Protein AF-0000000084541696 (afdb_homodimer)

Foldseek 3Di:
DPLPALDQFDPDDPQLVLLLVQCLFFQDQPVADPLFKAKDAQFWEAQDPVSRSWTAGFRIFMWGRFDSVLNQDQCPRGDYCVVRVTFTLETEHEPPHSDPPSQDGPDPPHDHPQCRCQARRNHQKYWYAYQVVRDIWIWGHDPRDTDIDDDDQQKDADVVRQKMWGWDQQDDPRDTGTHIFIDHNVRHTRDGPVRDPPPVPPPDCPPPPDPPPPPPPVVVSCVSSVVPPPDD/DPLPALDQQDPDDPVLVLQLVQCVFFQDQPVADPLFKAKDAQFWEAFDPVSRSWTAGFRIFMWGRFDSVLNQDQCPRGDYCVVRVTFTLETEHEPPHSDPPSQDGPDPPHDHPQCRCQARRNHQKYWYAYQVVRDIWIWGHDPRDTDIDDDDQQKDADVVRQKMWGWDQQDDPRDTGTHIFIAHNVRHTRDGPVRDPPPVPPPDPPPDDDPPPPPPPVVVSCVSSVVPPPDD

Structure (mmCIF, N/CA/C/O backbone):
data_AF-0000000084541696-model_v1
#
loop_
_entity.id
_entity.type
_entity.pdbx_description
1 polymer 'Putative restriction endonuclease domain-containing protein'
#
loop_
_atom_site.group_PDB
_atom_site.id
_atom_site.type_symbol
_atom_site.label_atom_id
_atom_site.label_alt_id
_atom_site.label_comp_id
_atom_site.label_asym_id
_atom_site.label_entity_id
_atom_site.label_seq_id
_atom_site.pdbx_PDB_ins_code
_atom_site.Cartn_x
_atom_site.Cartn_y
_atom_site.Cartn_z
_atom_site.occupancy
_atom_site.B_iso_or_equiv
_atom_site.auth_seq_id
_atom_site.auth_comp_id
_atom_site.auth_asym_id
_atom_site.auth_atom_id
_atom_site.pdbx_PDB_model_num
ATOM 1 N N . MET A 1 1 ? -32.219 -10.305 1.85 1 26.42 1 MET A N 1
ATOM 2 C CA . MET A 1 1 ? -31.469 -9.461 0.922 1 26.42 1 MET A CA 1
ATOM 3 C C . MET A 1 1 ? -30.375 -10.258 0.227 1 26.42 1 MET A C 1
ATOM 5 O O . MET A 1 1 ? -29.609 -10.984 0.878 1 26.42 1 MET A O 1
ATOM 9 N N . ASP A 1 2 ? -30.516 -10.672 -0.912 1 32.78 2 ASP A N 1
ATOM 10 C CA . ASP A 1 2 ? -29.609 -11.492 -1.706 1 32.78 2 ASP A CA 1
ATOM 11 C C . ASP A 1 2 ? -28.172 -10.969 -1.618 1 32.78 2 ASP A C 1
ATOM 13 O O . ASP A 1 2 ? -27.891 -9.852 -2.049 1 32.78 2 ASP A O 1
ATOM 17 N N . ILE A 1 3 ? -27.5 -11.094 -0.608 1 37.59 3 ILE A N 1
ATOM 18 C CA . ILE A 1 3 ? -26.094 -10.758 -0.445 1 37.59 3 ILE A CA 1
ATOM 19 C C . ILE A 1 3 ? -25.328 -11.117 -1.718 1 37.59 3 ILE A C 1
ATOM 21 O O . ILE A 1 3 ? -25.156 -12.289 -2.045 1 37.59 3 ILE A O 1
ATOM 25 N N . LYS A 1 4 ? -25.703 -10.383 -2.773 1 44.16 4 LYS A N 1
ATOM 26 C CA . LYS A 1 4 ? -25.031 -10.578 -4.059 1 44.16 4 LYS A CA 1
ATOM 27 C C . LYS A 1 4 ? -23.547 -10.836 -3.873 1 44.16 4 LYS A C 1
ATOM 29 O O . LYS A 1 4 ? -22.797 -9.961 -3.424 1 44.16 4 LYS A O 1
ATOM 34 N N . LYS A 1 5 ? -23.281 -12.141 -3.523 1 49.41 5 LYS A N 1
ATOM 35 C CA . LYS A 1 5 ? -21.984 -12.805 -3.479 1 49.41 5 LYS A CA 1
ATOM 36 C C . LYS A 1 5 ? -21.172 -12.516 -4.734 1 49.41 5 LYS A C 1
ATOM 38 O O . LYS A 1 5 ? -21.734 -12.219 -5.793 1 49.41 5 LYS A O 1
ATOM 43 N N . CYS A 1 6 ? -19.953 -12.031 -4.492 1 57.72 6 CYS A N 1
ATOM 44 C CA . CYS A 1 6 ? -19 -11.938 -5.602 1 57.72 6 CYS A CA 1
ATOM 45 C C . CYS A 1 6 ? -19.188 -13.102 -6.566 1 57.72 6 CYS A C 1
ATOM 47 O O . CYS A 1 6 ? -19.359 -14.25 -6.145 1 57.72 6 CYS A O 1
ATOM 49 N N . LYS A 1 7 ? -19.797 -12.898 -7.742 1 54.56 7 LYS A N 1
ATOM 50 C CA . LYS A 1 7 ? -20.062 -13.922 -8.75 1 54.56 7 LYS A CA 1
ATOM 51 C C . LYS A 1 7 ? -18.859 -14.836 -8.938 1 54.56 7 LYS A C 1
ATOM 53 O O . LYS A 1 7 ? -17.719 -14.367 -8.93 1 54.56 7 LYS A O 1
ATOM 58 N N . GLN A 1 8 ? -19.062 -16.109 -8.547 1 54.84 8 GLN A N 1
ATOM 59 C CA . GLN A 1 8 ? -18.016 -17.109 -8.766 1 54.84 8 GLN A CA 1
ATOM 60 C C . GLN A 1 8 ? -17.938 -17.516 -10.242 1 54.84 8 GLN A C 1
ATOM 62 O O . GLN A 1 8 ? -18.969 -17.781 -10.875 1 54.84 8 GLN A O 1
ATOM 67 N N . PRO A 1 9 ? -16.703 -17.172 -10.75 1 53.53 9 PRO A N 1
ATOM 68 C CA . PRO A 1 9 ? -16.594 -17.594 -12.148 1 53.53 9 PRO A CA 1
ATOM 69 C C . PRO A 1 9 ? -16.875 -19.078 -12.344 1 53.53 9 PRO A C 1
ATOM 71 O O . PRO A 1 9 ? -16.719 -19.875 -11.414 1 53.53 9 PRO A O 1
ATOM 74 N N . GLY A 1 10 ? -17.547 -19.344 -13.406 1 47.56 10 GLY A N 1
ATOM 75 C CA . GLY A 1 10 ? -17.734 -20.719 -13.852 1 47.56 10 GLY A CA 1
ATOM 76 C C . GLY A 1 10 ? -16.438 -21.484 -14.016 1 47.56 10 GLY A C 1
ATOM 77 O O . GLY A 1 10 ? -15.352 -20.875 -14.008 1 47.56 10 GLY A O 1
ATOM 78 N N . ASP A 1 11 ? -16.359 -22.734 -13.672 1 46.56 11 ASP A N 1
ATOM 79 C CA . ASP A 1 11 ? -15.297 -23.734 -13.57 1 46.56 11 ASP A CA 1
ATOM 80 C C . ASP A 1 11 ? -14.531 -23.859 -14.883 1 46.56 11 ASP A C 1
ATOM 82 O O . ASP A 1 11 ? -13.555 -24.609 -14.977 1 46.56 11 ASP A O 1
ATOM 86 N N . ASN A 1 12 ? -15.023 -23.438 -15.984 1 45.44 12 ASN A N 1
ATOM 87 C CA . ASN A 1 12 ? -14.742 -24.25 -17.172 1 45.44 12 ASN A CA 1
ATOM 88 C C . ASN A 1 12 ? -13.328 -24.016 -17.688 1 45.44 12 ASN A C 1
ATOM 90 O O . ASN A 1 12 ? -12.914 -24.594 -18.688 1 45.44 12 ASN A O 1
ATOM 94 N N . HIS A 1 13 ? -12.57 -22.797 -17.562 1 59.31 13 HIS A N 1
ATOM 95 C CA . HIS A 1 13 ? -11.516 -22.734 -18.562 1 59.31 13 HIS A CA 1
ATOM 96 C C . HIS A 1 13 ? -10.203 -23.281 -18.016 1 59.31 13 HIS A C 1
ATOM 98 O O . HIS A 1 13 ? -9.742 -22.875 -16.953 1 59.31 13 HIS A O 1
ATOM 104 N N . SER A 1 14 ? -9.625 -24.375 -18.781 1 79.38 14 SER A N 1
ATOM 105 C CA . SER A 1 14 ? -8.5 -25.297 -18.594 1 79.38 14 SER A CA 1
ATOM 106 C C . SER A 1 14 ? -7.199 -24.531 -18.359 1 79.38 14 SER A C 1
ATOM 108 O O . SER A 1 14 ? -6.41 -24.891 -17.484 1 79.38 14 SER A O 1
ATOM 110 N N . TYR A 1 15 ? -7.117 -23.312 -18.969 1 88 15 TYR A N 1
ATOM 111 C CA . TYR A 1 15 ? -5.836 -22.625 -18.812 1 88 15 TYR A CA 1
ATOM 112 C C . TYR A 1 15 ? -5.676 -22.078 -17.406 1 88 15 TYR A C 1
ATOM 114 O O . TYR A 1 15 ? -4.621 -22.25 -16.781 1 88 15 TYR A O 1
ATOM 122 N N . HIS A 1 16 ? -6.711 -21.422 -16.875 1 89.31 16 HIS A N 1
ATOM 123 C CA . HIS A 1 16 ? -6.676 -20.781 -15.57 1 89.31 16 HIS A CA 1
ATOM 124 C C . HIS A 1 16 ? -6.316 -21.797 -14.477 1 89.31 16 HIS A C 1
ATOM 126 O O . HIS A 1 16 ? -5.48 -21.516 -13.617 1 89.31 16 HIS A O 1
ATOM 132 N N . GLN A 1 17 ? -6.941 -22.828 -14.68 1 88.5 17 GLN A N 1
ATOM 133 C CA . GLN A 1 17 ? -6.703 -23.875 -13.688 1 88.5 17 GLN A CA 1
ATOM 134 C C . GLN A 1 17 ? -5.27 -24.391 -13.758 1 88.5 17 GLN A C 1
ATOM 136 O O . GLN A 1 17 ? -4.59 -24.5 -12.734 1 88.5 17 GLN A O 1
ATOM 141 N N . LEU A 1 18 ? -4.844 -24.703 -14.938 1 92.81 18 LEU A N 1
ATOM 142 C CA . LEU A 1 18 ? -3.506 -25.25 -15.125 1 92.81 18 LEU A CA 1
ATOM 143 C C . LEU A 1 18 ? -2.439 -24.25 -14.719 1 92.81 18 LEU A C 1
ATOM 145 O O . LEU A 1 18 ? -1.455 -24.609 -14.062 1 92.81 18 LEU A O 1
ATOM 149 N N . GLN A 1 19 ? -2.596 -22.984 -15.094 1 95.12 19 GLN A N 1
ATOM 150 C CA . GLN A 1 19 ? -1.655 -21.938 -14.727 1 95.12 19 GLN A CA 1
ATOM 151 C C . GLN A 1 19 ? -1.573 -21.781 -13.211 1 95.12 19 GLN A C 1
ATOM 153 O O . GLN A 1 19 ? -0.484 -21.625 -12.648 1 95.12 19 GLN A O 1
ATOM 158 N N . SER A 1 20 ? -2.713 -21.797 -12.547 1 92 20 SER A N 1
ATOM 159 C CA . SER A 1 20 ? -2.752 -21.688 -11.094 1 92 20 SER A CA 1
ATOM 160 C C . SER A 1 20 ? -2.018 -22.859 -10.438 1 92 20 SER A C 1
ATOM 162 O O . SER A 1 20 ? -1.318 -22.672 -9.438 1 92 20 SER A O 1
ATOM 164 N N . GLU A 1 21 ? -2.23 -24.031 -11.023 1 92.12 21 GLU A N 1
ATOM 165 C CA . GLU A 1 21 ? -1.527 -25.219 -10.523 1 92.12 21 GLU A CA 1
ATOM 166 C C . GLU A 1 21 ? -0.016 -25.047 -10.656 1 92.12 21 GLU A C 1
ATOM 168 O O . GLU A 1 21 ? 0.736 -25.391 -9.742 1 92.12 21 GLU A O 1
ATOM 173 N N . LEU A 1 22 ? 0.36 -24.609 -11.781 1 94.88 22 LEU A N 1
ATOM 174 C CA . LEU A 1 22 ? 1.775 -24.359 -12.031 1 94.88 22 LEU A CA 1
ATOM 175 C C . LEU A 1 22 ? 2.348 -23.406 -10.984 1 94.88 22 LEU A C 1
ATOM 177 O O . LEU A 1 22 ? 3.447 -23.641 -10.469 1 94.88 22 LEU A O 1
ATOM 181 N N . PHE A 1 23 ? 1.631 -22.359 -10.625 1 96.75 23 PHE A N 1
ATOM 182 C CA . PHE A 1 23 ? 2.057 -21.422 -9.594 1 96.75 23 PHE A CA 1
ATOM 183 C C . PHE A 1 23 ? 2.174 -22.125 -8.242 1 96.75 23 PHE A C 1
ATOM 185 O O . PHE A 1 23 ? 3.074 -21.812 -7.461 1 96.75 23 PHE A O 1
ATOM 192 N N . GLY A 1 24 ? 1.321 -23.031 -7.996 1 94.38 24 GLY A N 1
ATOM 193 C CA . GLY A 1 24 ? 1.368 -23.781 -6.754 1 94.38 24 GLY A CA 1
ATOM 194 C C . GLY A 1 24 ? 2.693 -24.484 -6.535 1 94.38 24 GLY A C 1
ATOM 195 O O . GLY A 1 24 ? 3.168 -24.594 -5.402 1 94.38 24 GLY A O 1
ATOM 196 N N . PHE A 1 25 ? 3.322 -24.828 -7.582 1 93.94 25 PHE A N 1
ATOM 197 C CA . PHE A 1 25 ? 4.566 -25.578 -7.496 1 93.94 25 PHE A CA 1
ATOM 198 C C . PHE A 1 25 ? 5.77 -24.641 -7.484 1 93.94 25 PHE A C 1
ATOM 200 O O . PHE A 1 25 ? 6.824 -24.984 -6.953 1 93.94 25 PHE A O 1
ATOM 207 N N . THR A 1 26 ? 5.566 -23.5 -8.055 1 96.06 26 THR A N 1
ATOM 208 C CA . THR A 1 26 ? 6.789 -22.766 -8.391 1 96.06 26 THR A CA 1
ATOM 209 C C . THR A 1 26 ? 6.859 -21.453 -7.633 1 96.06 26 THR A C 1
ATOM 211 O O . THR A 1 26 ? 7.922 -20.828 -7.551 1 96.06 26 THR A O 1
ATOM 214 N N . PHE A 1 27 ? 5.723 -20.922 -7.129 1 97.81 27 PHE A N 1
ATOM 215 C CA . PHE A 1 27 ? 5.785 -19.719 -6.316 1 97.81 27 PHE A CA 1
ATOM 216 C C . PHE A 1 27 ? 6.348 -20.031 -4.934 1 97.81 27 PHE A C 1
ATOM 218 O O . PHE A 1 27 ? 5.602 -20.406 -4.023 1 97.81 27 PHE A O 1
ATOM 225 N N . ALA A 1 28 ? 7.617 -19.734 -4.812 1 95.69 28 ALA A N 1
ATOM 226 C CA . ALA A 1 28 ? 8.312 -20.078 -3.578 1 95.69 28 ALA A CA 1
ATOM 227 C C . ALA A 1 28 ? 9.305 -19 -3.174 1 95.69 28 ALA A C 1
ATOM 229 O O . ALA A 1 28 ? 10.516 -19.203 -3.252 1 95.69 28 ALA A O 1
ATOM 230 N N . PRO A 1 29 ? 8.82 -17.859 -2.717 1 96.88 29 PRO A N 1
ATOM 231 C CA . PRO A 1 29 ? 9.758 -16.844 -2.213 1 96.88 29 PRO A CA 1
ATOM 232 C C . PRO A 1 29 ? 10.594 -17.359 -1.044 1 96.88 29 PRO A C 1
ATOM 234 O O . PRO A 1 29 ? 10.047 -17.812 -0.034 1 96.88 29 PRO A O 1
ATOM 237 N N . PRO A 1 30 ? 11.906 -17.234 -1.168 1 95.81 30 PRO A N 1
ATOM 238 C CA . PRO A 1 30 ? 12.773 -17.891 -0.195 1 95.81 30 PRO A CA 1
ATOM 239 C C . PRO A 1 30 ? 12.672 -17.281 1.201 1 95.81 30 PRO A C 1
ATOM 241 O O . PRO A 1 30 ? 13.023 -17.938 2.189 1 95.81 30 PRO A O 1
ATOM 244 N N . GLN A 1 31 ? 12.242 -16.062 1.354 1 93.69 31 GLN A N 1
ATOM 245 C CA . GLN A 1 31 ? 12.203 -15.383 2.641 1 93.69 31 GLN A CA 1
ATOM 246 C C . GLN A 1 31 ? 11.008 -15.844 3.473 1 93.69 31 GLN A C 1
ATOM 248 O O . GLN A 1 31 ? 10.922 -15.539 4.664 1 93.69 31 GLN A O 1
ATOM 253 N N . TYR A 1 32 ? 10.156 -16.578 2.867 1 94.62 32 TYR A N 1
ATOM 254 C CA . TYR A 1 32 ? 8.953 -17.016 3.559 1 94.62 32 TYR A CA 1
ATOM 255 C C . TYR A 1 32 ? 8.836 -18.547 3.516 1 94.62 32 TYR A C 1
ATOM 257 O O . TYR A 1 32 ? 8.961 -19.156 2.451 1 94.62 32 TYR A O 1
ATOM 265 N N . SER A 1 33 ? 8.523 -19.094 4.688 1 94.88 33 SER A N 1
ATOM 266 C CA . SER A 1 33 ? 8.141 -20.5 4.68 1 94.88 33 SER A CA 1
ATOM 267 C C . SER A 1 33 ? 6.766 -20.688 4.043 1 94.88 33 SER A C 1
ATOM 269 O O . SER A 1 33 ? 5.957 -19.766 4.008 1 94.88 33 SER A O 1
ATOM 271 N N . ARG A 1 34 ? 6.527 -21.891 3.555 1 92.75 34 ARG A N 1
ATOM 272 C CA . ARG A 1 34 ? 5.301 -22.172 2.822 1 92.75 34 ARG A CA 1
ATOM 273 C C . ARG A 1 34 ? 4.074 -21.938 3.701 1 92.75 34 ARG A C 1
ATOM 275 O O . ARG A 1 34 ? 3.021 -21.516 3.209 1 92.75 34 ARG A O 1
ATOM 282 N N . ASP A 1 35 ? 4.219 -22.141 5 1 94.31 35 ASP A N 1
ATOM 283 C CA . ASP A 1 35 ? 3.09 -22.031 5.918 1 94.31 35 ASP A CA 1
ATOM 284 C C . ASP A 1 35 ? 2.797 -20.562 6.234 1 94.31 35 ASP A C 1
ATOM 286 O O . ASP A 1 35 ? 1.916 -20.266 7.043 1 94.31 35 ASP A O 1
ATOM 290 N N . ARG A 1 36 ? 3.457 -19.625 5.547 1 95.38 36 ARG A N 1
ATOM 291 C CA . ARG A 1 36 ? 3.215 -18.203 5.719 1 95.38 36 ARG A CA 1
ATOM 292 C C . ARG A 1 36 ? 2.775 -17.562 4.406 1 95.38 36 ARG A C 1
ATOM 294 O O . ARG A 1 36 ? 2.791 -16.328 4.273 1 95.38 36 ARG A O 1
ATOM 301 N N . ILE A 1 37 ? 2.494 -18.438 3.449 1 96.69 37 ILE A N 1
ATOM 302 C CA . ILE A 1 37 ? 2.119 -17.984 2.117 1 96.69 37 ILE A CA 1
ATOM 303 C C . ILE A 1 37 ? 0.718 -18.469 1.772 1 96.69 37 ILE A C 1
ATOM 305 O O . ILE A 1 37 ? 0.419 -19.656 1.925 1 96.69 37 ILE A O 1
ATOM 309 N N . LEU A 1 38 ? -0.139 -17.562 1.376 1 96.56 38 LEU A N 1
ATOM 310 C CA . LEU A 1 38 ? -1.425 -17.906 0.781 1 96.56 38 LEU A CA 1
ATOM 311 C C . LEU A 1 38 ? -1.417 -17.656 -0.721 1 96.56 38 LEU A C 1
ATOM 313 O O . LEU A 1 38 ? -1.126 -16.531 -1.161 1 96.56 38 LEU A O 1
ATOM 317 N N . MET A 1 39 ? -1.597 -18.672 -1.502 1 95.62 39 MET A N 1
ATOM 318 C CA . MET A 1 39 ? -1.887 -18.562 -2.928 1 95.62 39 MET A CA 1
ATOM 319 C C . MET A 1 39 ? -3.367 -18.797 -3.205 1 95.62 39 MET A C 1
ATOM 321 O O . MET A 1 39 ? -3.895 -19.859 -2.889 1 95.62 39 MET A O 1
ATOM 325 N N . ALA A 1 40 ? -4.008 -17.781 -3.742 1 94.56 40 ALA A N 1
ATOM 326 C CA . ALA A 1 40 ? -5.445 -17.875 -3.975 1 94.56 40 ALA A CA 1
ATOM 327 C C . ALA A 1 40 ? -5.762 -17.859 -5.469 1 94.56 40 ALA A C 1
ATOM 329 O O . ALA A 1 40 ? -5.227 -17.031 -6.215 1 94.56 40 ALA A O 1
ATOM 330 N N . ASN A 1 41 ? -6.547 -18.812 -5.863 1 91.56 41 ASN A N 1
ATOM 331 C CA . ASN A 1 41 ? -7.027 -18.922 -7.238 1 91.56 41 ASN A CA 1
ATOM 332 C C . ASN A 1 41 ? -8.531 -18.703 -7.324 1 91.56 41 ASN A C 1
ATOM 334 O O . ASN A 1 41 ? -9.305 -19.406 -6.652 1 91.56 41 ASN A O 1
ATOM 338 N N . ASN A 1 42 ? -8.883 -17.781 -8.156 1 88.69 42 ASN A N 1
ATOM 339 C CA . ASN A 1 42 ? -10.305 -17.531 -8.328 1 88.69 42 ASN A CA 1
ATOM 340 C C . ASN A 1 42 ? -11.023 -17.375 -6.992 1 88.69 42 ASN A C 1
ATOM 342 O O . ASN A 1 42 ? -12.016 -18.047 -6.73 1 88.69 42 ASN A O 1
ATOM 346 N N . MET A 1 43 ? -10.531 -16.516 -6.242 1 91.31 43 MET A N 1
ATOM 347 C CA . MET A 1 43 ? -11.078 -16.281 -4.906 1 91.31 43 MET A CA 1
ATOM 348 C C . MET A 1 43 ? -11.508 -14.82 -4.75 1 91.31 43 MET A C 1
ATOM 350 O O . MET A 1 43 ? -10.812 -13.914 -5.195 1 91.31 43 MET A O 1
ATOM 354 N N . SER A 1 44 ? -12.609 -14.719 -4.051 1 92.88 44 SER A N 1
ATOM 355 C CA . SER A 1 44 ? -13.086 -13.375 -3.758 1 92.88 44 SER A CA 1
ATOM 356 C C . SER A 1 44 ? -12.133 -12.641 -2.816 1 92.88 44 SER A C 1
ATOM 358 O O . SER A 1 44 ? -11.672 -13.211 -1.825 1 92.88 44 SER A O 1
ATOM 360 N N . LEU A 1 45 ? -11.805 -11.438 -3.201 1 95 45 LEU A N 1
ATOM 361 C CA . LEU A 1 45 ? -10.977 -10.539 -2.404 1 95 45 LEU A CA 1
ATOM 362 C C . LEU A 1 45 ? -11.812 -9.383 -1.858 1 95 45 LEU A C 1
ATOM 364 O O . LEU A 1 45 ? -12.156 -8.461 -2.598 1 95 45 LEU A O 1
ATOM 368 N N . TYR A 1 46 ? -12.148 -9.469 -0.6 1 94.75 46 TYR A N 1
ATOM 369 C CA . TYR A 1 46 ? -12.922 -8.43 0.07 1 94.75 46 TYR A CA 1
ATOM 370 C C . TYR A 1 46 ? -12.008 -7.352 0.636 1 94.75 46 TYR A C 1
ATOM 372 O O . TYR A 1 46 ? -10.992 -7.66 1.268 1 94.75 46 TYR A O 1
ATOM 380 N N . TYR A 1 47 ? -12.367 -6.023 0.423 1 94.56 47 TYR A N 1
ATOM 381 C CA . TYR A 1 47 ? -11.336 -5.008 0.617 1 94.56 47 TYR A CA 1
ATOM 382 C C . TYR A 1 47 ? -11.867 -3.85 1.452 1 94.56 47 TYR A C 1
ATOM 384 O O . TYR A 1 47 ? -11.117 -2.943 1.817 1 94.56 47 TYR A O 1
ATOM 392 N N . ASP A 1 48 ? -13.133 -3.877 1.801 1 92.75 48 ASP A N 1
ATOM 393 C CA . ASP A 1 48 ? -13.727 -2.732 2.484 1 92.75 48 ASP A CA 1
ATOM 394 C C . ASP A 1 48 ? -14.609 -3.184 3.646 1 92.75 48 ASP A C 1
ATOM 396 O O . ASP A 1 48 ? -15.711 -3.693 3.434 1 92.75 48 ASP A O 1
ATOM 400 N N . PRO A 1 49 ? -14.156 -2.922 4.836 1 93.5 49 PRO A N 1
ATOM 401 C CA . PRO A 1 49 ? -14.953 -3.355 5.992 1 93.5 49 PRO A CA 1
ATOM 402 C C . PRO A 1 49 ? -16.281 -2.604 6.113 1 93.5 49 PRO A C 1
ATOM 404 O O . PRO A 1 49 ? -17.188 -3.074 6.789 1 93.5 49 PRO A O 1
ATOM 407 N N . ASN A 1 50 ? -16.359 -1.473 5.492 1 90.81 50 ASN A N 1
ATOM 408 C CA . ASN A 1 50 ? -17.578 -0.674 5.57 1 90.81 50 ASN A CA 1
ATOM 409 C C . ASN A 1 50 ? -18.578 -1.072 4.484 1 90.81 50 ASN A C 1
ATOM 411 O O . ASN A 1 50 ? -19.734 -0.655 4.52 1 90.81 50 ASN A O 1
ATOM 415 N N . HIS A 1 51 ? -18.172 -1.797 3.559 1 91.12 51 HIS A N 1
ATOM 416 C CA . HIS A 1 51 ? -18.969 -2.467 2.537 1 91.12 51 HIS A CA 1
ATOM 417 C C . HIS A 1 51 ? -18.547 -3.928 2.387 1 91.12 51 HIS A C 1
ATOM 419 O O . HIS A 1 51 ? -17.953 -4.309 1.374 1 91.12 51 HIS A O 1
ATOM 425 N N . PRO A 1 52 ? -18.938 -4.75 3.338 1 91.12 52 PRO A N 1
ATOM 426 C CA . PRO A 1 52 ? -18.344 -6.082 3.482 1 91.12 52 PRO A CA 1
ATOM 427 C C . PRO A 1 52 ? -18.766 -7.035 2.363 1 91.12 52 PRO A C 1
ATOM 429 O O . PRO A 1 52 ? -18.25 -8.156 2.277 1 91.12 52 PRO A O 1
ATOM 432 N N . THR A 1 53 ? -19.609 -6.676 1.432 1 89.69 53 THR A N 1
ATOM 433 C CA . THR A 1 53 ? -20 -7.523 0.309 1 89.69 53 THR A CA 1
ATOM 434 C C . THR A 1 53 ? -19.25 -7.117 -0.957 1 89.69 53 THR A C 1
ATOM 436 O O . THR A 1 53 ? -19.312 -7.82 -1.969 1 89.69 53 THR A O 1
ATOM 439 N N . TRP A 1 54 ? -18.625 -5.934 -0.914 1 90.69 54 TRP A N 1
ATOM 440 C CA . TRP A 1 54 ? -17.844 -5.504 -2.066 1 90.69 54 TRP A CA 1
ATOM 441 C C . TRP A 1 54 ? -16.578 -6.348 -2.213 1 90.69 54 TRP A C 1
ATOM 443 O O . TRP A 1 54 ? -15.797 -6.473 -1.268 1 90.69 54 TRP A O 1
ATOM 453 N N . CYS A 1 55 ? -16.422 -6.945 -3.377 1 93.12 55 CYS A N 1
ATOM 454 C CA . CYS A 1 55 ? -15.242 -7.781 -3.578 1 93.12 55 CYS A CA 1
ATOM 455 C C . CYS A 1 55 ? -14.781 -7.738 -5.031 1 93.12 55 CYS A C 1
ATOM 457 O O . CYS A 1 55 ? -15.531 -7.312 -5.91 1 93.12 55 CYS A O 1
ATOM 459 N N . GLU A 1 56 ? -13.539 -8 -5.195 1 92.5 56 GLU A N 1
ATOM 460 C CA . GLU A 1 56 ? -12.977 -8.352 -6.496 1 92.5 56 GLU A CA 1
ATOM 461 C C . GLU A 1 56 ? -12.742 -9.852 -6.613 1 92.5 56 GLU A C 1
ATOM 463 O O . GLU A 1 56 ? -12.727 -10.562 -5.605 1 92.5 56 GLU A O 1
ATOM 468 N N . TYR A 1 57 ? -12.57 -10.305 -7.852 1 91.25 57 TYR A N 1
ATOM 469 C CA . TYR A 1 57 ? -12.391 -11.734 -8.086 1 91.25 57 TYR A CA 1
ATOM 470 C C . TYR A 1 57 ? -11.234 -11.984 -9.047 1 91.25 57 TYR A C 1
ATOM 472 O O . TYR A 1 57 ? -11.445 -12.469 -10.164 1 91.25 57 TYR A O 1
ATOM 480 N N . PRO A 1 58 ? -10.008 -11.727 -8.586 1 93.38 58 PRO A N 1
ATOM 481 C CA . PRO A 1 58 ? -8.859 -11.961 -9.453 1 93.38 58 PRO A CA 1
ATOM 482 C C . PRO A 1 58 ? -8.641 -13.438 -9.773 1 93.38 58 PRO A C 1
ATOM 484 O O . PRO A 1 58 ? -9.094 -14.305 -9.016 1 93.38 58 PRO A O 1
ATOM 487 N N . ASP A 1 59 ? -7.961 -13.688 -10.859 1 93.19 59 ASP A N 1
ATOM 488 C CA . ASP A 1 59 ? -7.66 -15.062 -11.242 1 93.19 59 ASP A CA 1
ATOM 489 C C . ASP A 1 59 ? -6.637 -15.68 -10.297 1 93.19 59 ASP A C 1
ATOM 491 O O . ASP A 1 59 ? -6.66 -16.891 -10.055 1 93.19 59 ASP A O 1
ATOM 495 N N . TRP A 1 60 ? -5.754 -14.828 -9.82 1 95.75 60 TRP A N 1
ATOM 496 C CA . TRP A 1 60 ? -4.738 -15.297 -8.891 1 95.75 60 TRP A CA 1
ATOM 497 C C . TRP A 1 60 ? -4.215 -14.156 -8.023 1 95.75 60 TRP A C 1
ATOM 499 O O . TRP A 1 60 ? -4.043 -13.031 -8.508 1 95.75 60 TRP A O 1
ATOM 509 N N . PHE A 1 61 ? -3.961 -14.414 -6.734 1 97.62 61 PHE A N 1
ATOM 510 C CA . PHE A 1 61 ? -3.186 -13.5 -5.906 1 97.62 61 PHE A CA 1
ATOM 511 C C . PHE A 1 61 ? -2.449 -14.25 -4.805 1 97.62 61 PHE A C 1
ATOM 513 O O . PHE A 1 61 ? -2.799 -15.391 -4.488 1 97.62 61 PHE A O 1
ATOM 520 N N . ALA A 1 62 ? -1.407 -13.633 -4.348 1 98.06 62 ALA A N 1
ATOM 521 C CA . ALA A 1 62 ? -0.609 -14.234 -3.281 1 98.06 62 ALA A CA 1
ATOM 522 C C . ALA A 1 62 ? -0.427 -13.258 -2.121 1 98.06 62 ALA A C 1
ATOM 524 O O . ALA A 1 62 ? -0.214 -12.062 -2.332 1 98.06 62 ALA A O 1
ATOM 525 N N . VAL A 1 63 ? -0.612 -13.773 -0.927 1 97.44 63 VAL A N 1
ATOM 526 C CA . VAL A 1 63 ? -0.317 -13.055 0.304 1 97.44 63 VAL A CA 1
ATOM 527 C C . VAL A 1 63 ? 0.851 -13.719 1.028 1 97.44 63 VAL A C 1
ATOM 529 O O . VAL A 1 63 ? 0.862 -14.938 1.213 1 97.44 63 VAL A O 1
ATOM 532 N N . VAL A 1 64 ? 1.848 -12.906 1.349 1 96.56 64 VAL A N 1
ATOM 533 C CA . VAL A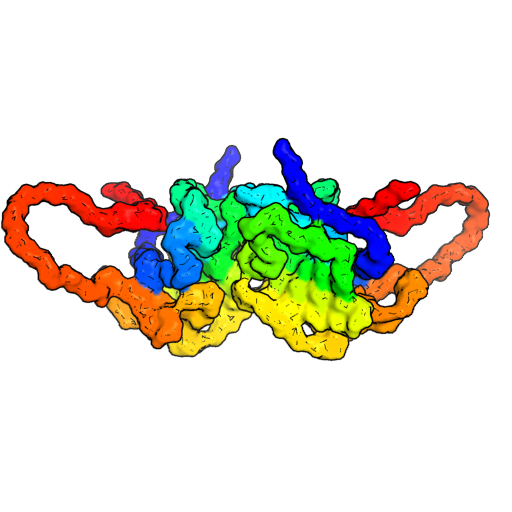 1 64 ? 3.025 -13.453 2.016 1 96.56 64 VAL A CA 1
ATOM 534 C C . VAL A 1 64 ? 3.123 -12.891 3.432 1 96.56 64 VAL A C 1
ATOM 536 O O . VAL A 1 64 ? 2.557 -11.836 3.729 1 96.56 64 VAL A O 1
ATOM 539 N N . GLY A 1 65 ? 3.73 -13.633 4.312 1 92.56 65 GLY A N 1
ATOM 540 C CA . GLY A 1 65 ? 3.984 -13.172 5.668 1 92.56 65 GLY A CA 1
ATOM 541 C C . GLY A 1 65 ? 2.785 -13.328 6.586 1 92.56 65 GLY A C 1
ATOM 542 O O . GLY A 1 65 ? 2.678 -12.641 7.598 1 92.56 65 GLY A O 1
ATOM 543 N N . LEU A 1 66 ? 1.882 -14.164 6.215 1 92.62 66 LEU A N 1
ATOM 544 C CA . LEU A 1 66 ? 0.74 -14.461 7.074 1 92.62 66 LEU A CA 1
ATOM 545 C C . LEU A 1 66 ? 1.15 -15.375 8.227 1 92.62 66 LEU A C 1
ATOM 547 O O . LEU A 1 66 ? 2.125 -16.125 8.109 1 92.62 66 LEU A O 1
ATOM 551 N N . SER A 1 67 ? 0.348 -15.203 9.281 1 88.88 67 SER A N 1
ATOM 552 C CA . SER A 1 67 ? 0.514 -16.219 10.32 1 88.88 67 SER A CA 1
ATOM 553 C C . SER A 1 67 ? 0.055 -17.594 9.828 1 88.88 67 SER A C 1
ATOM 555 O O . SER A 1 67 ? -0.876 -17.688 9.031 1 88.88 67 SER A O 1
ATOM 557 N N . GLU A 1 68 ? 0.67 -18.594 10.383 1 88.88 68 GLU A N 1
ATOM 558 C CA . GLU A 1 68 ? 0.361 -19.969 9.977 1 88.88 68 GLU A CA 1
ATOM 559 C C . GLU A 1 68 ? -1.119 -20.281 10.172 1 88.88 68 GLU A C 1
ATOM 561 O O . GLU A 1 68 ? -1.745 -20.906 9.32 1 88.88 68 GLU A O 1
ATOM 566 N N . SER A 1 69 ? -1.639 -19.812 11.219 1 87.69 69 SER A N 1
ATOM 567 C CA . SER A 1 69 ? -3.033 -20.094 11.547 1 87.69 69 SER A CA 1
ATOM 568 C C . SER A 1 69 ? -3.977 -19.469 10.523 1 87.69 69 SER A C 1
ATOM 570 O O . SER A 1 69 ? -5.059 -20 10.258 1 87.69 69 SER A O 1
ATOM 572 N N . LEU A 1 70 ? -3.535 -18.438 9.953 1 87.19 70 LEU A N 1
ATOM 573 C CA . LEU A 1 70 ? -4.375 -17.75 8.977 1 87.19 70 LEU A CA 1
ATOM 574 C C . LEU A 1 70 ? -4.285 -18.422 7.617 1 87.19 70 LEU A C 1
ATOM 576 O O . LEU A 1 70 ? -5.258 -18.453 6.859 1 87.19 70 LEU A O 1
ATOM 580 N N . VAL A 1 71 ? -3.129 -18.984 7.348 1 84.44 71 VAL A N 1
ATOM 581 C CA . VAL A 1 71 ? -2.934 -19.625 6.059 1 84.44 71 VAL A CA 1
ATOM 582 C C . VAL A 1 71 ? -3.848 -20.844 5.945 1 84.44 71 VAL A C 1
ATOM 584 O O . VAL A 1 71 ? -4.445 -21.094 4.895 1 84.44 71 VAL A O 1
ATOM 587 N N . ASP A 1 72 ? -4.086 -21.5 7.004 1 84.25 72 ASP A N 1
ATOM 588 C CA . ASP A 1 72 ? -4.836 -22.75 7.016 1 84.25 72 ASP A CA 1
ATOM 589 C C . ASP A 1 72 ? -6.324 -22.5 7.234 1 84.25 72 ASP A C 1
ATOM 591 O O . ASP A 1 72 ? -7.125 -23.438 7.242 1 84.25 72 ASP A O 1
ATOM 595 N N . LEU A 1 73 ? -6.676 -21.281 7.391 1 84.12 73 LEU A N 1
ATOM 596 C CA . LEU A 1 73 ? -8.078 -20.938 7.621 1 84.12 73 LEU A CA 1
ATOM 597 C C . LEU A 1 73 ? -8.93 -21.281 6.402 1 84.12 73 LEU A C 1
ATOM 599 O O . LEU A 1 73 ? -8.555 -20.969 5.27 1 84.12 73 LEU A O 1
ATOM 603 N N . PRO A 1 74 ? -9.93 -22.062 6.605 1 81.38 74 PRO A N 1
ATOM 604 C CA . PRO A 1 74 ? -10.852 -22.281 5.488 1 81.38 74 PRO A CA 1
ATOM 605 C C . PRO A 1 74 ? -11.484 -21 4.977 1 81.38 74 PRO A C 1
ATOM 607 O O . PRO A 1 74 ? -11.906 -20.156 5.773 1 81.38 74 PRO A O 1
ATOM 610 N N . ARG A 1 75 ? -11.406 -20.719 3.701 1 80.69 75 ARG A N 1
ATOM 611 C CA . ARG A 1 75 ? -11.891 -19.484 3.09 1 80.69 75 ARG A CA 1
ATOM 612 C C . ARG A 1 75 ? -13.023 -19.766 2.111 1 80.69 75 ARG A C 1
ATOM 614 O O . ARG A 1 75 ? -12.898 -19.5 0.913 1 80.69 75 ARG A O 1
ATOM 621 N N . LYS A 1 76 ? -14.086 -20.234 2.627 1 75.75 76 LYS A N 1
ATOM 622 C CA . LYS A 1 76 ? -15.211 -20.562 1.761 1 75.75 76 LYS A CA 1
ATOM 623 C C . LYS A 1 76 ? -15.75 -19.328 1.049 1 75.75 76 LYS A C 1
ATOM 625 O O . LYS A 1 76 ? -16.219 -19.422 -0.088 1 75.75 76 LYS A O 1
ATOM 630 N N . GLN A 1 77 ? -15.586 -18.203 1.632 1 80 77 GLN A N 1
ATOM 631 C CA . GLN A 1 77 ? -16.203 -17.031 1.053 1 80 77 GLN A CA 1
ATOM 632 C C . GLN A 1 77 ? -15.164 -16.094 0.442 1 80 77 GLN A C 1
ATOM 634 O O . GLN A 1 77 ? -15.5 -15.195 -0.328 1 80 77 GLN A O 1
ATOM 639 N N . GLY A 1 78 ? -13.938 -16.312 0.827 1 93.12 78 GLY A N 1
ATOM 640 C CA . GLY A 1 78 ? -12.922 -15.469 0.232 1 93.12 78 GLY A CA 1
ATOM 641 C C . GLY A 1 78 ? -11.953 -14.891 1.251 1 93.12 78 GLY A C 1
ATOM 642 O O . GLY A 1 78 ? -11.93 -15.312 2.406 1 93.12 78 GLY A O 1
ATOM 643 N N . TYR A 1 79 ? -11.109 -14.094 0.791 1 95.44 79 TYR A N 1
ATOM 644 C CA . TYR A 1 79 ? -10.102 -13.43 1.607 1 95.44 79 TYR A CA 1
ATOM 645 C C . TYR A 1 79 ? -10.578 -12.062 2.062 1 95.44 79 TYR A C 1
ATOM 647 O O . TYR A 1 79 ? -10.812 -11.172 1.24 1 95.44 79 TYR A O 1
ATOM 655 N N . TYR A 1 80 ? -10.75 -11.945 3.373 1 94.56 80 TYR A N 1
ATOM 656 C CA . TYR A 1 80 ? -11.141 -10.664 3.965 1 94.56 80 TYR A CA 1
ATOM 657 C C . TYR A 1 80 ? -9.922 -9.898 4.457 1 94.56 80 TYR A C 1
ATOM 659 O O . TYR A 1 80 ? -9.359 -10.219 5.512 1 94.56 80 TYR A O 1
ATOM 667 N N . THR A 1 81 ? -9.523 -8.828 3.732 1 95.06 81 THR A N 1
ATOM 668 C CA . THR A 1 81 ? -8.258 -8.148 3.994 1 95.06 81 THR A CA 1
ATOM 669 C C . THR A 1 81 ? -8.25 -7.547 5.395 1 95.06 81 THR A C 1
ATOM 671 O O . THR A 1 81 ? -7.211 -7.527 6.062 1 95.06 81 THR A O 1
ATOM 674 N N . TRP A 1 82 ? -9.375 -7.094 5.922 1 93.44 82 TRP A N 1
ATOM 675 C CA . TRP A 1 82 ? -9.414 -6.406 7.207 1 93.44 82 TRP A CA 1
ATOM 676 C C . TRP A 1 82 ? -9.469 -7.406 8.359 1 93.44 82 TRP A C 1
ATOM 678 O O . TRP A 1 82 ? -9.242 -7.043 9.516 1 93.44 82 TRP A O 1
ATOM 688 N N . GLN A 1 83 ? -9.781 -8.578 8.055 1 91.94 83 GLN A N 1
ATOM 689 C CA . GLN A 1 83 ? -9.758 -9.617 9.078 1 91.94 83 GLN A CA 1
ATOM 690 C C . GLN A 1 83 ? -8.398 -10.312 9.133 1 91.94 83 GLN A C 1
ATOM 692 O O . GLN A 1 83 ? -7.891 -10.609 10.211 1 91.94 83 GLN A O 1
ATOM 697 N N . GLU A 1 84 ? -7.848 -10.445 7.953 1 90.44 84 GLU A N 1
ATOM 698 C CA . GLU A 1 84 ? -6.648 -11.266 7.859 1 90.44 84 GLU A CA 1
ATOM 699 C C . GLU A 1 84 ? -5.387 -10.414 7.918 1 90.44 84 GLU A C 1
ATOM 701 O O . GLU A 1 84 ? -4.293 -10.922 8.18 1 90.44 84 GLU A O 1
ATOM 706 N N . GLY A 1 85 ? -5.488 -9.125 7.648 1 90.31 85 GLY A N 1
ATOM 707 C CA . GLY A 1 85 ? -4.531 -8.133 8.125 1 90.31 85 GLY A CA 1
ATOM 708 C C . GLY A 1 85 ? -3.371 -7.926 7.168 1 90.31 85 GLY A C 1
ATOM 709 O O . GLY A 1 85 ? -2.385 -7.27 7.516 1 90.31 85 GLY A O 1
ATOM 710 N N . ARG A 1 86 ? -3.41 -8.609 5.988 1 93.88 86 ARG A N 1
ATOM 711 C CA . ARG A 1 86 ? -2.338 -8.422 5.016 1 93.88 86 ARG A CA 1
ATOM 712 C C . ARG A 1 86 ? -2.9 -8.203 3.613 1 93.88 86 ARG A C 1
ATOM 714 O O . ARG A 1 86 ? -3.857 -8.875 3.215 1 93.88 86 ARG A O 1
ATOM 721 N N . ARG A 1 87 ? -2.289 -7.223 2.982 1 95.88 87 ARG A N 1
ATOM 722 C CA . ARG A 1 87 ? -2.652 -7.055 1.58 1 95.88 87 ARG A CA 1
ATOM 723 C C . ARG A 1 87 ? -1.901 -8.047 0.698 1 95.88 87 ARG A C 1
ATOM 725 O O . ARG A 1 87 ? -0.824 -8.523 1.065 1 95.88 87 ARG A O 1
ATOM 732 N N . PRO A 1 88 ? -2.453 -8.336 -0.487 1 98.19 88 PRO A N 1
ATOM 733 C CA . PRO A 1 88 ? -1.708 -9.188 -1.414 1 98.19 88 PRO A CA 1
ATOM 734 C C . PRO A 1 88 ? -0.396 -8.555 -1.874 1 98.19 88 PRO A C 1
ATOM 736 O O . PRO A 1 88 ? -0.332 -7.344 -2.088 1 98.19 88 PRO A O 1
ATOM 739 N N . ALA A 1 89 ? 0.577 -9.453 -2.021 1 98.19 89 ALA A N 1
ATOM 740 C CA . ALA A 1 89 ? 1.841 -9.008 -2.6 1 98.19 89 ALA A CA 1
ATOM 741 C C . ALA A 1 89 ? 1.709 -8.789 -4.105 1 98.19 89 ALA A C 1
ATOM 743 O O . ALA A 1 89 ? 2.447 -7.996 -4.691 1 98.19 89 ALA A O 1
ATOM 744 N N . MET A 1 90 ? 0.792 -9.523 -4.668 1 98.44 90 MET A N 1
ATOM 745 C CA . MET A 1 90 ? 0.556 -9.422 -6.105 1 98.44 90 MET A CA 1
ATOM 746 C C . MET A 1 90 ? -0.828 -9.945 -6.469 1 98.44 90 MET A C 1
ATOM 748 O O . MET A 1 90 ? -1.372 -10.805 -5.773 1 98.44 90 MET A O 1
ATOM 752 N N . VAL A 1 91 ? -1.359 -9.367 -7.535 1 98.38 91 VAL A N 1
ATOM 753 C CA . VAL A 1 91 ? -2.615 -9.828 -8.117 1 98.38 91 VAL A CA 1
ATOM 754 C C . VAL A 1 91 ? -2.447 -10.023 -9.625 1 98.38 91 VAL A C 1
ATOM 756 O O . VAL A 1 91 ? -1.719 -9.273 -10.273 1 98.38 91 VAL A O 1
ATOM 759 N N . MET A 1 92 ? -3.096 -11.109 -10.188 1 97.81 92 MET A N 1
ATOM 760 C CA . MET A 1 92 ? -2.988 -11.398 -11.617 1 97.81 92 MET A CA 1
ATOM 761 C C . MET A 1 92 ? -4.367 -11.617 -12.234 1 97.81 92 MET A C 1
ATOM 763 O O . MET A 1 92 ? -5.262 -12.164 -11.586 1 97.81 92 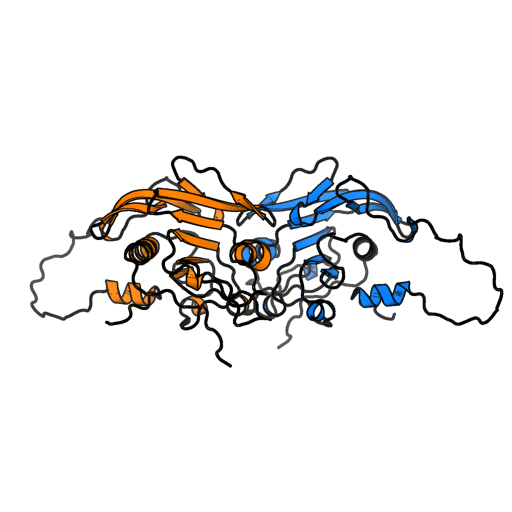MET A O 1
ATOM 767 N N . GLU A 1 93 ? -4.461 -11.242 -13.438 1 95.5 93 GLU A N 1
ATOM 768 C CA . GLU A 1 93 ? -5.625 -11.508 -14.289 1 95.5 93 GLU A CA 1
ATOM 769 C C . GLU A 1 93 ? -5.211 -12.164 -15.602 1 95.5 93 GLU A C 1
ATOM 771 O O . GLU A 1 93 ? -4.254 -11.727 -16.25 1 95.5 93 GLU A O 1
ATOM 776 N N . PHE A 1 94 ? -5.91 -13.203 -15.945 1 94.94 94 PHE A N 1
ATOM 777 C CA . PHE A 1 94 ? -5.691 -13.898 -17.203 1 94.94 94 PHE A CA 1
ATOM 778 C C . PHE A 1 94 ? -6.797 -13.578 -18.203 1 94.94 94 PHE A C 1
ATOM 780 O O . PHE A 1 94 ? -7.98 -13.625 -17.859 1 94.94 94 PHE A O 1
ATOM 787 N N . LEU A 1 95 ? -6.367 -13.242 -19.359 1 91.19 95 LEU A N 1
ATOM 788 C CA . LEU A 1 95 ? -7.316 -12.906 -20.406 1 91.19 95 LEU A CA 1
ATOM 789 C C . LEU A 1 95 ? -7.254 -13.922 -21.547 1 91.19 95 LEU A C 1
ATOM 791 O O . LEU A 1 95 ? -6.18 -14.438 -21.859 1 91.19 95 LEU A O 1
ATOM 795 N N . PRO A 1 96 ? -8.398 -14.055 -22.203 1 87.44 96 PRO A N 1
ATOM 796 C CA . PRO A 1 96 ? -9.734 -13.555 -21.859 1 87.44 96 PRO A CA 1
ATOM 797 C C . PRO A 1 96 ? -10.281 -14.164 -20.578 1 87.44 96 PRO A C 1
ATOM 799 O O . PRO A 1 96 ? -9.945 -15.297 -20.234 1 87.44 96 PRO A O 1
ATOM 802 N N . SER A 1 97 ? -11.062 -13.219 -19.906 1 80.06 97 SER A N 1
ATOM 803 C CA . SER A 1 97 ? -11.617 -13.641 -18.625 1 80.06 97 SER A CA 1
ATOM 804 C C . SER A 1 97 ? -12.562 -14.82 -18.797 1 80.06 97 SER A C 1
ATOM 806 O O . SER A 1 97 ? -13.141 -15.008 -19.875 1 80.06 97 SER A O 1
ATOM 808 N N . ARG A 1 98 ? -12.555 -15.578 -17.812 1 65.44 98 ARG A N 1
ATOM 809 C CA . ARG A 1 98 ? -13.492 -16.703 -17.812 1 65.44 98 ARG A CA 1
ATOM 810 C C . ARG A 1 98 ? -14.93 -16.203 -17.922 1 65.44 98 ARG A C 1
ATOM 812 O O . ARG A 1 98 ? -15.75 -16.812 -18.609 1 65.44 98 ARG A O 1
ATOM 819 N N . ASP A 1 99 ? -15.195 -15.25 -17.125 1 59 99 ASP A N 1
ATOM 820 C CA . ASP A 1 99 ? -16.547 -14.672 -17.109 1 59 99 ASP A CA 1
ATOM 821 C C . ASP A 1 99 ? -16.484 -13.148 -17.016 1 59 99 ASP A C 1
ATOM 823 O O . ASP A 1 99 ? -16.172 -12.602 -15.953 1 59 99 ASP A O 1
ATOM 827 N N . GLU A 1 100 ? -16.609 -12.555 -18.078 1 58.12 100 GLU A N 1
ATOM 828 C CA . GLU A 1 100 ? -16.609 -11.094 -18.125 1 58.12 100 GLU A CA 1
ATOM 829 C C . GLU A 1 100 ? -17.656 -10.508 -17.203 1 58.12 100 GLU A C 1
ATOM 831 O O . GLU A 1 100 ? -17.5 -9.398 -16.688 1 58.12 100 GLU A O 1
ATOM 836 N N . SER A 1 101 ? -18.688 -11.312 -17.047 1 53 101 SER A N 1
ATOM 837 C CA . SER A 1 101 ? -19.797 -10.82 -16.219 1 53 101 SER A CA 1
ATOM 838 C C . SER A 1 101 ? -19.406 -10.758 -14.75 1 53 101 SER A C 1
ATOM 840 O O . SER A 1 101 ? -19.938 -9.938 -14 1 53 101 SER A O 1
ATOM 842 N N . ALA A 1 102 ? -18.5 -11.586 -14.367 1 52.97 102 ALA A N 1
ATOM 843 C CA . ALA A 1 102 ? -18.094 -11.672 -12.969 1 52.97 102 ALA A CA 1
ATOM 844 C C . ALA A 1 102 ? -17.266 -10.453 -12.555 1 52.97 102 ALA A C 1
ATOM 846 O O . ALA A 1 102 ? -17.188 -10.125 -11.367 1 52.97 102 ALA A O 1
ATOM 847 N N . LYS A 1 103 ? -16.797 -9.781 -13.602 1 58.03 103 LYS A N 1
ATOM 848 C CA . LYS A 1 103 ? -15.898 -8.656 -13.312 1 58.03 103 LYS A CA 1
ATOM 849 C C . LYS A 1 103 ? -16.672 -7.34 -13.289 1 58.03 103 LYS A C 1
ATOM 851 O O . LYS A 1 103 ? -16.078 -6.27 -13.156 1 58.03 103 LYS A O 1
ATOM 856 N N . GLN A 1 104 ? -18.016 -7.504 -13.414 1 58.47 104 GLN A N 1
ATOM 857 C CA . GLN A 1 104 ? -18.766 -6.25 -13.359 1 58.47 104 GLN A CA 1
ATOM 858 C C . GLN A 1 104 ? -19.062 -5.852 -11.922 1 58.47 104 GLN A C 1
ATOM 860 O O . GLN A 1 104 ? -19.297 -6.711 -11.07 1 58.47 104 GLN A O 1
ATOM 865 N N . PRO A 1 105 ? -18.859 -4.609 -11.703 1 61.62 105 PRO A N 1
ATOM 866 C CA . PRO A 1 105 ? -19.172 -4.168 -10.336 1 61.62 105 PRO A CA 1
ATOM 867 C C . PRO A 1 105 ? -20.594 -4.492 -9.922 1 61.62 105 PRO A C 1
ATOM 869 O O . PRO A 1 105 ? -21.516 -4.438 -10.75 1 61.62 105 PRO A O 1
ATOM 872 N N . SER A 1 106 ? -20.781 -5.043 -8.758 1 59.09 106 SER A N 1
ATOM 873 C CA . SER A 1 106 ? -22.094 -5.363 -8.203 1 59.09 106 SER A CA 1
ATOM 874 C C . SER A 1 106 ? -22.938 -4.105 -8.031 1 59.09 106 SER A C 1
ATOM 876 O O . SER A 1 106 ? -24.172 -4.18 -7.996 1 59.09 106 SER A O 1
ATOM 878 N N . SER A 1 107 ? -22.312 -3.078 -7.789 1 66.56 107 SER A N 1
ATOM 879 C CA . SER A 1 107 ? -22.969 -1.791 -7.586 1 66.56 107 SER A CA 1
ATOM 880 C C . SER A 1 107 ? -22.25 -0.679 -8.344 1 66.56 107 SER A C 1
ATOM 882 O O . SER A 1 107 ? -21.031 -0.708 -8.484 1 66.56 107 SER A O 1
ATOM 884 N N . PRO A 1 108 ? -23.109 0.159 -8.883 1 71.81 108 PRO A N 1
ATOM 885 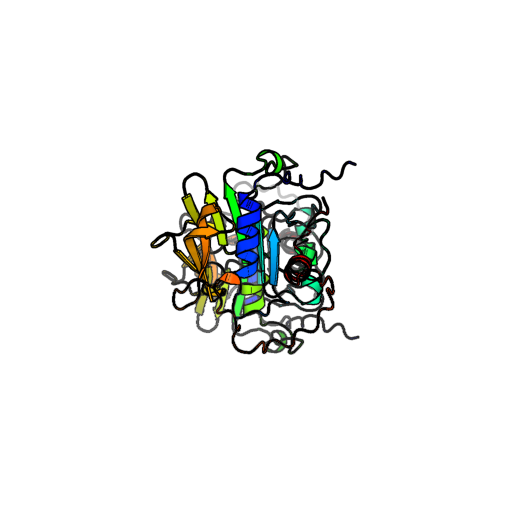C CA . PRO A 1 108 ? -22.484 1.296 -9.562 1 71.81 108 PRO A CA 1
ATOM 886 C C . PRO A 1 108 ? -21.547 2.078 -8.648 1 71.81 108 PRO A C 1
ATOM 888 O O . PRO A 1 108 ? -20.656 2.793 -9.133 1 71.81 108 PRO A O 1
ATOM 891 N N . GLN A 1 109 ? -21.703 1.84 -7.379 1 82.94 109 GLN A N 1
ATOM 892 C CA . GLN A 1 109 ? -20.906 2.6 -6.422 1 82.94 109 GLN A CA 1
ATOM 893 C C . GLN A 1 109 ? -19.625 1.857 -6.074 1 82.94 109 GLN A C 1
ATOM 895 O O . GLN A 1 109 ? -18.719 2.43 -5.461 1 82.94 109 GLN A O 1
ATOM 900 N N . GLN A 1 110 ? -19.562 0.703 -6.602 1 87.75 110 GLN A N 1
ATOM 901 C CA . GLN A 1 110 ? -18.375 -0.094 -6.27 1 87.75 110 GLN A CA 1
ATOM 902 C C . GLN A 1 110 ? -17.172 0.345 -7.094 1 87.75 110 GLN A C 1
ATOM 904 O O . GLN A 1 110 ? -17.281 0.568 -8.305 1 87.75 110 GLN A O 1
ATOM 909 N N . PRO A 1 111 ? -16.047 0.501 -6.422 1 91.56 111 PRO A N 1
ATOM 910 C CA . PRO A 1 111 ? -14.836 0.855 -7.172 1 91.56 111 PRO A CA 1
ATOM 911 C C . PRO A 1 111 ? -14.438 -0.219 -8.18 1 91.56 111 PRO A C 1
ATOM 913 O O . PRO A 1 111 ? -14.828 -1.38 -8.039 1 91.56 111 PRO A O 1
ATOM 916 N N . THR A 1 112 ? -13.703 0.188 -9.227 1 92.44 112 THR A N 1
ATOM 917 C CA . THR A 1 112 ? -13.164 -0.749 -10.203 1 92.44 112 THR A CA 1
ATOM 918 C C . THR A 1 112 ? -12.047 -1.59 -9.594 1 92.44 112 THR A C 1
ATOM 920 O O . THR A 1 112 ? -11.492 -1.232 -8.547 1 92.44 112 THR A O 1
ATOM 923 N N . ALA A 1 113 ? -11.758 -2.668 -10.234 1 93.12 113 ALA A N 1
ATOM 924 C CA . ALA A 1 113 ? -10.656 -3.512 -9.789 1 93.12 113 ALA A CA 1
ATOM 925 C C . ALA A 1 113 ? -9.359 -2.711 -9.688 1 93.12 113 ALA A C 1
ATOM 927 O O . ALA A 1 113 ? -8.602 -2.859 -8.727 1 93.12 113 ALA A O 1
ATOM 928 N N . TRP A 1 114 ? -9.18 -1.875 -10.727 1 95.31 114 TRP A N 1
ATOM 929 C CA . TRP A 1 114 ? -7.98 -1.04 -10.75 1 95.31 114 TRP A CA 1
ATOM 930 C C . TRP A 1 114 ? -7.922 -0.145 -9.516 1 95.31 114 TRP A C 1
ATOM 932 O O . TRP A 1 114 ? -6.891 -0.071 -8.844 1 95.31 114 TRP A O 1
ATOM 942 N N . GLU A 1 115 ? -8.984 0.493 -9.18 1 94.25 115 GLU A N 1
ATOM 943 C CA . GLU A 1 115 ? -9.055 1.367 -8.016 1 94.25 115 GLU A CA 1
ATOM 944 C C . GLU A 1 115 ? -8.828 0.585 -6.723 1 94.25 115 GLU A C 1
ATOM 946 O O . GLU A 1 115 ? -8.141 1.062 -5.816 1 94.25 115 GLU A O 1
ATOM 951 N N . VAL A 1 116 ? -9.398 -0.598 -6.652 1 95.69 116 VAL A N 1
ATOM 952 C CA . VAL A 1 116 ? -9.266 -1.435 -5.465 1 95.69 116 VAL A CA 1
ATOM 953 C C . VAL A 1 116 ? -7.801 -1.835 -5.281 1 95.69 116 VAL A C 1
ATOM 955 O O . VAL A 1 116 ? -7.234 -1.662 -4.203 1 95.69 116 VAL A O 1
ATOM 958 N N . TYR A 1 117 ? -7.152 -2.299 -6.336 1 97.94 117 TYR A N 1
ATOM 959 C CA . TYR A 1 117 ? -5.785 -2.797 -6.242 1 97.94 117 TYR A CA 1
ATOM 960 C C . TYR A 1 117 ? -4.805 -1.658 -5.984 1 97.94 117 TYR A C 1
ATOM 962 O O . TYR A 1 117 ? -3.895 -1.789 -5.164 1 97.94 117 TYR A O 1
ATOM 970 N N . GLU A 1 118 ? -5.07 -0.55 -6.609 1 97.62 118 GLU A N 1
ATOM 971 C CA . GLU A 1 118 ? -4.129 0.565 -6.582 1 97.62 118 GLU A CA 1
ATOM 972 C C . GLU A 1 118 ? -4.348 1.445 -5.355 1 97.62 118 GLU A C 1
ATOM 974 O O . GLU A 1 118 ? -3.422 1.676 -4.574 1 97.62 118 GLU A O 1
ATOM 979 N N . GLN A 1 119 ? -5.578 1.862 -5.203 1 94.38 119 GLN A N 1
ATOM 980 C CA . GLN A 1 119 ? -5.836 2.963 -4.281 1 94.38 119 GLN A CA 1
ATOM 981 C C . GLN A 1 119 ? -6.258 2.445 -2.908 1 94.38 119 GLN A C 1
ATOM 983 O O . GLN A 1 119 ? -5.895 3.025 -1.882 1 94.38 119 GLN A O 1
ATOM 988 N N . ILE A 1 120 ? -6.988 1.42 -2.904 1 94.94 120 ILE A N 1
ATOM 989 C CA . ILE A 1 120 ? -7.555 0.977 -1.636 1 94.94 120 ILE A CA 1
ATOM 990 C C . ILE A 1 120 ? -6.586 0.019 -0.944 1 94.94 120 ILE A C 1
ATOM 992 O O . ILE A 1 120 ? -6.16 0.266 0.187 1 94.94 120 ILE A O 1
ATOM 996 N N . LEU A 1 121 ? -6.105 -0.985 -1.69 1 96.88 121 LEU A N 1
ATOM 997 C CA . LEU A 1 121 ? -5.281 -2.01 -1.057 1 96.88 121 LEU A CA 1
ATOM 998 C C . LEU A 1 121 ? -3.799 -1.702 -1.23 1 96.88 121 LEU A C 1
ATOM 1000 O O . LEU A 1 121 ? -2.965 -2.188 -0.462 1 96.88 121 LEU A O 1
ATOM 1004 N N . GLY A 1 122 ? -3.494 -0.949 -2.303 1 97.31 122 GLY A N 1
ATOM 1005 C CA . GLY A 1 122 ? -2.086 -0.686 -2.553 1 97.31 122 GLY A CA 1
ATOM 1006 C C . GLY A 1 122 ? -1.284 -1.943 -2.834 1 97.31 122 GLY A C 1
ATOM 1007 O O . GLY A 1 122 ? -0.217 -2.148 -2.252 1 97.31 122 GLY A O 1
ATOM 1008 N N . ILE A 1 123 ? -1.775 -2.732 -3.688 1 98.56 123 ILE A N 1
ATOM 1009 C CA . ILE A 1 123 ? -1.076 -3.961 -4.043 1 98.56 123 ILE A CA 1
ATOM 1010 C C . ILE A 1 123 ? 0.173 -3.629 -4.855 1 98.56 123 ILE A C 1
ATOM 1012 O O . ILE A 1 123 ? 0.09 -2.953 -5.883 1 98.56 123 ILE A O 1
ATOM 1016 N N . PRO A 1 124 ? 1.3 -4.145 -4.504 1 98.75 124 PRO A N 1
ATOM 1017 C CA . PRO A 1 124 ? 2.568 -3.725 -5.102 1 98.75 124 PRO A CA 1
ATOM 1018 C C . PRO A 1 124 ? 2.641 -4.016 -6.598 1 98.75 124 PRO A C 1
ATOM 1020 O O . PRO A 1 124 ? 3.215 -3.229 -7.359 1 98.75 124 PRO A O 1
ATOM 1023 N N . PHE A 1 125 ? 2.047 -5.18 -7.004 1 98.88 125 PHE A N 1
ATOM 1024 C CA . PHE A 1 125 ? 2.203 -5.59 -8.398 1 98.88 125 PHE A CA 1
ATOM 1025 C C . PHE A 1 125 ? 0.885 -6.113 -8.953 1 98.88 125 PHE A C 1
ATOM 1027 O O . PHE A 1 125 ? 0.203 -6.91 -8.305 1 98.88 125 PHE A O 1
ATOM 1034 N N . TYR A 1 126 ? 0.524 -5.648 -10.086 1 98.81 126 TYR A N 1
ATOM 1035 C CA . TYR A 1 126 ? -0.637 -6.078 -10.859 1 98.81 126 TYR A CA 1
ATOM 1036 C C . TYR A 1 126 ? -0.219 -6.617 -12.219 1 98.81 126 TYR A C 1
ATOM 1038 O O . TYR A 1 126 ? 0.376 -5.891 -13.023 1 98.81 126 TYR A O 1
ATOM 1046 N N . VAL A 1 127 ? -0.513 -7.895 -12.484 1 98.62 127 VAL A N 1
ATOM 1047 C CA . VAL A 1 127 ? -0.067 -8.57 -13.703 1 98.62 127 VAL A CA 1
ATOM 1048 C C . VAL A 1 127 ? -1.276 -8.953 -14.547 1 98.62 127 VAL A C 1
ATOM 1050 O O . VAL A 1 127 ? -2.27 -9.469 -14.023 1 98.62 127 VAL A O 1
ATOM 1053 N N . ILE A 1 128 ? -1.2 -8.656 -15.773 1 97.56 128 ILE A N 1
ATOM 1054 C CA . ILE A 1 128 ? -2.213 -9.07 -16.734 1 97.56 128 ILE A CA 1
ATOM 1055 C C . ILE A 1 128 ? -1.563 -9.906 -17.844 1 97.56 128 ILE A C 1
ATOM 1057 O O . ILE A 1 128 ? -0.588 -9.484 -18.453 1 97.56 128 ILE A O 1
ATOM 1061 N N . PHE A 1 129 ? -2.119 -11.117 -18.062 1 97.81 129 PHE A N 1
ATOM 1062 C CA . PHE A 1 129 ? -1.591 -11.977 -19.109 1 97.81 129 PHE A CA 1
ATOM 1063 C C . PHE A 1 129 ? -2.703 -12.422 -20.047 1 97.81 129 PHE A C 1
ATOM 1065 O O . PHE A 1 129 ? -3.666 -13.062 -19.625 1 97.81 129 PHE A O 1
ATOM 1072 N N . ASP A 1 130 ? -2.555 -12.031 -21.234 1 95.94 130 ASP A N 1
ATOM 1073 C CA . ASP A 1 130 ? -3.408 -12.562 -22.297 1 95.94 130 ASP A CA 1
ATOM 1074 C C . ASP A 1 130 ? -2.795 -13.812 -22.922 1 95.94 130 ASP A C 1
ATOM 1076 O O . ASP A 1 130 ? -1.851 -13.719 -23.703 1 95.94 130 ASP A O 1
ATOM 1080 N N . TYR A 1 131 ? -3.361 -14.938 -22.594 1 94.31 131 TYR A N 1
ATOM 1081 C CA . TYR A 1 131 ? -2.746 -16.188 -23 1 94.31 131 TYR A CA 1
ATOM 1082 C C . TYR A 1 131 ? -3.105 -16.531 -24.438 1 94.31 131 TYR A C 1
ATOM 1084 O O . TYR A 1 131 ? -2.562 -17.484 -25.016 1 94.31 131 TYR A O 1
ATOM 1092 N N . THR A 1 132 ? -3.977 -15.734 -25.094 1 93.5 132 THR A N 1
ATOM 1093 C CA . THR A 1 132 ? -4.289 -15.93 -26.516 1 93.5 132 THR A CA 1
ATOM 1094 C C . THR A 1 132 ? -3.275 -15.203 -27.391 1 93.5 132 THR A C 1
ATOM 1096 O O . THR A 1 132 ? -2.914 -15.695 -28.469 1 93.5 132 THR A O 1
ATOM 1099 N N . THR A 1 133 ? -2.729 -14.094 -26.969 1 95.12 133 THR A N 1
ATOM 1100 C CA . THR A 1 133 ? -1.76 -13.312 -27.734 1 95.12 133 THR A CA 1
ATOM 1101 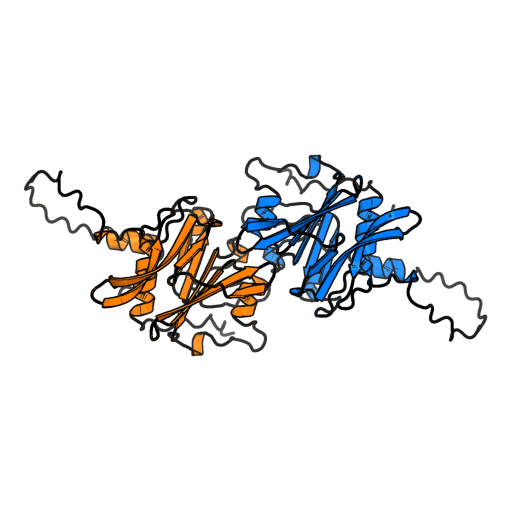C C . THR A 1 133 ? -0.368 -13.43 -27.109 1 95.12 133 THR A C 1
ATOM 1103 O O . THR A 1 133 ? 0.607 -12.922 -27.672 1 95.12 133 THR A O 1
ATOM 1106 N N . ASN A 1 134 ? -0.294 -14.062 -25.984 1 95.62 134 ASN A N 1
ATOM 1107 C CA . ASN A 1 134 ? 0.939 -14.195 -25.219 1 95.62 134 ASN A CA 1
ATOM 1108 C C . ASN A 1 134 ? 1.498 -12.836 -24.812 1 95.62 134 ASN A C 1
ATOM 1110 O O . ASN A 1 134 ? 2.703 -12.602 -24.906 1 95.62 134 ASN A O 1
ATOM 1114 N N . SER A 1 135 ? 0.608 -11.93 -24.5 1 96.81 135 SER A N 1
ATOM 1115 C CA . SER A 1 135 ? 0.996 -10.602 -24.047 1 96.81 135 SER A CA 1
ATOM 1116 C C . SER A 1 135 ? 1.008 -10.516 -22.531 1 96.81 135 SER A C 1
ATOM 1118 O O . SER A 1 135 ? 0 -10.797 -21.875 1 96.81 135 SER A O 1
ATOM 1120 N N . LEU A 1 136 ? 2.152 -10.141 -22 1 98.06 136 LEU A N 1
ATOM 1121 C CA . LEU A 1 136 ? 2.342 -10 -20.562 1 98.06 136 LEU A CA 1
ATOM 1122 C C . LEU A 1 136 ? 2.512 -8.531 -20.172 1 98.06 136 LEU A C 1
ATOM 1124 O O . LEU A 1 136 ? 3.385 -7.84 -20.703 1 98.06 136 LEU A O 1
ATOM 1128 N N . GLN A 1 137 ? 1.652 -8.031 -19.359 1 98.5 137 GLN A N 1
ATOM 1129 C CA . GLN A 1 137 ? 1.75 -6.68 -18.812 1 98.5 137 GLN A CA 1
ATOM 1130 C C . GLN A 1 137 ? 1.944 -6.707 -17.297 1 98.5 137 GLN A C 1
ATOM 1132 O O . GLN A 1 137 ? 1.312 -7.5 -16.594 1 98.5 137 GLN A O 1
ATOM 1137 N N . LEU A 1 138 ? 2.84 -5.887 -16.891 1 98.75 138 LEU A N 1
ATOM 1138 C CA . LEU A 1 138 ? 3.117 -5.762 -15.461 1 98.75 138 LEU A CA 1
ATOM 1139 C C . LEU A 1 138 ? 3.016 -4.305 -15.016 1 98.75 138 LEU A C 1
ATOM 1141 O O . LEU A 1 138 ? 3.588 -3.416 -15.648 1 98.75 138 LEU A O 1
ATOM 1145 N N . PHE A 1 139 ? 2.244 -4.07 -14.016 1 98.81 139 PHE A N 1
ATOM 1146 C CA . PHE A 1 139 ? 2.125 -2.764 -13.383 1 98.81 139 PHE A CA 1
ATOM 1147 C C . PHE A 1 139 ? 2.695 -2.793 -11.969 1 98.81 139 PHE A C 1
ATOM 1149 O O . PHE A 1 139 ? 2.361 -3.678 -11.172 1 98.81 139 PHE A O 1
ATOM 1156 N N . LYS A 1 140 ? 3.547 -1.864 -11.695 1 98.75 140 LYS A N 1
ATOM 1157 C CA . LYS A 1 140 ? 4.16 -1.688 -10.383 1 98.75 140 LYS A CA 1
ATOM 1158 C C . LYS A 1 140 ? 3.625 -0.439 -9.688 1 98.75 140 LYS A C 1
ATOM 1160 O O . LYS A 1 140 ? 3.469 0.609 -10.32 1 98.75 140 LYS A O 1
ATOM 1165 N N . LEU A 1 141 ? 3.295 -0.604 -8.391 1 98.5 141 LEU A N 1
ATOM 1166 C CA . LEU A 1 141 ? 2.848 0.55 -7.617 1 98.5 141 LEU A CA 1
ATOM 1167 C C . LEU A 1 141 ? 4.012 1.487 -7.32 1 98.5 141 LEU A C 1
ATOM 1169 O O . LEU A 1 141 ? 4.984 1.092 -6.672 1 98.5 141 LEU A O 1
ATOM 1173 N N . LEU A 1 142 ? 3.992 2.672 -7.773 1 98.19 142 LEU A N 1
ATOM 1174 C CA . LEU A 1 142 ? 4.945 3.732 -7.469 1 98.19 142 LEU A CA 1
ATOM 1175 C C . LEU A 1 142 ? 4.293 4.828 -6.633 1 98.19 142 LEU A C 1
ATOM 1177 O O . LEU A 1 142 ? 3.615 5.703 -7.172 1 98.19 142 LEU A O 1
ATOM 1181 N N . GLY A 1 143 ? 4.578 4.773 -5.379 1 97.5 143 GLY A N 1
ATOM 1182 C CA . GLY A 1 143 ? 3.801 5.625 -4.496 1 97.5 143 GLY A CA 1
ATOM 1183 C C . GLY A 1 143 ? 2.342 5.223 -4.41 1 97.5 143 GLY A C 1
ATOM 1184 O O . GLY A 1 143 ? 2.004 4.23 -3.758 1 97.5 143 GLY A O 1
ATOM 1185 N N . ASP A 1 144 ? 1.529 6.035 -5.117 1 96.62 144 ASP A N 1
ATOM 1186 C CA . ASP A 1 144 ? 0.098 5.766 -5.012 1 96.62 144 ASP A CA 1
ATOM 1187 C C . ASP A 1 144 ? -0.504 5.445 -6.375 1 96.62 144 ASP A C 1
ATOM 1189 O O . ASP A 1 144 ? -1.727 5.453 -6.539 1 96.62 144 ASP A O 1
ATOM 1193 N N . ARG A 1 145 ? 0.419 5.125 -7.336 1 97.19 145 ARG A N 1
ATOM 1194 C CA . ARG A 1 145 ? -0.088 4.859 -8.68 1 97.19 145 ARG A CA 1
ATOM 1195 C C . ARG A 1 145 ? 0.635 3.676 -9.312 1 97.19 145 ARG A C 1
ATOM 1197 O O . ARG A 1 145 ? 1.846 3.518 -9.141 1 97.19 145 ARG A O 1
ATOM 1204 N N . TYR A 1 146 ? -0.139 3.012 -10.094 1 98.31 146 TYR A N 1
ATOM 1205 C CA . TYR A 1 146 ? 0.482 1.957 -10.891 1 98.31 146 TYR A CA 1
ATOM 1206 C C . TYR A 1 146 ? 1.192 2.537 -12.109 1 98.31 146 TYR A C 1
ATOM 1208 O O . TYR A 1 146 ? 0.685 3.459 -12.75 1 98.31 146 TYR A O 1
ATOM 1216 N N . GLN A 1 147 ? 2.281 1.982 -12.438 1 98.31 147 GLN A N 1
ATOM 1217 C CA . GLN A 1 147 ? 3.008 2.277 -13.664 1 98.31 147 GLN A CA 1
ATOM 1218 C C . GLN A 1 147 ? 3.363 0.997 -14.414 1 98.31 147 GLN A C 1
ATOM 1220 O O . GLN A 1 147 ? 3.902 0.057 -13.828 1 98.31 147 GLN A O 1
ATOM 1225 N N . LYS A 1 148 ? 3.07 0.994 -15.672 1 98.56 148 LYS A N 1
ATOM 1226 C CA . LYS A 1 148 ? 3.459 -0.142 -16.5 1 98.56 148 LYS A CA 1
ATOM 1227 C C . LYS A 1 148 ? 4.977 -0.291 -16.562 1 98.56 148 LYS A C 1
ATOM 1229 O O . LYS A 1 148 ? 5.695 0.698 -16.703 1 98.56 148 LYS A O 1
ATOM 1234 N N . GLN A 1 149 ? 5.406 -1.517 -16.375 1 98.5 149 GLN A N 1
ATOM 1235 C CA . GLN A 1 149 ? 6.836 -1.795 -16.375 1 98.5 149 GLN A CA 1
ATOM 1236 C C . GLN A 1 149 ? 7.285 -2.328 -17.734 1 98.5 149 GLN A C 1
ATOM 1238 O O . GLN A 1 149 ? 6.551 -3.07 -18.391 1 98.5 149 GLN A O 1
ATOM 1243 N N . GLU A 1 150 ? 8.469 -1.867 -18.094 1 97.56 150 GLU A N 1
ATOM 1244 C CA . GLU A 1 150 ? 9.094 -2.492 -19.25 1 97.56 150 GLU A CA 1
ATOM 1245 C C . GLU A 1 150 ? 9.688 -3.854 -18.891 1 97.56 150 GLU A C 1
ATOM 1247 O O . GLU A 1 150 ? 10.43 -3.975 -17.922 1 97.56 150 GLU A O 1
ATOM 1252 N N . LEU A 1 151 ? 9.32 -4.816 -19.672 1 97.5 151 LEU A N 1
ATOM 1253 C CA . LEU A 1 151 ? 9.82 -6.168 -19.438 1 97.5 151 LEU A CA 1
ATOM 1254 C C . LEU A 1 151 ? 10.984 -6.484 -20.359 1 97.5 151 LEU A C 1
ATOM 1256 O O . LEU A 1 151 ? 10.961 -6.113 -21.531 1 97.5 151 LEU A O 1
ATOM 1260 N N . ASN A 1 152 ? 11.992 -7.043 -19.828 1 95.38 152 ASN A N 1
ATOM 1261 C CA . ASN A 1 152 ? 13.078 -7.582 -20.625 1 95.38 152 ASN A CA 1
ATOM 1262 C C . ASN A 1 152 ? 12.898 -9.07 -20.906 1 95.38 152 ASN A C 1
ATOM 1264 O O . ASN A 1 152 ? 12.93 -9.883 -19.969 1 95.38 152 ASN A O 1
ATOM 1268 N N . ASN A 1 153 ? 12.75 -9.445 -22.25 1 94.81 153 ASN A N 1
ATOM 1269 C CA . ASN A 1 153 ? 12.508 -10.836 -22.625 1 94.81 153 ASN A CA 1
ATOM 1270 C C . ASN A 1 153 ? 11.312 -11.422 -21.875 1 94.81 153 ASN A C 1
ATOM 1272 O O . ASN A 1 153 ? 11.383 -12.555 -21.391 1 94.81 153 ASN A O 1
ATOM 1276 N N . ASN A 1 154 ? 10.336 -10.586 -21.578 1 96.69 154 ASN A N 1
ATOM 1277 C CA . ASN A 1 154 ? 9.117 -10.977 -20.875 1 96.69 154 ASN A CA 1
ATOM 1278 C C . ASN A 1 154 ? 9.398 -11.469 -19.469 1 96.69 154 ASN A C 1
ATOM 1280 O O . ASN A 1 154 ? 8.781 -12.43 -19 1 96.69 154 ASN A O 1
ATOM 1284 N N . GLN A 1 155 ? 10.391 -10.898 -18.906 1 97.75 155 GLN A N 1
ATOM 1285 C CA . GLN A 1 155 ? 10.781 -11.242 -17.547 1 97.75 155 GLN A CA 1
ATOM 1286 C C . GLN A 1 155 ? 10.836 -10.008 -16.656 1 97.75 155 GLN A C 1
ATOM 1288 O O . GLN A 1 155 ? 11.102 -8.898 -17.141 1 97.75 155 GLN A O 1
ATOM 1293 N N . PHE A 1 156 ? 10.516 -10.242 -15.406 1 98.31 156 PHE A N 1
ATOM 1294 C CA . PHE A 1 156 ? 10.609 -9.172 -14.414 1 98.31 156 PHE A CA 1
ATOM 1295 C C . PHE A 1 156 ? 11.023 -9.727 -13.055 1 98.31 156 PHE A C 1
ATOM 1297 O O . PHE A 1 156 ? 10.5 -10.758 -12.609 1 98.31 156 PHE A O 1
ATOM 1304 N N . TRP A 1 157 ? 11.961 -9.086 -12.438 1 98.12 157 TRP A N 1
ATOM 1305 C CA . TRP A 1 157 ? 12.477 -9.492 -11.133 1 98.12 157 TRP A CA 1
ATOM 1306 C C . TRP A 1 157 ? 11.805 -8.711 -10.016 1 98.12 157 TRP A C 1
ATOM 1308 O O . TRP A 1 157 ? 11.648 -7.492 -10.109 1 98.12 157 TRP A O 1
ATOM 1318 N N . PHE A 1 158 ? 11.344 -9.43 -8.977 1 97.75 158 PHE A N 1
ATOM 1319 C CA . PHE A 1 158 ? 10.734 -8.836 -7.793 1 97.75 158 PHE A CA 1
ATOM 1320 C C . PHE A 1 158 ? 11.68 -8.922 -6.602 1 97.75 158 PHE A C 1
ATOM 1322 O O . PHE A 1 158 ? 11.664 -9.898 -5.855 1 97.75 158 PHE A O 1
ATOM 1329 N N . PRO A 1 159 ? 12.383 -7.859 -6.328 1 94.38 159 PRO A N 1
ATOM 1330 C CA . PRO A 1 159 ? 13.398 -7.934 -5.273 1 94.38 159 PRO A CA 1
ATOM 1331 C C . PRO A 1 159 ? 12.82 -8.344 -3.922 1 94.38 159 PRO A C 1
ATOM 1333 O O . PRO A 1 159 ? 13.422 -9.148 -3.207 1 94.38 159 PRO A O 1
ATOM 1336 N N . GLY A 1 160 ? 11.625 -7.812 -3.594 1 93.94 160 GLY A N 1
ATOM 1337 C CA . GLY A 1 160 ? 11.016 -8.117 -2.305 1 93.94 160 GLY A CA 1
ATOM 1338 C C . GLY A 1 160 ? 10.633 -9.57 -2.152 1 93.94 160 GLY A C 1
ATOM 1339 O O . GLY A 1 160 ? 10.523 -10.078 -1.032 1 93.94 160 GLY A O 1
ATOM 1340 N N . LEU A 1 161 ? 10.422 -10.25 -3.236 1 96.75 161 LEU A N 1
ATOM 1341 C CA . LEU A 1 161 ? 10.055 -11.656 -3.217 1 96.75 161 LEU A CA 1
ATOM 1342 C C . LEU A 1 161 ? 11.266 -12.547 -3.492 1 96.75 161 LEU A C 1
ATOM 1344 O O . LEU A 1 161 ? 11.219 -13.758 -3.285 1 96.75 161 LEU A O 1
ATOM 1348 N N . ASP A 1 162 ? 12.344 -11.93 -3.941 1 97.38 162 ASP A N 1
ATOM 1349 C CA . ASP A 1 162 ? 13.516 -12.672 -4.398 1 97.38 162 ASP A CA 1
ATOM 1350 C C . ASP A 1 162 ? 13.117 -13.742 -5.41 1 97.38 162 ASP A C 1
ATOM 1352 O O . ASP A 1 162 ? 13.508 -14.906 -5.277 1 97.38 162 ASP A O 1
ATOM 1356 N N . LEU A 1 163 ? 12.25 -13.398 -6.316 1 98.19 163 LEU A N 1
ATOM 1357 C CA . LEU A 1 163 ? 11.742 -14.211 -7.418 1 98.19 163 LEU A CA 1
ATOM 1358 C C . LEU A 1 163 ? 11.562 -13.367 -8.672 1 98.19 163 LEU A C 1
ATOM 1360 O O . LEU A 1 163 ? 11.422 -12.141 -8.594 1 98.19 163 LEU A O 1
ATOM 1364 N N . GLY A 1 164 ? 11.648 -14.055 -9.734 1 98.5 164 GLY A N 1
ATOM 1365 C CA . GLY A 1 164 ? 11.25 -13.453 -10.992 1 98.5 164 GLY A CA 1
ATOM 1366 C C . GLY A 1 164 ? 10.102 -14.188 -11.672 1 98.5 164 GLY A C 1
ATOM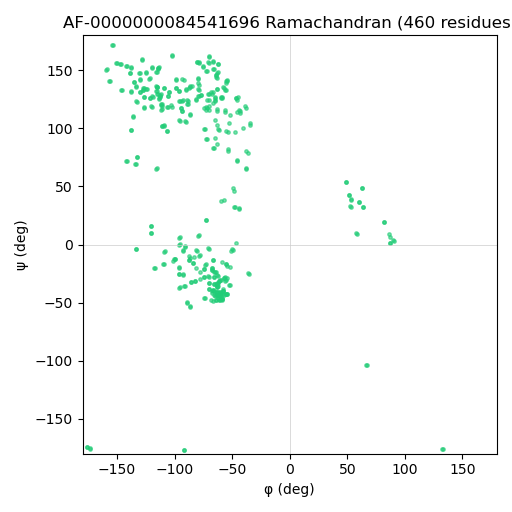 1367 O O . GLY A 1 164 ? 9.891 -15.375 -11.422 1 98.5 164 GLY A O 1
ATOM 1368 N N . LEU A 1 165 ? 9.328 -13.461 -12.453 1 98.69 165 LEU A N 1
ATOM 1369 C CA . LEU A 1 165 ? 8.25 -14.008 -13.273 1 98.69 165 LEU A CA 1
ATOM 1370 C C . LEU A 1 165 ? 8.547 -13.828 -14.758 1 98.69 165 LEU A C 1
ATOM 1372 O O . LEU A 1 165 ? 9.031 -12.781 -15.172 1 98.69 165 LEU A O 1
ATOM 1376 N N . GLY A 1 166 ? 8.305 -14.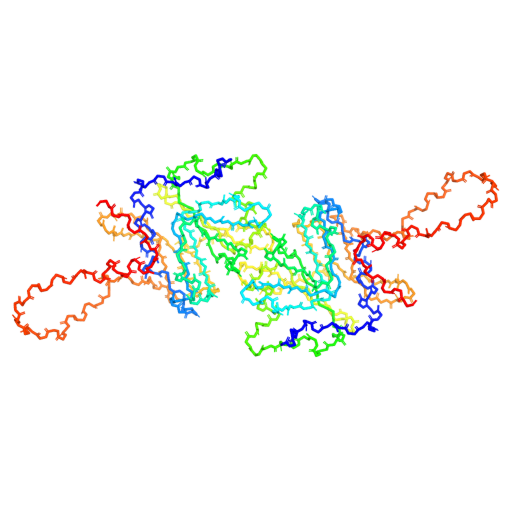852 -15.492 1 98.19 166 GLY A N 1
ATOM 1377 C CA . GLY A 1 166 ? 8.5 -14.75 -16.922 1 98.19 166 GLY A CA 1
ATOM 1378 C C . GLY A 1 166 ? 7.641 -15.719 -17.719 1 98.19 166 GLY A C 1
ATOM 1379 O O . GLY A 1 166 ? 6.93 -16.547 -17.141 1 98.19 166 GLY A O 1
ATOM 1380 N N . LEU A 1 167 ? 7.668 -15.547 -19.016 1 97.88 167 LEU A N 1
ATOM 1381 C CA . LEU A 1 167 ? 6.988 -16.453 -19.938 1 97.88 167 LEU A CA 1
ATOM 1382 C C . LEU A 1 167 ? 7.902 -17.609 -20.328 1 97.88 167 LEU A C 1
ATOM 1384 O O . LEU A 1 167 ? 9.023 -17.391 -20.781 1 97.88 167 LEU A O 1
ATOM 1388 N N . TRP A 1 168 ? 7.422 -18.734 -20.078 1 96.88 168 TRP A N 1
ATOM 1389 C CA . TRP A 1 168 ? 8.117 -19.984 -20.422 1 96.88 168 TRP A CA 1
ATOM 1390 C C . TRP A 1 168 ? 7.383 -20.734 -21.531 1 96.88 168 TRP A C 1
ATOM 1392 O O . TRP A 1 168 ? 6.184 -21 -21.422 1 96.88 168 TRP A O 1
ATOM 1402 N N . SER A 1 169 ? 8.102 -20.938 -22.609 1 95.81 169 SER A N 1
ATOM 1403 C CA . SER A 1 169 ? 7.531 -21.75 -23.688 1 95.81 169 SER A CA 1
ATOM 1404 C C . SER A 1 169 ? 7.801 -23.234 -23.469 1 95.81 169 SER A C 1
ATOM 1406 O O . SER A 1 169 ? 8.961 -23.656 -23.438 1 95.81 169 SER A O 1
ATOM 1408 N N . GLY A 1 170 ? 6.785 -23.938 -23.219 1 94.38 170 GLY A N 1
ATOM 1409 C CA . GLY A 1 170 ? 6.957 -25.359 -22.953 1 94.38 170 GLY A CA 1
ATOM 1410 C C . GLY A 1 170 ? 5.645 -26.094 -22.766 1 94.38 170 GLY A C 1
ATOM 1411 O O . GLY A 1 170 ? 4.578 -25.562 -23.078 1 94.38 170 GLY A O 1
ATOM 1412 N N . GLU A 1 171 ? 5.836 -27.359 -22.406 1 93.88 171 GLU A N 1
ATOM 1413 C CA . GLU A 1 171 ? 4.664 -28.219 -22.25 1 93.88 171 GLU A CA 1
ATOM 1414 C C . GLU A 1 171 ? 4.359 -28.469 -20.766 1 93.88 171 GLU A C 1
ATOM 1416 O O . GLU A 1 171 ? 5.262 -28.781 -19.984 1 93.88 171 GLU A O 1
ATOM 1421 N N . TYR A 1 172 ? 3.146 -28.234 -20.375 1 93.44 172 TYR A N 1
ATOM 1422 C CA . TYR A 1 172 ? 2.643 -28.562 -19.047 1 93.44 172 TYR A CA 1
ATOM 1423 C C . TYR A 1 172 ? 1.289 -29.266 -19.125 1 93.44 172 TYR A C 1
ATOM 1425 O O . TYR A 1 172 ? 0.35 -28.734 -19.734 1 93.44 172 TYR A O 1
ATOM 1433 N N . GLN A 1 173 ? 1.244 -30.484 -18.531 1 91.31 173 GLN A N 1
ATOM 1434 C CA . GLN A 1 173 ? 0.04 -31.312 -18.516 1 91.31 173 GLN A CA 1
ATOM 1435 C C . GLN A 1 173 ? -0.508 -31.5 -19.938 1 91.31 173 GLN A C 1
ATOM 1437 O O . GLN A 1 173 ? -1.705 -31.328 -20.172 1 91.31 173 GLN A O 1
ATOM 1442 N N . GLY A 1 174 ? 0.408 -31.672 -20.906 1 89.5 174 GLY A N 1
ATOM 1443 C CA . GLY A 1 174 ? 0.057 -32.031 -22.281 1 89.5 174 GLY A CA 1
ATOM 1444 C C . GLY A 1 174 ? -0.243 -30.828 -23.141 1 89.5 174 GLY A C 1
ATOM 1445 O O . GLY A 1 174 ? -0.581 -30.969 -24.328 1 89.5 174 GLY A O 1
ATOM 1446 N N . LEU A 1 175 ? -0.149 -29.703 -22.641 1 91.31 175 LEU A N 1
ATOM 1447 C CA . LEU A 1 175 ? -0.444 -28.5 -23.406 1 91.31 175 LEU A CA 1
ATOM 1448 C C . LEU A 1 175 ? 0.824 -27.688 -23.641 1 91.31 175 LEU A C 1
ATOM 1450 O O . LEU A 1 175 ? 1.498 -27.281 -22.703 1 91.31 175 LEU A O 1
ATOM 1454 N N . LYS A 1 176 ? 1.178 -27.578 -24.922 1 94.19 176 LYS A N 1
ATOM 1455 C CA . LYS A 1 176 ? 2.324 -26.766 -25.312 1 94.19 176 LYS A CA 1
ATOM 1456 C C . LYS A 1 176 ? 1.911 -25.312 -25.562 1 94.19 176 LYS A C 1
ATOM 1458 O O . LYS A 1 176 ? 1.087 -25.047 -26.438 1 94.19 176 LYS A O 1
ATOM 1463 N N . ARG A 1 177 ? 2.473 -24.391 -24.844 1 95.5 177 ARG A N 1
ATOM 1464 C CA . ARG A 1 177 ? 2.176 -22.969 -24.969 1 95.5 177 ARG A CA 1
ATOM 1465 C C . ARG A 1 177 ? 3.109 -22.141 -24.094 1 95.5 177 ARG A C 1
ATOM 1467 O O . ARG A 1 177 ? 4.066 -22.656 -23.531 1 95.5 177 ARG A O 1
ATOM 1474 N N . PHE A 1 178 ? 2.863 -20.828 -24.078 1 96.69 178 PHE A N 1
ATOM 1475 C CA . PHE A 1 178 ? 3.533 -19.969 -23.109 1 96.69 178 PHE A CA 1
ATOM 1476 C C . PHE A 1 178 ? 2.834 -20.016 -21.75 1 96.69 178 PHE A C 1
ATOM 1478 O O . PHE A 1 178 ? 1.61 -19.906 -21.672 1 96.69 178 PHE A O 1
ATOM 1485 N N . TRP A 1 179 ? 3.621 -20.344 -20.766 1 97.12 179 TRP A N 1
ATOM 1486 C CA . TRP A 1 179 ? 3.17 -20.344 -19.375 1 97.12 179 TRP A CA 1
ATOM 1487 C C . TRP A 1 179 ? 3.908 -19.297 -18.562 1 97.12 179 TRP A C 1
ATOM 1489 O O . TRP A 1 179 ? 5.059 -18.969 -18.844 1 97.12 179 TRP A O 1
ATOM 1499 N N . LEU A 1 180 ? 3.244 -18.766 -17.594 1 98.19 180 LEU A N 1
ATOM 1500 C CA . LEU A 1 180 ? 3.939 -17.969 -16.594 1 98.19 180 LEU A CA 1
ATOM 1501 C C . LEU A 1 180 ? 4.648 -18.859 -15.578 1 98.19 180 LEU A C 1
ATOM 1503 O O . LEU A 1 180 ? 4.039 -19.766 -15.016 1 98.19 180 LEU A O 1
ATOM 1507 N N . ARG A 1 181 ? 5.883 -18.609 -15.383 1 98.06 181 ARG A N 1
ATOM 1508 C CA . ARG A 1 181 ? 6.66 -19.406 -14.438 1 98.06 181 ARG A CA 1
ATOM 1509 C C . ARG A 1 181 ? 7.578 -18.516 -13.602 1 98.06 181 ARG A C 1
ATOM 1511 O O . ARG A 1 181 ? 8.016 -17.453 -14.07 1 98.06 181 ARG A O 1
ATOM 1518 N N . TRP A 1 182 ? 7.871 -18.969 -12.438 1 98.5 182 TRP A N 1
ATOM 1519 C CA . TRP A 1 182 ? 8.766 -18.25 -11.531 1 98.5 182 TRP A CA 1
ATOM 1520 C C . TRP A 1 182 ? 10.203 -18.734 -11.688 1 98.5 182 TRP A C 1
ATOM 1522 O O . TRP A 1 182 ? 10.445 -19.922 -11.922 1 98.5 182 TRP A O 1
ATOM 1532 N N . TYR A 1 183 ? 11.133 -17.844 -11.602 1 98.12 183 TYR A N 1
ATOM 1533 C CA . TYR A 1 183 ? 12.547 -18.188 -11.633 1 98.12 183 TYR A CA 1
ATOM 1534 C C . TYR A 1 183 ? 13.297 -17.578 -10.461 1 98.12 183 TYR A C 1
ATOM 1536 O O . TYR A 1 183 ? 12.812 -16.625 -9.844 1 98.12 183 TYR A O 1
ATOM 1544 N N . ASP A 1 184 ? 14.461 -18.141 -10.133 1 97.81 184 ASP A N 1
ATOM 1545 C CA . ASP A 1 184 ? 15.219 -17.719 -8.961 1 97.81 184 ASP A CA 1
ATOM 1546 C C . ASP A 1 184 ? 16.219 -16.641 -9.32 1 97.81 184 ASP A C 1
ATOM 1548 O O . ASP A 1 184 ? 16.234 -16.125 -10.445 1 97.81 184 ASP A O 1
ATOM 1552 N N . SER A 1 185 ? 17.016 -16.219 -8.32 1 96.81 185 SER A N 1
ATOM 1553 C CA . SER A 1 185 ? 17.922 -15.078 -8.461 1 96.81 185 SER A CA 1
ATOM 1554 C C . SER A 1 185 ? 19.031 -15.375 -9.461 1 96.81 185 SER A C 1
ATOM 1556 O O . SER A 1 185 ? 19.703 -14.461 -9.945 1 96.81 185 SER A O 1
ATOM 1558 N N . ARG A 1 186 ? 19.203 -16.625 -9.844 1 96.75 186 ARG A N 1
ATOM 1559 C CA . ARG A 1 186 ? 20.219 -17.016 -10.82 1 96.75 186 ARG A CA 1
ATOM 1560 C C . ARG A 1 186 ? 19.609 -17.109 -12.219 1 96.75 186 ARG A C 1
ATOM 1562 O O . ARG A 1 186 ? 20.312 -17.438 -13.18 1 96.75 186 ARG A O 1
ATOM 1569 N N . GLY A 1 187 ? 18.359 -16.844 -12.305 1 95.88 187 GLY A N 1
ATOM 1570 C CA . GLY A 1 187 ? 17.703 -16.875 -13.594 1 95.88 187 GLY A CA 1
ATOM 1571 C C . GLY A 1 187 ? 17.188 -18.25 -13.969 1 95.88 187 GLY A C 1
ATOM 1572 O O . GLY A 1 187 ? 16.766 -18.484 -15.109 1 95.88 187 GLY A O 1
ATOM 1573 N N . HIS A 1 188 ? 17.266 -19.156 -13.078 1 96.81 188 HIS A N 1
ATOM 1574 C CA . HIS A 1 188 ? 16.797 -20.5 -13.344 1 96.81 188 HIS A CA 1
ATOM 1575 C C . HIS A 1 188 ? 15.32 -20.656 -12.969 1 96.81 188 HIS A C 1
ATOM 1577 O O . HIS A 1 188 ? 14.898 -20.203 -11.898 1 96.81 188 HIS A O 1
ATOM 1583 N N . TRP A 1 189 ? 14.586 -21.25 -13.883 1 97.5 189 TRP A N 1
ATOM 1584 C CA . TRP A 1 189 ? 13.188 -21.562 -13.578 1 97.5 189 TRP A CA 1
ATOM 1585 C C . TRP A 1 189 ? 13.086 -22.438 -12.328 1 97.5 189 TRP A C 1
ATOM 1587 O O . TRP A 1 189 ? 13.859 -23.391 -12.164 1 97.5 189 TRP A O 1
ATOM 1597 N N . ILE A 1 190 ? 12.195 -22.125 -11.453 1 97.44 190 ILE A N 1
ATOM 1598 C CA . ILE A 1 190 ? 11.922 -23.016 -10.328 1 97.44 190 ILE A CA 1
ATOM 1599 C C . ILE A 1 190 ? 11.344 -24.328 -10.844 1 97.44 190 ILE A C 1
ATOM 1601 O O . ILE A 1 190 ? 10.328 -24.344 -11.539 1 97.44 190 ILE A O 1
ATOM 1605 N N . PRO A 1 191 ? 11.914 -25.406 -10.477 1 95.38 191 PRO A N 1
ATOM 1606 C CA . PRO A 1 191 ? 11.547 -26.672 -11.125 1 95.38 191 PRO A CA 1
ATOM 1607 C C . PRO A 1 191 ? 10.164 -27.172 -10.711 1 95.38 191 PRO A C 1
ATOM 1609 O O . PRO A 1 191 ? 9.742 -26.938 -9.578 1 95.38 191 PRO A O 1
ATOM 1612 N N . LEU A 1 192 ? 9.531 -27.844 -11.578 1 93.88 192 LEU A N 1
ATOM 1613 C CA . LEU A 1 192 ? 8.344 -28.641 -11.297 1 93.88 192 LEU A CA 1
ATOM 1614 C C . LEU A 1 192 ? 8.719 -29.969 -10.648 1 93.88 192 LEU A C 1
ATOM 1616 O O . LEU A 1 192 ? 9.852 -30.438 -10.789 1 93.88 192 LEU A O 1
ATOM 1620 N N . PRO A 1 193 ? 7.789 -30.547 -9.938 1 90.75 193 PRO A N 1
ATOM 1621 C CA . PRO A 1 193 ? 8.086 -31.844 -9.32 1 90.75 193 PRO A CA 1
ATOM 1622 C C . PRO A 1 193 ? 8.617 -32.875 -10.328 1 90.75 193 PRO A C 1
ATOM 1624 O O . PRO A 1 193 ? 9.539 -33.625 -10.016 1 90.75 193 PRO A O 1
ATOM 1627 N N . GLU A 1 194 ? 8.117 -32.812 -11.508 1 88.62 194 GLU A N 1
ATOM 1628 C CA . GLU A 1 194 ? 8.516 -33.781 -12.539 1 88.62 194 GLU A CA 1
ATOM 1629 C C . GLU A 1 194 ? 9.914 -33.469 -13.062 1 88.62 194 GLU A C 1
ATOM 1631 O O . GLU A 1 194 ? 10.555 -34.312 -13.68 1 88.62 194 GLU A O 1
ATOM 1636 N N . GLU A 1 195 ? 10.344 -32.25 -12.891 1 90.31 195 GLU A N 1
ATOM 1637 C CA . GLU A 1 195 ? 11.648 -31.828 -13.383 1 90.31 195 GLU A CA 1
ATOM 1638 C C . GLU A 1 195 ? 12.742 -32.125 -12.359 1 90.31 195 GLU A C 1
ATOM 1640 O O . GLU A 1 195 ? 13.93 -31.969 -12.648 1 90.31 195 GLU A O 1
ATOM 1645 N N . LEU A 1 196 ? 12.344 -32.469 -11.172 1 86.62 196 LEU A N 1
ATOM 1646 C CA . LEU A 1 196 ? 13.297 -32.812 -10.125 1 86.62 196 LEU A CA 1
ATOM 1647 C C . LEU A 1 196 ? 13.828 -34.219 -10.305 1 86.62 196 LEU A C 1
ATOM 1649 O O . LEU A 1 196 ? 13.102 -35.125 -10.758 1 86.62 196 LEU A O 1
ATOM 1653 N N . PRO A 1 197 ? 15.102 -34.375 -10.117 1 79.06 197 PRO A N 1
ATOM 1654 C CA . PRO A 1 197 ? 15.664 -35.719 -10.281 1 79.06 197 PRO A CA 1
ATOM 1655 C C . PRO A 1 197 ? 14.992 -36.75 -9.391 1 79.06 197 PRO A C 1
ATOM 1657 O O . PRO A 1 197 ? 14.609 -36.438 -8.258 1 79.06 197 PRO A O 1
ATOM 1660 N N . SER A 1 198 ? 14.273 -37.75 -9.922 1 66.56 198 SER A N 1
ATOM 1661 C CA . SER A 1 198 ? 13.695 -38.875 -9.172 1 66.56 198 SER A CA 1
ATOM 1662 C C . SER A 1 198 ? 14.758 -39.594 -8.336 1 66.56 198 SER A C 1
ATOM 1664 O O . SER A 1 198 ? 15.859 -39.844 -8.812 1 66.56 198 SER A O 1
ATOM 1666 N N . ASP A 1 199 ? 14.836 -39.25 -7.09 1 55.81 199 ASP A N 1
ATOM 1667 C CA . ASP A 1 199 ? 15.711 -40.094 -6.289 1 55.81 199 ASP A CA 1
ATOM 1668 C C . ASP A 1 199 ? 15.477 -41.594 -6.605 1 55.81 199 ASP A C 1
ATOM 1670 O O . ASP A 1 199 ? 14.586 -42.219 -6.035 1 55.81 199 ASP A O 1
ATOM 1674 N N . THR A 1 200 ? 15.133 -42 -7.719 1 44.94 200 THR A N 1
ATOM 1675 C CA . THR A 1 200 ? 15.016 -43.469 -7.898 1 44.94 200 THR A CA 1
ATOM 1676 C C . THR A 1 200 ? 16.281 -44.156 -7.398 1 44.94 200 THR A C 1
ATOM 1678 O O . THR A 1 200 ? 16.391 -45.375 -7.512 1 44.94 200 THR A O 1
ATOM 1681 N N . SER A 1 201 ? 17.344 -43.5 -6.961 1 43.81 201 SER A N 1
ATOM 1682 C CA . SER A 1 201 ? 18.359 -44.531 -6.73 1 43.81 201 SER A CA 1
ATOM 1683 C C . SER A 1 201 ? 17.969 -45.438 -5.578 1 43.81 201 SER A C 1
ATOM 1685 O O . SER A 1 201 ? 18.609 -46.469 -5.344 1 43.81 201 SER A O 1
ATOM 1687 N N . ALA A 1 202 ? 17.406 -44.969 -4.41 1 39.59 202 ALA A N 1
ATOM 1688 C CA . ALA A 1 202 ? 17.547 -45.906 -3.301 1 39.59 202 ALA A CA 1
ATOM 1689 C C . ALA A 1 202 ? 16.484 -47 -3.359 1 39.59 202 ALA A C 1
ATOM 1691 O O . ALA A 1 202 ? 16.297 -47.75 -2.4 1 39.59 202 ALA A O 1
ATOM 1692 N N . SER A 1 203 ? 15.32 -46.875 -4.062 1 37.31 203 SER A N 1
ATOM 1693 C CA . SER A 1 203 ? 14.367 -47.906 -3.684 1 37.31 203 SER A CA 1
ATOM 1694 C C . SER A 1 203 ? 14.859 -49.281 -4.113 1 37.31 203 SER A C 1
ATOM 1696 O O . SER A 1 203 ? 14.953 -49.562 -5.309 1 37.31 203 SER A O 1
ATOM 1698 N N . VAL A 1 204 ? 15.68 -49.906 -3.365 1 33.31 204 VAL A N 1
ATOM 1699 C CA . VAL A 1 204 ? 15.82 -51.344 -3.402 1 33.31 204 VAL A CA 1
ATOM 1700 C C . VAL A 1 204 ? 14.438 -52 -3.434 1 33.31 204 VAL A C 1
ATOM 1702 O O . VAL A 1 204 ? 13.5 -51.531 -2.787 1 33.31 204 VAL A O 1
ATOM 1705 N N . SER A 1 205 ? 14.109 -52.906 -4.398 1 34.28 205 SER A N 1
ATOM 1706 C CA . SER A 1 205 ? 13 -53.75 -4.859 1 34.28 205 SER A CA 1
ATOM 1707 C C . SER A 1 205 ? 12.383 -54.531 -3.705 1 34.28 205 SER A C 1
ATOM 1709 O O . SER A 1 205 ? 12.617 -55.719 -3.562 1 34.28 205 SER A O 1
ATOM 1711 N N . VAL A 1 206 ? 12.289 -54.125 -2.42 1 31.83 206 VAL A N 1
ATOM 1712 C CA . VAL A 1 206 ? 11.57 -55.156 -1.673 1 31.83 206 VAL A CA 1
ATOM 1713 C C . VAL A 1 206 ? 10.148 -55.281 -2.219 1 31.83 206 VAL A C 1
ATOM 1715 O O . VAL A 1 206 ? 9.445 -54.281 -2.389 1 31.83 206 VAL A O 1
ATOM 1718 N N . GLU A 1 207 ? 9.766 -56.312 -3.045 1 29.78 207 GLU A N 1
ATOM 1719 C CA . GLU A 1 207 ? 8.594 -56.844 -3.727 1 29.78 207 GLU A CA 1
ATOM 1720 C C . GLU A 1 207 ? 7.387 -56.906 -2.793 1 29.78 207 GLU A C 1
ATOM 1722 O O . GLU A 1 207 ? 6.363 -57.5 -3.127 1 29.78 207 GLU A O 1
ATOM 1727 N N . ASP A 1 208 ? 7.387 -56.5 -1.531 1 30 208 ASP A N 1
ATOM 1728 C CA . ASP A 1 208 ? 6.164 -57 -0.909 1 30 208 ASP A CA 1
ATOM 1729 C C . ASP A 1 208 ? 4.93 -56.344 -1.498 1 30 208 ASP A C 1
ATOM 1731 O O . ASP A 1 208 ? 4.949 -55.125 -1.78 1 30 208 ASP A O 1
ATOM 1735 N N . SER A 1 209 ? 3.9 -57.094 -2.107 1 28.7 209 SER A N 1
ATOM 1736 C CA . SER A 1 209 ? 2.705 -56.969 -2.932 1 28.7 209 SER A CA 1
ATOM 1737 C C . SER A 1 209 ? 1.666 -56.062 -2.258 1 28.7 209 SER A C 1
ATOM 1739 O O . SER A 1 209 ? 0.525 -55.969 -2.717 1 28.7 209 SER A O 1
ATOM 1741 N N . GLN A 1 210 ? 1.703 -55.719 -1.044 1 31.27 210 GLN A N 1
ATOM 1742 C CA . GLN A 1 210 ? 0.351 -55.344 -0.642 1 31.27 210 GLN A CA 1
ATOM 1743 C C . GLN A 1 210 ? -0.082 -54.031 -1.312 1 31.27 210 GLN A C 1
ATOM 1745 O O . GLN A 1 210 ? 0.698 -53.094 -1.396 1 31.27 210 GLN A O 1
ATOM 1750 N N . PRO A 1 211 ? -1.131 -54.031 -2.189 1 29.25 211 PRO A N 1
ATOM 1751 C CA . PRO A 1 211 ? -1.716 -52.938 -2.977 1 29.25 211 PRO A CA 1
ATOM 1752 C C . PRO A 1 211 ? -2.168 -51.781 -2.113 1 29.25 211 PRO A C 1
ATOM 1754 O O . PRO A 1 211 ? -3.197 -51.844 -1.438 1 29.25 211 PRO A O 1
ATOM 1757 N N . SER A 1 212 ? -1.496 -51.375 -1.067 1 29.42 212 SER A N 1
ATOM 1758 C CA . SER A 1 212 ? -2.24 -50.344 -0.332 1 29.42 212 SER A CA 1
ATOM 1759 C C . SER A 1 212 ? -2.459 -49.094 -1.181 1 29.42 212 SER A C 1
ATOM 1761 O O . SER A 1 212 ? -1.559 -48.656 -1.907 1 29.42 212 SER A O 1
ATOM 1763 N N . GLN A 1 213 ? -3.703 -48.75 -1.537 1 30.91 213 GLN A N 1
ATOM 1764 C CA . GLN A 1 213 ? -4.328 -47.625 -2.189 1 30.91 213 GLN A CA 1
ATOM 1765 C C . GLN A 1 213 ? -3.855 -46.312 -1.566 1 30.91 213 GLN A C 1
ATOM 1767 O O . GLN A 1 213 ? -4.332 -45.906 -0.5 1 30.91 213 GLN A O 1
ATOM 1772 N N . THR A 1 214 ? -2.615 -46.156 -1.362 1 29.12 214 THR A N 1
ATOM 1773 C CA . THR A 1 214 ? -2.311 -44.844 -0.781 1 29.12 214 THR A CA 1
ATOM 1774 C C . THR A 1 214 ? -2.73 -43.719 -1.724 1 29.12 214 THR A C 1
ATOM 1776 O O . THR A 1 214 ? -2.357 -43.719 -2.898 1 29.12 214 THR A O 1
ATOM 1779 N N . PRO A 1 215 ? -3.863 -43.156 -1.468 1 34.66 215 PRO A N 1
ATOM 1780 C CA . PRO A 1 215 ? -4.207 -41.969 -2.234 1 34.66 215 PRO A CA 1
ATOM 1781 C C . PRO A 1 215 ? -3 -41.062 -2.486 1 34.66 215 PRO A C 1
ATOM 1783 O O . PRO A 1 215 ? -2.082 -41 -1.662 1 34.66 215 PRO A O 1
ATOM 1786 N N . SER A 1 216 ? -2.621 -40.844 -3.705 1 35.25 216 SER A N 1
ATOM 1787 C CA . SER A 1 216 ? -1.457 -40.094 -4.168 1 35.25 216 SER A CA 1
ATOM 1788 C C . SER A 1 216 ? -1.301 -38.781 -3.396 1 35.25 216 SER A C 1
ATOM 1790 O O . SER A 1 216 ? -2.291 -38.125 -3.074 1 35.25 216 SER A O 1
ATOM 1792 N N . LYS A 1 217 ? -0.214 -38.656 -2.65 1 37.47 217 LYS A N 1
ATOM 1793 C CA . LYS A 1 217 ? 0.327 -37.531 -1.927 1 37.47 217 LYS A CA 1
ATOM 1794 C C . LYS A 1 217 ? 0.074 -36.219 -2.688 1 37.47 217 LYS A C 1
ATOM 1796 O O . LYS A 1 217 ? 0.146 -35.125 -2.111 1 37.47 217 LYS A O 1
ATOM 1801 N N . LEU A 1 218 ? -0.084 -36.312 -3.977 1 38.28 218 LEU A N 1
ATOM 1802 C CA . LEU A 1 218 ? -0.287 -35.094 -4.75 1 38.28 218 LEU A CA 1
ATOM 1803 C C . LEU A 1 218 ? -1.609 -34.438 -4.383 1 38.28 218 LEU A C 1
ATOM 1805 O O . LEU A 1 218 ? -1.676 -33.188 -4.238 1 38.28 218 LEU A O 1
ATOM 1809 N N . GLY A 1 219 ? -2.725 -35.25 -4.246 1 40.28 219 GLY A N 1
ATOM 1810 C CA . GLY A 1 219 ? -4.027 -34.688 -3.883 1 40.28 219 GLY A CA 1
ATOM 1811 C C . GLY A 1 219 ? -4.035 -34 -2.529 1 40.28 219 GLY A C 1
ATOM 1812 O O . GLY A 1 219 ? -4.68 -32.969 -2.352 1 40.28 219 GLY A O 1
ATOM 1813 N N . GLN A 1 220 ? -3.455 -34.719 -1.534 1 42.19 220 GLN A N 1
ATOM 1814 C CA . GLN A 1 220 ? -3.41 -34.125 -0.202 1 42.19 220 GLN A CA 1
ATOM 1815 C C . GLN A 1 220 ? -2.635 -32.781 -0.213 1 42.19 220 GLN A C 1
ATOM 1817 O O . GLN A 1 220 ? -3.014 -31.844 0.469 1 42.19 220 GLN A O 1
ATOM 1822 N N . HIS A 1 221 ? -1.531 -32.812 -0.932 1 42.66 221 HIS A N 1
ATOM 1823 C CA . HIS A 1 221 ? -0.739 -31.594 -0.985 1 42.66 221 HIS A CA 1
ATOM 1824 C C . HIS A 1 221 ? -1.507 -30.469 -1.671 1 42.66 221 HIS A C 1
ATOM 1826 O O . HIS A 1 221 ? -1.503 -29.328 -1.198 1 42.66 221 HIS A O 1
ATOM 1832 N N . LEU A 1 222 ? -2.193 -30.781 -2.703 1 44.66 222 LEU A N 1
ATOM 1833 C CA . LEU A 1 222 ? -3.023 -29.781 -3.377 1 44.66 222 LEU A CA 1
ATOM 1834 C C . LEU A 1 222 ? -4.172 -29.344 -2.477 1 44.66 222 LEU A C 1
ATOM 1836 O O . LEU A 1 222 ? -4.555 -28.172 -2.492 1 44.66 222 LEU A O 1
ATOM 1840 N N . GLN A 1 223 ? -4.758 -30.312 -1.738 1 44.72 223 GLN A N 1
ATOM 1841 C CA . GLN A 1 223 ? -5.793 -29.938 -0.774 1 44.72 223 GLN A CA 1
ATOM 1842 C C . GLN A 1 223 ? -5.23 -29.016 0.306 1 44.72 223 GLN A C 1
ATOM 1844 O O . GLN A 1 223 ? -5.914 -28.094 0.754 1 44.72 223 GLN A O 1
ATOM 1849 N N . GLN A 1 224 ? -4.102 -29.406 0.716 1 43.88 224 GLN A N 1
ATOM 1850 C CA . GLN A 1 224 ? -3.443 -28.547 1.696 1 43.88 224 GLN A CA 1
ATOM 1851 C C . GLN A 1 224 ? -3.123 -27.188 1.103 1 43.88 224 GLN A C 1
ATOM 1853 O O . GLN A 1 224 ? -2.986 -26.203 1.834 1 43.88 224 GLN A O 1
ATOM 1858 N N . LEU A 1 225 ? -2.801 -27.203 -0.184 1 44.09 225 LEU A N 1
ATOM 1859 C CA . LEU A 1 225 ? -2.559 -25.938 -0.844 1 44.09 225 LEU A CA 1
ATOM 1860 C C . LEU A 1 225 ? -3.867 -25.172 -1.069 1 44.09 225 LEU A C 1
ATOM 1862 O O . LEU A 1 225 ? -3.869 -24.078 -1.64 1 44.09 225 LEU A O 1
ATOM 1866 N N . GLY A 1 226 ? -4.973 -25.469 -0.308 1 42.22 226 GLY A N 1
ATOM 1867 C CA . GLY A 1 226 ? -6.262 -24.812 -0.34 1 42.22 226 GLY A CA 1
ATOM 1868 C C . GLY A 1 226 ? -6.906 -24.828 -1.714 1 42.22 226 GLY A C 1
ATOM 1869 O O . GLY A 1 226 ? -7.727 -23.953 -2.031 1 42.22 226 GLY A O 1
ATOM 1870 N N . ILE A 1 227 ? -6.281 -25.594 -2.553 1 38.66 227 ILE A N 1
ATOM 1871 C CA . ILE A 1 227 ? -6.953 -25.781 -3.834 1 38.66 227 ILE A CA 1
ATOM 1872 C C . ILE A 1 227 ? -8.172 -26.672 -3.654 1 38.66 227 ILE A C 1
ATOM 1874 O O . ILE A 1 227 ? -8.047 -27.828 -3.252 1 38.66 227 ILE A O 1
ATOM 1878 N N . VAL A 1 228 ? -9.406 -26.219 -3.387 1 35.25 228 VAL A N 1
ATOM 1879 C CA . VAL A 1 228 ? -10.672 -26.922 -3.271 1 35.25 228 VAL A CA 1
ATOM 1880 C C . VAL A 1 228 ? -10.922 -27.75 -4.531 1 35.25 228 VAL A C 1
ATOM 1882 O O . VAL A 1 228 ? -11.062 -27.203 -5.625 1 35.25 228 VAL A O 1
ATOM 1885 N N . THR A 1 229 ? -10.344 -28.891 -4.57 1 33.47 229 THR A N 1
ATOM 1886 C CA . THR A 1 229 ? -10.758 -29.812 -5.637 1 33.47 229 THR A CA 1
ATOM 1887 C C . THR A 1 229 ? -12.211 -30.219 -5.465 1 33.47 229 THR A C 1
ATOM 1889 O O . THR A 1 229 ? -12.602 -30.734 -4.41 1 33.47 229 THR A O 1
ATOM 1892 N N . HIS A 1 230 ? -13.188 -29.547 -6.035 1 29.36 230 HIS A N 1
ATOM 1893 C CA . HIS A 1 230 ? -14.562 -30.047 -6.035 1 29.36 230 HIS A CA 1
ATOM 1894 C C . HIS A 1 230 ? -14.633 -31.484 -6.543 1 29.36 230 HIS A C 1
ATOM 1896 O O . HIS A 1 230 ? -14.016 -31.812 -7.555 1 29.36 230 HIS A O 1
ATOM 1902 N N . LYS A 1 231 ? -14.969 -32.406 -5.609 1 28.7 231 LYS A N 1
ATOM 1903 C CA . LYS A 1 231 ? -15.445 -33.719 -6.035 1 28.7 231 LYS A CA 1
ATOM 1904 C C . LYS A 1 231 ? -16.516 -33.594 -7.125 1 28.7 231 LYS A C 1
ATOM 1906 O O . LYS A 1 231 ? -17.531 -32.906 -6.934 1 28.7 231 LYS A O 1
ATOM 1911 N N . ILE A 1 232 ? -15.898 -33.75 -8.43 1 21.47 232 ILE A N 1
ATOM 1912 C CA . ILE A 1 232 ? -16.969 -34.188 -9.312 1 21.47 232 ILE A CA 1
ATOM 1913 C C . ILE A 1 232 ? -17.375 -35.625 -8.938 1 21.47 232 ILE A C 1
ATOM 1915 O O . ILE A 1 232 ? -16.531 -36.5 -8.742 1 21.47 232 ILE A O 1
ATOM 1919 N N . MET B 1 1 ? -4.891 -7.074 32.469 1 26.19 1 MET B N 1
ATOM 1920 C CA . MET B 1 1 ? -3.711 -7.074 31.625 1 26.19 1 MET B CA 1
ATOM 1921 C C . MET B 1 1 ? -3.451 -5.68 31.062 1 26.19 1 MET B C 1
ATOM 1923 O O . MET B 1 1 ? -4.371 -5.016 30.578 1 26.19 1 MET B O 1
ATOM 1927 N N . ASP B 1 2 ? -2.594 -4.977 31.531 1 32.66 2 ASP B N 1
ATOM 1928 C CA . ASP B 1 2 ? -2.252 -3.605 31.172 1 32.66 2 ASP B CA 1
ATOM 1929 C C . ASP B 1 2 ? -2.168 -3.441 29.656 1 32.66 2 ASP B C 1
ATOM 1931 O O . ASP B 1 2 ? -1.321 -4.059 29.016 1 32.66 2 ASP B O 1
ATOM 1935 N N . ILE B 1 3 ? -3.166 -3.434 28.969 1 37.19 3 ILE B N 1
ATOM 1936 C CA . ILE B 1 3 ? -3.221 -3.146 27.547 1 37.19 3 ILE B CA 1
ATOM 1937 C C . ILE B 1 3 ? -2.238 -2.027 27.203 1 37.19 3 ILE B C 1
ATOM 1939 O O . ILE B 1 3 ? -2.436 -0.877 27.609 1 37.19 3 ILE B O 1
ATOM 1943 N N . LYS B 1 4 ? -0.954 -2.383 27.391 1 43.81 4 LYS B N 1
ATOM 1944 C CA . LYS B 1 4 ? 0.113 -1.446 27.047 1 43.81 4 LYS B CA 1
ATOM 1945 C C . LYS B 1 4 ? -0.235 -0.648 25.797 1 43.81 4 LYS B C 1
ATOM 1947 O O . LYS B 1 4 ? -0.318 -1.208 24.703 1 43.81 4 LYS B O 1
ATOM 1952 N N . LYS B 1 5 ? -1.116 0.371 26.078 1 49.56 5 LYS B N 1
ATOM 1953 C CA . LYS B 1 5 ? -1.511 1.457 25.188 1 49.56 5 LYS B CA 1
ATOM 1954 C C . LYS B 1 5 ? -0.294 2.078 24.5 1 49.56 5 LYS B C 1
ATOM 1956 O O . LYS B 1 5 ? 0.817 2.021 25.031 1 49.56 5 LYS B O 1
ATOM 1961 N N . CYS B 1 6 ? -0.368 2.084 23.172 1 57.5 6 CYS B N 1
ATOM 1962 C CA . CYS B 1 6 ? 0.616 2.873 22.438 1 57.5 6 CYS B CA 1
ATOM 1963 C C . CYS B 1 6 ? 0.988 4.133 23.203 1 57.5 6 CYS B C 1
ATOM 1965 O O . CYS B 1 6 ? 0.117 4.809 23.766 1 57.5 6 CYS B O 1
ATOM 1967 N N . LYS B 1 7 ? 2.145 4.172 23.859 1 54.19 7 LYS B N 1
ATOM 1968 C CA . LYS B 1 7 ? 2.621 5.285 24.688 1 54.19 7 LYS B CA 1
ATOM 1969 C C . LYS B 1 7 ? 2.352 6.621 24 1 54.19 7 LYS B C 1
ATOM 1971 O O . LYS B 1 7 ? 2.49 6.742 22.781 1 54.19 7 LYS B O 1
ATOM 1976 N N . GLN B 1 8 ? 1.464 7.414 24.641 1 54.53 8 GLN B N 1
ATOM 1977 C CA . GLN B 1 8 ? 1.183 8.766 24.172 1 54.53 8 GLN B CA 1
ATOM 1978 C C . GLN B 1 8 ? 2.346 9.703 24.469 1 54.53 8 GLN B C 1
ATOM 1980 O O . GLN B 1 8 ? 2.869 9.719 25.594 1 54.53 8 GLN B O 1
ATOM 1985 N N . PRO B 1 9 ? 2.902 10.164 23.297 1 53.22 9 PRO B N 1
ATOM 1986 C CA . PRO B 1 9 ? 3.98 11.117 23.578 1 53.22 9 PRO B CA 1
ATOM 1987 C C . PRO B 1 9 ? 3.531 12.266 24.484 1 53.22 9 PRO B C 1
ATOM 1989 O O . PRO B 1 9 ? 2.344 12.594 24.516 1 53.22 9 PRO B O 1
ATOM 1992 N N . GLY B 1 10 ? 4.402 12.617 25.344 1 47.62 10 GLY B N 1
ATOM 1993 C CA . GLY B 1 10 ? 4.219 13.828 26.141 1 47.62 10 GLY B CA 1
ATOM 1994 C C . GLY B 1 10 ? 3.994 15.062 25.297 1 47.62 10 GLY B C 1
ATOM 1995 O O . GLY B 1 10 ? 4.227 15.047 24.078 1 47.62 10 GLY B O 1
ATOM 1996 N N . ASP B 1 11 ? 3.105 15.977 25.641 1 46.88 11 ASP B N 1
ATOM 1997 C CA . ASP B 1 11 ? 2.551 17.203 25.062 1 46.88 11 ASP B CA 1
ATOM 1998 C C . ASP B 1 11 ? 3.66 18.156 24.641 1 46.88 11 ASP B C 1
ATOM 2000 O O . ASP B 1 11 ? 3.387 19.25 24.125 1 46.88 11 ASP B O 1
ATOM 2004 N N . ASN B 1 12 ? 4.852 18.047 25.109 1 45.25 12 ASN B N 1
ATOM 2005 C CA . ASN B 1 12 ? 5.555 19.297 25.359 1 45.25 12 ASN B CA 1
ATOM 2006 C C . ASN B 1 12 ? 6.105 19.906 24.078 1 45.25 12 ASN B C 1
ATOM 2008 O O . ASN B 1 12 ? 6.789 20.922 24.125 1 45.25 12 ASN B O 1
ATOM 2012 N N . HIS B 1 13 ? 6.41 19.219 22.859 1 59.88 13 HIS B N 1
ATOM 2013 C CA . HIS B 1 13 ? 7.297 20.016 22.016 1 59.88 13 HIS B CA 1
ATOM 2014 C C . HIS B 1 13 ? 6.504 20.859 21.031 1 59.88 13 HIS B C 1
ATOM 2016 O O . HIS B 1 13 ? 5.676 20.328 20.281 1 59.88 13 HIS B O 1
ATOM 2022 N N . SER B 1 14 ? 6.754 22.281 21.062 1 79.31 14 SER B N 1
ATOM 2023 C CA . SER B 1 14 ? 6.176 23.438 20.406 1 79.31 14 SER B CA 1
ATOM 2024 C C . SER B 1 14 ? 6.227 23.297 18.891 1 79.31 14 SER B C 1
ATOM 2026 O O . SER B 1 14 ? 5.246 23.594 18.203 1 79.31 14 SER B O 1
ATOM 2028 N N . TYR B 1 15 ? 7.289 22.578 18.422 1 87.75 15 TYR B N 1
ATOM 2029 C CA . TYR B 1 15 ? 7.387 22.531 16.969 1 87.75 15 TYR B CA 1
ATOM 2030 C C . TYR B 1 15 ? 6.344 21.594 16.375 1 87.75 15 TYR B C 1
ATOM 2032 O O . TYR B 1 15 ? 5.672 21.938 15.398 1 87.75 15 TYR B O 1
ATOM 2040 N N . HIS B 1 16 ? 6.191 20.406 16.953 1 89.25 16 HIS B N 1
ATOM 2041 C CA . HIS B 1 16 ? 5.285 19.375 16.453 1 89.25 16 HIS B CA 1
ATOM 2042 C C . HIS B 1 16 ? 3.855 19.891 16.375 1 89.25 16 HIS B C 1
ATOM 2044 O O . HIS B 1 16 ? 3.172 19.688 15.367 1 89.25 16 HIS B O 1
ATOM 2050 N N . GLN B 1 17 ? 3.613 20.547 17.391 1 88.5 17 GLN B N 1
ATOM 2051 C CA . GLN B 1 17 ? 2.256 21.078 17.438 1 88.5 17 GLN B CA 1
ATOM 2052 C C . GLN B 1 17 ? 2.045 22.156 16.375 1 88.5 17 GLN B C 1
ATOM 2054 O O . GLN B 1 17 ? 1.05 22.125 15.641 1 88.5 17 GLN B O 1
ATOM 2059 N N . LEU B 1 18 ? 2.953 23.078 16.297 1 92.81 18 LEU B N 1
ATOM 2060 C CA . LEU B 1 18 ? 2.832 24.172 15.352 1 92.81 18 LEU B CA 1
ATOM 2061 C C . LEU B 1 18 ? 2.861 23.656 13.914 1 92.81 18 LEU B C 1
ATOM 2063 O O . LEU B 1 18 ? 2.08 24.109 13.078 1 92.81 18 LEU B O 1
ATOM 2067 N N . GLN B 1 19 ? 3.752 22.719 13.594 1 95.12 19 GLN B N 1
ATOM 2068 C CA . GLN B 1 19 ? 3.832 22.141 12.266 1 95.12 19 GLN B CA 1
ATOM 2069 C C . GLN B 1 19 ? 2.529 21.438 11.891 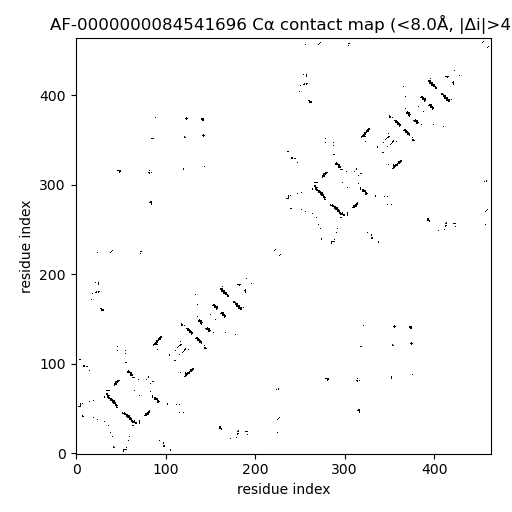1 95.12 19 GLN B C 1
ATOM 2071 O O . GLN B 1 19 ? 2.051 21.562 10.766 1 95.12 19 GLN B O 1
ATOM 2076 N N . SER B 1 20 ? 1.98 20.672 12.82 1 91.94 20 SER B N 1
ATOM 2077 C CA . SER B 1 20 ? 0.718 19.984 12.586 1 91.94 20 SER B CA 1
ATOM 2078 C C . SER B 1 20 ? -0.408 20.969 12.297 1 91.94 20 SER B C 1
ATOM 2080 O O . SER B 1 20 ? -1.257 20.719 11.438 1 91.94 20 SER B O 1
ATOM 2082 N N . GLU B 1 21 ? -0.389 22.078 13.062 1 92.12 21 GLU B N 1
ATOM 2083 C CA . GLU B 1 21 ? -1.381 23.109 12.828 1 92.12 21 GLU B CA 1
ATOM 2084 C C . GLU B 1 21 ? -1.246 23.703 11.422 1 92.12 21 GLU B C 1
ATOM 2086 O O . GLU B 1 21 ? -2.248 23.938 10.742 1 92.12 21 GLU B O 1
ATOM 2091 N N . LEU B 1 22 ? -0.057 23.984 11.078 1 94.88 22 LEU B N 1
ATOM 2092 C CA . LEU B 1 22 ? 0.217 24.484 9.742 1 94.88 22 LEU B CA 1
ATOM 2093 C C . LEU B 1 22 ? -0.332 23.547 8.68 1 94.88 22 LEU B C 1
ATOM 2095 O O . LEU B 1 22 ? -0.929 24 7.695 1 94.88 22 LEU B O 1
ATOM 2099 N N . PHE B 1 23 ? -0.167 22.25 8.844 1 96.69 23 PHE B N 1
ATOM 2100 C CA . PHE B 1 23 ? -0.707 21.25 7.918 1 96.69 23 PHE B CA 1
ATOM 2101 C C . PHE B 1 23 ? -2.23 21.312 7.887 1 96.69 23 PHE B C 1
ATOM 2103 O O . PHE B 1 23 ? -2.842 21.141 6.832 1 96.69 23 PHE B O 1
ATOM 2110 N N . GLY B 1 24 ? -2.814 21.578 8.984 1 94.31 24 GLY B N 1
ATOM 2111 C CA . GLY B 1 24 ? -4.262 21.703 9.062 1 94.31 24 GLY B CA 1
ATOM 2112 C C . GLY B 1 24 ? -4.816 22.75 8.117 1 94.31 24 GLY B C 1
ATOM 2113 O O . GLY B 1 24 ? -5.898 22.578 7.555 1 94.31 24 GLY B O 1
ATOM 2114 N N . PHE B 1 25 ? -4.047 23.719 7.844 1 93.94 25 PHE B N 1
ATOM 2115 C CA . PHE B 1 25 ? -4.496 24.828 7.016 1 93.94 25 PHE B CA 1
ATOM 2116 C C . PHE B 1 25 ? -4.148 24.594 5.551 1 93.94 25 PHE B C 1
ATOM 2118 O O . PHE B 1 25 ? -4.816 25.125 4.656 1 93.94 25 PHE B O 1
ATOM 2125 N N . THR B 1 26 ? -3.129 23.812 5.355 1 95.94 26 THR B N 1
ATOM 2126 C CA . THR B 1 26 ? -2.561 23.906 4.016 1 95.94 26 THR B CA 1
ATOM 2127 C C . THR B 1 26 ? -2.678 22.562 3.299 1 95.94 26 THR B C 1
ATOM 2129 O O . THR B 1 26 ? -2.529 22.484 2.076 1 95.94 26 THR B O 1
ATOM 2132 N N . PHE B 1 27 ? -2.865 21.438 4.047 1 97.81 27 PHE B N 1
ATOM 2133 C CA . PHE B 1 27 ? -3.078 20.172 3.371 1 97.81 27 PHE B CA 1
ATOM 2134 C C . PHE B 1 27 ? -4.48 20.094 2.773 1 97.81 27 PHE B C 1
ATOM 2136 O O . PHE B 1 27 ? -5.43 19.719 3.455 1 97.81 27 PHE B O 1
ATOM 2143 N N . ALA B 1 28 ? -4.5 20.359 1.475 1 95.62 28 ALA B N 1
ATOM 2144 C CA . ALA B 1 28 ? -5.793 20.438 0.8 1 95.62 28 ALA B CA 1
ATOM 2145 C C . ALA B 1 28 ? -5.727 19.828 -0.597 1 95.62 28 ALA B C 1
ATOM 2147 O O . ALA B 1 28 ? -5.789 20.547 -1.598 1 95.62 28 ALA B O 1
ATOM 2148 N N . PRO B 1 29 ? -5.629 18.516 -0.692 1 96.88 29 PRO B N 1
ATOM 2149 C CA . PRO B 1 29 ? -5.684 17.891 -2.021 1 96.88 29 PRO B CA 1
ATOM 2150 C C . PRO B 1 29 ? -6.992 18.188 -2.754 1 96.88 29 PRO B C 1
ATOM 2152 O O . PRO B 1 29 ? -8.07 17.906 -2.232 1 96.88 29 PRO B O 1
ATOM 2155 N N . PRO B 1 30 ? -6.875 18.719 -3.967 1 95.75 30 PRO B N 1
ATOM 2156 C CA . PRO B 1 30 ? -8.07 19.234 -4.633 1 95.75 30 PRO B CA 1
ATOM 2157 C C . PRO B 1 30 ? -9.062 18.125 -5.008 1 95.75 30 PRO B C 1
ATOM 2159 O O . PRO B 1 30 ? -10.242 18.406 -5.219 1 95.75 30 PRO B O 1
ATOM 2162 N N . GLN B 1 31 ? -8.656 16.906 -5.129 1 93.69 31 GLN B N 1
ATOM 2163 C CA . GLN B 1 31 ? -9.516 15.812 -5.574 1 93.69 31 GLN B CA 1
ATOM 2164 C C . GLN B 1 31 ? -10.422 15.328 -4.445 1 93.69 31 GLN B C 1
ATOM 2166 O O . GLN B 1 31 ? -11.359 14.562 -4.68 1 93.69 31 GLN B O 1
ATOM 2171 N N . TYR B 1 32 ? -10.156 15.797 -3.277 1 94.69 32 TYR B N 1
ATOM 2172 C CA . TYR B 1 32 ? -10.93 15.359 -2.121 1 94.69 32 TYR B CA 1
ATOM 2173 C C . TYR B 1 32 ? -11.547 16.547 -1.394 1 94.69 32 TYR B C 1
ATOM 2175 O O . TYR B 1 32 ? -10.859 17.531 -1.099 1 94.69 32 TYR B O 1
ATOM 2183 N N . SER B 1 33 ? -12.836 16.391 -1.079 1 94.94 33 SER B N 1
ATOM 2184 C CA . SER B 1 33 ? -13.422 17.359 -0.159 1 94.94 33 SER B CA 1
ATOM 2185 C C . SER B 1 33 ? -12.875 17.172 1.254 1 94.94 33 SER B C 1
ATOM 2187 O O . SER B 1 33 ? -12.422 16.094 1.614 1 94.94 33 SER B O 1
ATOM 2189 N N . ARG B 1 34 ? -12.938 18.234 2.023 1 92.62 34 ARG B N 1
ATOM 2190 C CA . ARG B 1 34 ? -12.352 18.234 3.359 1 92.62 34 ARG B CA 1
ATOM 2191 C C . ARG B 1 34 ? -12.992 17.156 4.238 1 92.62 34 ARG B C 1
ATOM 2193 O O . ARG B 1 34 ? -12.328 16.562 5.086 1 92.62 34 ARG B O 1
ATOM 2200 N N . ASP B 1 35 ? -14.266 16.859 3.992 1 94.44 35 ASP B N 1
ATOM 2201 C CA . ASP B 1 35 ? -14.992 15.906 4.82 1 94.44 35 ASP B CA 1
ATOM 2202 C C . ASP B 1 35 ? -14.633 14.469 4.445 1 94.44 35 ASP B C 1
ATOM 2204 O O . ASP B 1 35 ? -15.195 13.523 4.996 1 94.44 35 ASP B O 1
ATOM 2208 N N . ARG B 1 36 ? -13.641 14.281 3.584 1 95.44 36 ARG B N 1
ATOM 2209 C CA . ARG B 1 36 ? -13.172 12.961 3.199 1 95.44 36 ARG B CA 1
ATOM 2210 C C . ARG B 1 36 ? -11.695 12.781 3.537 1 95.44 36 ARG B C 1
ATOM 2212 O O . ARG B 1 36 ? -11.047 11.852 3.047 1 95.44 36 ARG B O 1
ATOM 2219 N N . ILE B 1 37 ? -11.195 13.758 4.293 1 96.69 37 ILE B N 1
ATOM 2220 C CA . ILE B 1 37 ? -9.781 13.758 4.648 1 96.69 37 ILE B CA 1
ATOM 2221 C C . ILE B 1 37 ? -9.633 13.695 6.168 1 96.69 37 ILE B C 1
ATOM 2223 O O . ILE B 1 37 ? -10.273 14.453 6.895 1 96.69 37 ILE B O 1
ATOM 2227 N N . LEU B 1 38 ? -8.844 12.758 6.633 1 96.5 38 LEU B N 1
ATOM 2228 C CA . LEU B 1 38 ? -8.414 12.727 8.023 1 96.5 38 LEU B CA 1
ATOM 2229 C C . LEU B 1 38 ? -6.945 13.125 8.148 1 96.5 38 LEU B C 1
ATOM 2231 O O . LEU B 1 38 ? -6.078 12.531 7.5 1 96.5 38 LEU B O 1
ATOM 2235 N N . MET B 1 39 ? -6.668 14.172 8.844 1 95.56 39 MET B N 1
ATOM 2236 C CA . MET B 1 39 ? -5.32 14.523 9.281 1 95.56 39 MET B CA 1
ATOM 2237 C C . MET B 1 39 ? -5.121 14.188 10.75 1 95.56 39 MET B C 1
ATOM 2239 O O . MET B 1 39 ? -5.848 14.695 11.609 1 95.56 39 MET B O 1
ATOM 2243 N N . ALA B 1 40 ? -4.18 13.344 11 1 94.56 40 ALA B N 1
ATOM 2244 C CA . ALA B 1 40 ? -3.951 12.883 12.367 1 94.56 40 ALA B CA 1
ATOM 2245 C C . ALA B 1 40 ? -2.586 13.336 12.875 1 94.56 40 ALA B C 1
ATOM 2247 O O . ALA B 1 40 ? -1.578 13.203 12.18 1 94.56 40 ALA B O 1
ATOM 2248 N N . ASN B 1 41 ? -2.621 13.93 14.047 1 91.5 41 ASN B N 1
ATOM 2249 C CA . ASN B 1 41 ? -1.411 14.359 14.734 1 91.5 41 ASN B CA 1
ATOM 2250 C C . ASN B 1 41 ? -1.182 13.57 16.016 1 91.5 41 ASN B C 1
ATOM 2252 O O . ASN B 1 41 ? -2.055 13.523 16.891 1 91.5 41 ASN B O 1
ATOM 2256 N N . ASN B 1 42 ? -0.018 13.016 16.094 1 88.69 42 ASN B N 1
ATOM 2257 C CA . ASN B 1 42 ? 0.307 12.266 17.297 1 88.69 42 ASN B CA 1
ATOM 2258 C C . ASN B 1 42 ? -0.8 11.281 17.672 1 88.69 42 ASN B C 1
ATOM 2260 O O . ASN B 1 42 ? -1.29 11.289 18.797 1 88.69 42 ASN B O 1
ATOM 2264 N N . MET B 1 43 ? -1.128 10.5 16.75 1 91.31 43 MET B N 1
ATOM 2265 C CA . MET B 1 43 ? -2.201 9.531 16.938 1 91.31 43 MET B CA 1
ATOM 2266 C C . MET B 1 43 ? -1.696 8.109 16.719 1 91.31 43 MET B C 1
ATOM 2268 O O . MET B 1 43 ? -0.929 7.859 15.789 1 91.31 43 MET B O 1
ATOM 2272 N N . SER B 1 44 ? -2.252 7.262 17.547 1 92.88 44 SER B N 1
ATOM 2273 C CA . SER B 1 44 ? -1.911 5.855 17.391 1 92.88 44 SER B CA 1
ATOM 2274 C C . SER B 1 44 ? -2.479 5.297 16.094 1 92.88 44 SER B C 1
ATOM 2276 O O . SER B 1 44 ? -3.639 5.547 15.75 1 92.88 44 SER B O 1
ATOM 2278 N N . LEU B 1 45 ? -1.632 4.625 15.367 1 94.94 45 LEU B N 1
ATOM 2279 C CA . LEU B 1 45 ? -1.989 3.932 14.133 1 94.94 45 LEU B CA 1
ATOM 2280 C C . LEU B 1 45 ? -1.948 2.42 14.328 1 94.94 45 LEU B C 1
ATOM 2282 O O . LEU B 1 45 ? -0.87 1.826 14.391 1 94.94 45 LEU B O 1
ATOM 2286 N N . TYR B 1 46 ? -3.104 1.838 14.477 1 94.75 46 TYR B N 1
ATOM 2287 C CA . TYR B 1 46 ? -3.227 0.394 14.641 1 94.75 46 TYR B CA 1
ATOM 2288 C C . TYR B 1 46 ? -3.301 -0.308 13.289 1 94.75 46 TYR B C 1
ATOM 2290 O O . TYR B 1 46 ? -4.039 0.124 12.398 1 94.75 46 TYR B O 1
ATOM 2298 N N . TYR B 1 47 ? -2.531 -1.457 13.109 1 94.56 47 TYR B N 1
ATOM 2299 C CA . TYR B 1 47 ? -2.301 -1.91 11.742 1 94.56 47 TYR B CA 1
ATOM 2300 C C . TYR B 1 47 ? -2.531 -3.412 11.625 1 94.56 47 TYR B C 1
ATOM 2302 O O . TYR B 1 47 ? -2.492 -3.965 10.523 1 94.56 47 TYR B O 1
ATOM 2310 N N . ASP B 1 48 ? -2.805 -4.062 12.711 1 92.75 48 ASP B N 1
ATOM 2311 C CA . ASP B 1 48 ? -2.902 -5.52 12.68 1 92.75 48 ASP B CA 1
ATOM 2312 C C . ASP B 1 48 ? -4.109 -6.008 13.477 1 92.75 48 ASP B C 1
ATOM 2314 O O . ASP B 1 48 ? -4.094 -5.984 14.711 1 92.75 48 ASP B O 1
ATOM 2318 N N . PRO B 1 49 ? -5.086 -6.512 12.781 1 93.5 49 PRO B N 1
ATOM 2319 C CA . PRO B 1 49 ? -6.281 -6.973 13.484 1 93.5 49 PRO B CA 1
ATOM 2320 C C . PRO B 1 49 ? -6.016 -8.195 14.352 1 93.5 49 PRO B C 1
ATOM 2322 O O . PRO B 1 49 ? -6.789 -8.492 15.273 1 93.5 49 PRO B O 1
ATOM 2325 N N . ASN B 1 50 ? -4.961 -8.898 14.07 1 90.75 50 ASN B N 1
ATOM 2326 C CA . ASN B 1 50 ? -4.637 -10.102 14.836 1 90.75 50 ASN B CA 1
ATOM 2327 C C . ASN B 1 50 ? -3.799 -9.766 16.062 1 90.75 50 ASN B C 1
ATOM 2329 O O . ASN B 1 50 ? -3.609 -10.617 16.938 1 90.75 50 ASN B O 1
ATOM 2333 N N . HIS B 1 51 ? -3.301 -8.633 16.125 1 91.12 51 HIS B N 1
ATOM 2334 C CA . HIS B 1 51 ? -2.643 -8.023 17.281 1 91.12 51 HIS B CA 1
ATOM 2335 C C . HIS B 1 51 ? -3.156 -6.609 17.516 1 91.12 51 HIS B C 1
ATOM 2337 O O . HIS B 1 51 ? -2.428 -5.637 17.312 1 91.12 51 HIS B O 1
ATOM 2343 N N . PRO B 1 52 ? -4.348 -6.496 18.047 1 91 52 PRO B N 1
ATOM 2344 C CA . PRO B 1 52 ? -5.078 -5.227 18.047 1 91 52 PRO B CA 1
ATOM 2345 C C . PRO B 1 52 ? -4.465 -4.188 18.984 1 91 52 PRO B C 1
ATOM 2347 O O . PRO B 1 52 ? -4.891 -3.029 18.984 1 91 52 PRO B O 1
ATOM 2350 N N . THR B 1 53 ? -3.434 -4.465 19.766 1 89.75 53 THR B N 1
ATOM 2351 C CA . THR B 1 53 ? -2.777 -3.5 20.625 1 89.75 53 THR B CA 1
ATOM 2352 C C . THR B 1 53 ? -1.489 -2.986 20 1 89.75 53 THR B C 1
ATOM 2354 O O . THR B 1 53 ? -0.88 -2.035 20.5 1 89.75 53 THR B O 1
ATOM 2357 N N . TRP B 1 54 ? -1.042 -3.682 18.922 1 90.69 54 TRP B N 1
ATOM 2358 C CA . TRP B 1 54 ? 0.154 -3.219 18.234 1 90.69 54 TRP B CA 1
ATOM 2359 C C . TRP B 1 54 ? -0.129 -1.937 17.453 1 90.69 54 TRP B C 1
ATOM 2361 O O . TRP B 1 54 ? -1.062 -1.882 16.656 1 90.69 54 TRP B O 1
ATOM 2371 N N . CYS B 1 55 ? 0.651 -0.915 17.75 1 93.12 55 CYS B N 1
ATOM 2372 C CA . CYS B 1 55 ? 0.423 0.351 17.062 1 93.12 55 CYS B CA 1
ATOM 2373 C C . CYS B 1 55 ? 1.732 1.102 16.844 1 93.12 55 CYS B C 1
ATOM 2375 O O . CYS B 1 55 ? 2.738 0.794 17.484 1 93.12 55 CYS B O 1
ATOM 2377 N N . GLU B 1 56 ? 1.726 1.921 15.859 1 92.44 56 GLU B N 1
ATOM 2378 C CA . GLU B 1 56 ? 2.727 2.971 15.688 1 92.44 56 GLU B CA 1
ATOM 2379 C C . GLU B 1 56 ? 2.174 4.332 16.109 1 92.44 56 GLU B C 1
ATOM 2381 O O . GLU B 1 56 ? 0.958 4.504 16.219 1 92.44 56 GLU B O 1
ATOM 2386 N N . TYR B 1 57 ? 3.078 5.277 16.344 1 91.19 57 TYR B N 1
ATOM 2387 C CA . TYR B 1 57 ? 2.666 6.602 16.797 1 91.19 57 TYR B CA 1
ATOM 2388 C C . TYR B 1 57 ? 3.383 7.691 16 1 91.19 57 TYR B C 1
ATOM 2390 O O . TYR B 1 57 ? 4.195 8.438 16.562 1 91.19 57 TYR B O 1
ATOM 2398 N N . PRO B 1 58 ? 3.031 7.82 14.711 1 93.38 58 PRO B N 1
ATOM 2399 C CA . PRO B 1 58 ? 3.672 8.859 13.898 1 93.38 58 PRO B CA 1
ATOM 2400 C C . PRO B 1 58 ? 3.309 10.266 14.352 1 93.38 58 PRO B C 1
ATOM 2402 O O . PRO B 1 58 ? 2.275 10.469 14.992 1 93.38 58 PRO B O 1
ATOM 2405 N N . ASP B 1 59 ? 4.156 11.211 14.008 1 93 59 ASP B N 1
ATOM 2406 C CA . ASP B 1 59 ? 3.895 12.609 14.352 1 93 59 ASP B CA 1
ATOM 2407 C C . ASP B 1 59 ? 2.73 13.164 13.531 1 93 59 ASP B C 1
ATOM 2409 O O . ASP B 1 59 ? 1.99 14.031 14.008 1 93 59 ASP B O 1
ATOM 2413 N N . TRP B 1 60 ? 2.635 12.656 12.32 1 95.69 60 TRP B N 1
ATOM 2414 C CA . TRP B 1 60 ? 1.55 13.102 11.453 1 95.69 60 TRP B CA 1
ATOM 2415 C C . TRP B 1 60 ? 1.249 12.055 10.383 1 95.69 60 TRP B C 1
ATOM 2417 O O . TRP B 1 60 ? 2.164 11.422 9.852 1 95.69 60 TRP B O 1
ATOM 2427 N N . PHE B 1 61 ? -0.027 11.836 10.062 1 97.69 61 PHE B N 1
ATOM 2428 C CA . PHE B 1 61 ? -0.41 11.102 8.859 1 97.69 61 PHE B CA 1
ATOM 2429 C C . PHE B 1 61 ? -1.759 11.578 8.336 1 97.69 61 PHE B C 1
ATOM 2431 O O . PHE B 1 61 ? -2.521 12.219 9.07 1 97.69 61 PHE B O 1
ATOM 2438 N N . ALA B 1 62 ? -1.94 11.359 7.074 1 98.06 62 ALA B N 1
ATOM 2439 C CA . ALA B 1 62 ? -3.191 11.758 6.434 1 98.06 62 ALA B CA 1
ATOM 2440 C C . ALA B 1 62 ? -3.824 10.578 5.691 1 98.06 62 ALA B C 1
ATOM 2442 O O . ALA B 1 62 ? -3.123 9.797 5.047 1 98.06 62 ALA B O 1
ATOM 2443 N N . VAL B 1 63 ? -5.109 10.43 5.883 1 97.5 63 VAL B N 1
ATOM 2444 C CA . VAL B 1 63 ? -5.918 9.477 5.129 1 97.5 63 VAL B CA 1
ATOM 2445 C C . VAL B 1 63 ? -6.902 10.227 4.234 1 97.5 63 VAL B C 1
ATOM 2447 O O . VAL B 1 63 ? -7.594 11.141 4.691 1 97.5 63 VAL B O 1
ATOM 2450 N N . VAL B 1 64 ? -6.891 9.883 2.961 1 96.62 64 VAL B N 1
ATOM 2451 C CA . VAL B 1 64 ? -7.77 10.562 2.016 1 96.62 64 VAL B CA 1
ATOM 2452 C C . VAL B 1 64 ? -8.805 9.578 1.476 1 96.62 64 VAL B C 1
ATOM 2454 O O . VAL B 1 64 ? -8.594 8.359 1.509 1 96.62 64 VAL B O 1
ATOM 2457 N N . GLY B 1 65 ? -9.945 10.078 1.096 1 92.56 65 GLY B N 1
ATOM 2458 C CA . GLY B 1 65 ? -10.977 9.266 0.469 1 92.56 65 GLY B CA 1
ATOM 2459 C C . GLY B 1 65 ? -11.82 8.5 1.468 1 92.56 65 GLY B C 1
ATOM 2460 O O . GLY B 1 65 ? -12.43 7.488 1.125 1 92.56 65 GLY B O 1
ATOM 2461 N N . LEU B 1 66 ? -11.805 8.93 2.676 1 92.69 66 LEU B N 1
ATOM 2462 C CA . LEU B 1 66 ? -12.664 8.328 3.691 1 92.69 66 LEU B CA 1
ATOM 2463 C C . LEU B 1 66 ? -14.109 8.773 3.514 1 92.69 66 LEU B C 1
ATOM 2465 O O . LEU B 1 66 ? -14.375 9.844 2.957 1 92.69 66 LEU B O 1
ATOM 2469 N N . SER B 1 67 ? -14.961 7.855 3.998 1 89 67 SER B N 1
ATOM 2470 C CA . SER B 1 67 ? -16.344 8.32 4.102 1 89 67 SER B CA 1
ATOM 2471 C C . SER B 1 67 ? -16.469 9.43 5.145 1 89 67 SER B C 1
ATOM 2473 O O . SER B 1 67 ? -15.758 9.43 6.148 1 89 67 SER B O 1
ATOM 2475 N N . GLU B 1 68 ? -17.422 10.289 4.922 1 88.88 68 GLU B N 1
ATOM 2476 C CA . GLU B 1 68 ? -17.641 11.422 5.82 1 88.88 68 GLU B CA 1
ATOM 2477 C C . GLU B 1 68 ? -17.906 10.953 7.25 1 88.88 68 GLU B C 1
ATOM 2479 O O . GLU B 1 68 ? -17.375 11.531 8.203 1 88.88 68 GLU B O 1
ATOM 2484 N N . SER B 1 69 ? -18.609 9.922 7.363 1 87.81 69 SER B N 1
ATOM 2485 C CA . SER B 1 69 ? -18.984 9.406 8.68 1 87.81 69 SER B CA 1
ATOM 2486 C C . SER B 1 69 ? -17.75 8.914 9.445 1 87.81 69 SER B C 1
ATOM 2488 O O . SER B 1 69 ? -17.719 8.984 10.672 1 87.81 69 SER B O 1
ATOM 2490 N N . LEU B 1 70 ? -16.812 8.516 8.703 1 87.31 70 LEU B N 1
ATOM 2491 C CA . LEU B 1 70 ? -15.602 7.996 9.336 1 87.31 70 LEU B CA 1
ATOM 2492 C C . LEU B 1 70 ? -14.672 9.133 9.742 1 87.31 70 LEU B C 1
ATOM 2494 O O . LEU B 1 70 ? -13.969 9.031 10.75 1 87.31 70 LEU B O 1
ATOM 2498 N N . VAL B 1 71 ? -14.711 10.18 8.984 1 84.5 71 VAL B N 1
ATOM 2499 C CA . VAL B 1 71 ? -13.836 11.312 9.273 1 84.5 71 VAL B CA 1
ATOM 2500 C C . VAL B 1 71 ? -14.234 11.938 10.609 1 84.5 71 VAL B C 1
ATOM 2502 O O . VAL B 1 71 ? -13.367 12.297 11.414 1 84.5 71 VAL B O 1
ATOM 2505 N N . ASP B 1 72 ? -15.461 11.93 10.914 1 84.19 72 ASP B N 1
ATOM 2506 C CA . ASP B 1 72 ? -15.992 12.609 12.094 1 84.19 72 ASP B CA 1
ATOM 2507 C C . ASP B 1 72 ? -16.016 11.672 13.297 1 84.19 72 ASP B C 1
ATOM 2509 O O . ASP B 1 72 ? -16.406 12.07 14.391 1 84.19 72 ASP B O 1
ATOM 2513 N N . LEU B 1 73 ? -15.617 10.469 13.086 1 84.25 73 LEU B N 1
ATOM 2514 C CA . LEU B 1 73 ? -15.625 9.492 14.172 1 84.25 73 LEU B CA 1
ATOM 2515 C C . LEU B 1 73 ? -14.648 9.891 15.273 1 84.25 73 LEU B C 1
ATOM 2517 O O . LEU B 1 73 ? -13.5 10.266 14.984 1 84.25 73 LEU B O 1
ATOM 2521 N N . PRO B 1 74 ? -15.141 10.016 16.453 1 81.44 74 PRO B N 1
ATOM 2522 C CA . PRO B 1 74 ? -14.195 10.25 17.547 1 81.44 74 PRO B CA 1
ATOM 2523 C C . PRO B 1 74 ? -13.148 9.141 17.688 1 81.44 74 PRO B C 1
ATOM 2525 O O . PRO B 1 74 ? -13.484 7.961 17.594 1 81.44 74 PRO B O 1
ATOM 2528 N N . ARG B 1 75 ? -11.883 9.469 17.688 1 80.81 75 ARG B N 1
ATOM 2529 C CA . ARG B 1 75 ? -10.781 8.516 17.734 1 80.81 75 ARG B CA 1
ATOM 2530 C C . ARG B 1 75 ? -9.977 8.648 19.016 1 80.81 75 ARG B C 1
ATOM 2532 O O . ARG B 1 75 ? -8.828 9.094 19 1 80.81 75 ARG B O 1
ATOM 2539 N N . LYS B 1 76 ? -10.602 8.344 20.078 1 75.69 76 LYS B N 1
ATOM 2540 C CA . LYS B 1 76 ? -9.93 8.477 21.375 1 75.69 76 LYS B CA 1
ATOM 2541 C C . LYS B 1 76 ? -8.727 7.547 21.469 1 75.69 76 LYS B C 1
ATOM 2543 O O . LYS B 1 76 ? -7.727 7.883 22.109 1 75.69 76 LYS B O 1
ATOM 2548 N N . GLN B 1 77 ? -8.766 6.492 20.75 1 79.56 77 GLN B N 1
ATOM 2549 C CA . GLN B 1 77 ? -7.703 5.504 20.922 1 79.56 77 GLN B CA 1
ATOM 2550 C C . GLN B 1 77 ? -6.793 5.457 19.703 1 79.56 77 GLN B C 1
ATOM 2552 O O . GLN B 1 77 ? -5.703 4.887 19.75 1 79.56 77 GLN B O 1
ATOM 2557 N N . GLY B 1 78 ? -7.285 6.012 18.641 1 93.12 78 GLY B N 1
ATOM 2558 C CA . GLY B 1 78 ? -6.422 6.008 17.469 1 93.12 78 GLY B CA 1
ATOM 2559 C C . GLY B 1 78 ? -7.129 5.547 16.219 1 93.12 78 GLY B C 1
ATOM 2560 O O . GLY B 1 78 ? -8.352 5.438 16.188 1 93.12 78 GLY B O 1
ATOM 2561 N N . TYR B 1 79 ? -6.395 5.457 15.203 1 95.44 79 TYR B N 1
ATOM 2562 C CA . TYR B 1 79 ? -6.883 5.027 13.891 1 95.44 79 TYR B CA 1
ATOM 2563 C C . TYR B 1 79 ? -6.68 3.529 13.703 1 95.44 79 TYR B C 1
ATOM 2565 O O . TYR B 1 79 ? -5.543 3.047 13.68 1 95.44 79 TYR B O 1
ATOM 2573 N N . TYR B 1 80 ? -7.805 2.824 13.594 1 94.62 80 TYR B N 1
ATOM 2574 C CA . TYR B 1 80 ? -7.77 1.389 13.336 1 94.62 80 TYR B CA 1
ATOM 2575 C C . TYR B 1 80 ? -7.93 1.097 11.852 1 94.62 80 TYR B C 1
ATOM 2577 O O . TYR B 1 80 ? -9.039 1.162 11.312 1 94.62 80 TYR B O 1
ATOM 2585 N N . THR B 1 81 ? -6.824 0.689 11.18 1 95 81 THR B N 1
ATOM 2586 C CA . THR B 1 81 ? -6.816 0.582 9.719 1 95 81 THR B CA 1
ATOM 2587 C C . THR B 1 81 ? -7.82 -0.469 9.25 1 95 81 THR B C 1
ATOM 2589 O O . THR B 1 81 ? -8.453 -0.307 8.211 1 95 81 THR B O 1
ATOM 2592 N N . TRP B 1 82 ? -8.047 -1.523 10 1 93.44 82 TRP B N 1
ATOM 2593 C CA . TRP B 1 82 ? -8.914 -2.617 9.555 1 93.44 82 TRP B CA 1
ATOM 2594 C C . TRP B 1 82 ? -10.375 -2.301 9.836 1 93.44 82 TRP B C 1
ATOM 2596 O O . TRP B 1 82 ? -11.273 -2.965 9.305 1 93.44 82 TRP B O 1
ATOM 2606 N N . GLN B 1 83 ? -10.602 -1.371 10.633 1 91.94 83 GLN B N 1
ATOM 2607 C CA . GLN B 1 83 ? -11.969 -0.942 10.883 1 91.94 83 GLN B CA 1
ATOM 2608 C C . GLN B 1 83 ? -12.375 0.185 9.938 1 91.94 83 GLN B C 1
ATOM 2610 O O . GLN B 1 83 ? -13.492 0.201 9.422 1 91.94 83 GLN B O 1
ATOM 2615 N N . GLU B 1 84 ? -11.398 1.005 9.68 1 90.44 84 GLU B N 1
ATOM 2616 C CA . GLU B 1 84 ? -11.719 2.227 8.945 1 90.44 84 GLU B CA 1
ATOM 2617 C C . GLU B 1 84 ? -11.453 2.062 7.453 1 90.44 84 GLU B C 1
ATOM 2619 O O . GLU B 1 84 ? -11.961 2.84 6.641 1 90.44 84 GLU B O 1
ATOM 2624 N N . GLY B 1 85 ? -10.641 1.099 7.059 1 90.25 85 GLY B N 1
ATOM 2625 C CA . GLY B 1 85 ? -10.68 0.528 5.723 1 90.25 85 GLY B CA 1
ATOM 2626 C C . GLY B 1 85 ? -9.773 1.241 4.738 1 90.25 85 GLY B C 1
ATOM 2627 O O . GLY B 1 85 ? -9.844 0.998 3.533 1 90.25 85 GLY B O 1
ATOM 2628 N N . ARG B 1 86 ? -9.008 2.244 5.234 1 93.88 86 ARG B N 1
ATOM 2629 C CA . ARG B 1 86 ? -8.094 2.945 4.34 1 93.88 86 ARG B CA 1
ATOM 2630 C C . ARG B 1 86 ? -6.715 3.1 4.977 1 93.88 86 ARG B C 1
ATOM 2632 O O . ARG B 1 86 ? -6.605 3.389 6.168 1 93.88 86 ARG B O 1
ATOM 2639 N N . ARG B 1 87 ? -5.742 2.832 4.129 1 95.88 87 ARG B N 1
ATOM 2640 C CA . ARG B 1 87 ? -4.391 3.109 4.602 1 95.88 87 ARG B CA 1
ATOM 2641 C C . ARG B 1 87 ? -4.055 4.59 4.465 1 95.88 87 ARG B C 1
ATOM 2643 O O . ARG B 1 87 ? -4.637 5.289 3.631 1 95.88 87 ARG B O 1
ATOM 2650 N N . PRO B 1 88 ? -3.088 5.066 5.254 1 98.19 88 PRO B N 1
ATOM 2651 C CA . PRO B 1 88 ? -2.654 6.453 5.078 1 98.19 88 PRO B CA 1
ATOM 2652 C C . PRO B 1 88 ? -2.018 6.703 3.711 1 98.19 88 PRO B C 1
ATOM 2654 O O . PRO B 1 88 ? -1.298 5.844 3.195 1 98.19 88 PRO B O 1
ATOM 2657 N N . ALA B 1 89 ? -2.314 7.906 3.227 1 98.25 89 ALA B N 1
ATOM 2658 C CA . ALA B 1 89 ? -1.647 8.328 1.997 1 98.25 89 ALA B CA 1
ATOM 2659 C C . ALA B 1 89 ? -0.193 8.703 2.264 1 98.25 89 ALA B C 1
ATOM 2661 O O . ALA B 1 89 ? 0.651 8.617 1.368 1 98.25 89 ALA B O 1
ATOM 2662 N N . MET B 1 90 ? 0.033 9.133 3.469 1 98.44 90 MET B N 1
ATOM 2663 C CA . MET B 1 90 ? 1.384 9.523 3.863 1 98.44 90 MET B CA 1
ATOM 2664 C C . MET B 1 90 ? 1.537 9.492 5.379 1 98.44 90 MET B C 1
ATOM 2666 O O . MET B 1 90 ? 0.559 9.664 6.109 1 98.44 90 MET B O 1
ATOM 2670 N N . VAL B 1 91 ? 2.773 9.234 5.797 1 98.38 91 VAL B N 1
ATOM 2671 C CA . VAL B 1 91 ? 3.146 9.297 7.207 1 98.38 91 VAL B CA 1
ATOM 2672 C C . VAL B 1 91 ? 4.41 10.141 7.371 1 98.38 91 VAL B C 1
ATOM 2674 O O . VAL B 1 91 ? 5.293 10.117 6.508 1 98.38 91 VAL B O 1
ATOM 2677 N N . MET B 1 92 ? 4.484 10.961 8.484 1 97.75 92 MET B N 1
ATOM 2678 C CA . MET B 1 92 ? 5.645 11.82 8.727 1 97.75 92 MET B CA 1
ATOM 2679 C C . MET B 1 92 ? 6.152 11.648 10.156 1 97.75 92 MET B C 1
ATOM 2681 O O . MET B 1 92 ? 5.363 11.438 11.078 1 97.75 92 MET B O 1
ATOM 2685 N N . GLU B 1 93 ? 7.402 11.789 10.281 1 95.44 93 GLU B N 1
ATOM 2686 C CA . GLU B 1 93 ? 8.094 11.844 11.562 1 95.44 93 GLU B CA 1
ATOM 2687 C C . GLU B 1 93 ? 8.977 13.086 11.664 1 95.44 93 GLU B C 1
ATOM 2689 O O . GLU B 1 93 ? 9.703 13.414 10.719 1 95.44 93 GLU B O 1
ATOM 2694 N N . PHE B 1 94 ? 8.859 13.758 12.773 1 94.88 94 PHE B N 1
ATOM 2695 C CA . PHE B 1 94 ? 9.688 14.93 13.055 1 94.88 94 PHE B CA 1
ATOM 2696 C C . PHE B 1 94 ? 10.773 14.594 14.07 1 94.88 94 PHE B C 1
ATOM 2698 O O . PHE B 1 94 ? 10.484 13.992 15.109 1 94.88 94 PHE B O 1
ATOM 2705 N N . LEU B 1 95 ? 11.938 14.984 13.719 1 91.06 95 LEU B N 1
ATOM 2706 C CA . LEU B 1 95 ? 13.078 14.727 14.602 1 91.06 95 LEU B CA 1
ATOM 2707 C C . LEU B 1 95 ? 13.656 16.031 15.133 1 91.06 95 LEU B C 1
ATOM 2709 O O . LEU B 1 95 ? 13.68 17.047 14.422 1 91.06 95 LEU B O 1
ATOM 2713 N N . PRO B 1 96 ? 14.234 15.914 16.328 1 87.44 96 PRO B N 1
ATOM 2714 C CA . PRO B 1 96 ? 14.203 14.789 17.281 1 87.44 96 PRO B CA 1
ATOM 2715 C C . PRO B 1 96 ? 12.805 14.516 17.828 1 87.44 96 PRO B C 1
ATOM 2717 O O . PRO B 1 96 ? 11.992 15.438 17.953 1 87.44 96 PRO B O 1
ATOM 2720 N N . SER B 1 97 ? 12.641 13.148 18.031 1 79.69 97 SER B N 1
ATOM 2721 C CA . SER B 1 97 ? 11.328 12.727 18.5 1 79.69 97 SER B CA 1
ATOM 2722 C C . SER B 1 97 ? 11.016 13.32 19.875 1 79.69 97 SER B C 1
ATOM 2724 O O . SER B 1 97 ? 11.93 13.648 20.641 1 79.69 97 SER B O 1
ATOM 2726 N N . ARG B 1 98 ? 9.797 13.539 20.016 1 64.94 98 ARG B N 1
ATOM 2727 C CA . ARG B 1 98 ? 9.359 14.023 21.328 1 64.94 98 ARG B CA 1
ATOM 2728 C C . ARG B 1 98 ? 9.719 13.039 22.438 1 64.94 98 ARG B C 1
ATOM 2730 O O . ARG B 1 98 ? 10.117 13.445 23.531 1 64.94 98 ARG B O 1
ATOM 2737 N N . ASP B 1 99 ? 9.43 11.836 22.141 1 58.88 99 ASP B N 1
ATOM 2738 C CA . ASP B 1 99 ? 9.711 10.781 23.109 1 58.88 99 ASP B CA 1
ATOM 2739 C C . ASP B 1 99 ? 10.297 9.547 22.422 1 58.88 99 ASP B C 1
ATOM 2741 O O . ASP B 1 99 ? 9.578 8.805 21.75 1 58.88 99 ASP B O 1
ATOM 2745 N N . GLU B 1 100 ? 11.516 9.461 22.484 1 57.88 100 GLU B N 1
ATOM 2746 C CA . GLU B 1 100 ? 12.195 8.312 21.891 1 57.88 100 GLU B CA 1
ATOM 2747 C C . GLU B 1 100 ? 11.664 7 22.453 1 57.88 100 GLU B C 1
ATOM 2749 O O . GLU B 1 100 ? 11.68 5.969 21.781 1 57.88 100 GLU B O 1
ATOM 2754 N N . SER B 1 101 ? 11.203 7.137 23.672 1 52.56 101 SER B N 1
ATOM 2755 C CA . SER B 1 101 ? 10.719 5.93 24.344 1 52.56 101 SER B CA 1
ATOM 2756 C C . SER B 1 101 ? 9.414 5.449 23.734 1 52.56 101 SER B C 1
ATOM 2758 O O . SER B 1 101 ? 9.109 4.254 23.75 1 52.56 101 SER B O 1
ATOM 2760 N N . ALA B 1 102 ? 8.672 6.352 23.172 1 53.12 102 ALA B N 1
ATOM 2761 C CA . ALA B 1 102 ? 7.355 6.027 22.625 1 53.12 102 ALA B CA 1
ATOM 2762 C C . ALA B 1 102 ? 7.477 5.238 21.328 1 53.12 102 ALA B C 1
ATOM 2764 O O . ALA B 1 102 ? 6.547 4.535 20.938 1 53.12 102 ALA B O 1
ATOM 2765 N N . LYS B 1 103 ? 8.68 5.336 20.797 1 57.91 103 LYS B N 1
ATOM 2766 C CA . LYS B 1 103 ? 8.875 4.699 19.5 1 57.91 103 LYS B CA 1
ATOM 2767 C C . LYS B 1 103 ? 9.461 3.299 19.656 1 57.91 103 LYS B C 1
ATOM 2769 O O . LYS B 1 103 ? 9.766 2.635 18.656 1 57.91 103 LYS B O 1
ATOM 2774 N N . GLN B 1 104 ? 9.539 2.912 20.953 1 58.88 104 GLN B N 1
ATOM 2775 C CA . GLN B 1 104 ? 10.062 1.56 21.109 1 58.88 104 GLN B CA 1
ATOM 2776 C C . GLN B 1 104 ? 8.945 0.522 21 1 58.88 104 GLN B C 1
ATOM 2778 O O . GLN B 1 104 ? 7.816 0.77 21.438 1 58.88 104 GLN B O 1
ATOM 2783 N N . PRO B 1 105 ? 9.266 -0.483 20.281 1 61.69 105 PRO B N 1
ATOM 2784 C CA . PRO B 1 105 ? 8.242 -1.525 20.172 1 61.69 105 PRO B CA 1
ATOM 2785 C C . PRO B 1 105 ? 7.793 -2.049 21.531 1 61.69 105 PRO B C 1
ATOM 2787 O O . PRO B 1 105 ? 8.602 -2.152 22.453 1 61.69 105 PRO B O 1
ATOM 2790 N N . SER B 1 106 ? 6.516 -2.16 21.734 1 59.16 106 SER B N 1
ATOM 2791 C CA . SER B 1 106 ? 5.934 -2.691 22.953 1 59.16 106 SER B CA 1
ATOM 2792 C C . SER B 1 106 ? 6.352 -4.141 23.188 1 59.16 106 SER B C 1
ATOM 2794 O O . SER B 1 106 ? 6.336 -4.625 24.328 1 59.16 106 SER B O 1
ATOM 2796 N N . SER B 1 107 ? 6.547 -4.781 22.188 1 66.62 107 SER B N 1
ATOM 2797 C CA . SER B 1 107 ? 6.945 -6.184 22.219 1 66.62 107 SER B CA 1
ATOM 2798 C C . SER B 1 107 ? 8.078 -6.465 21.234 1 66.62 107 SER B C 1
ATOM 2800 O O . SER B 1 107 ? 8.141 -5.855 20.172 1 66.62 107 SER B O 1
ATOM 2802 N N . PRO B 1 108 ? 8.961 -7.301 21.75 1 71.75 108 PRO B N 1
ATOM 2803 C CA . PRO B 1 108 ? 10.039 -7.672 20.828 1 71.75 108 PRO B CA 1
ATOM 2804 C C . PRO B 1 108 ? 9.516 -8.266 19.516 1 71.75 108 PRO B C 1
ATOM 2806 O O . PRO B 1 108 ? 10.219 -8.258 18.5 1 71.75 108 PRO B O 1
ATOM 2809 N N . GLN B 1 109 ? 8.273 -8.648 19.578 1 83.12 109 GLN B N 1
ATOM 2810 C CA . GLN B 1 109 ? 7.707 -9.305 18.391 1 83.12 109 GLN B CA 1
ATOM 2811 C C . GLN B 1 109 ? 7.02 -8.289 17.484 1 83.12 109 GLN B C 1
ATOM 2813 O O . GLN B 1 109 ? 6.68 -8.609 16.344 1 83.12 109 GLN B O 1
ATOM 2818 N N . GLN B 1 110 ? 6.988 -7.129 17.984 1 87.75 110 GLN B N 1
ATOM 2819 C CA . GLN B 1 110 ? 6.301 -6.109 17.203 1 87.75 110 GLN B CA 1
ATOM 2820 C C . GLN B 1 110 ? 7.184 -5.605 16.062 1 87.75 110 GLN B C 1
ATOM 2822 O O . GLN B 1 110 ? 8.375 -5.34 16.266 1 87.75 110 GLN B O 1
ATOM 2827 N N . PRO B 1 111 ? 6.609 -5.523 14.867 1 91.56 111 PRO B N 1
ATOM 2828 C CA . PRO B 1 111 ? 7.391 -4.98 13.758 1 91.56 111 PRO B CA 1
ATOM 2829 C C . PRO B 1 111 ? 7.816 -3.533 13.984 1 91.56 111 PRO B C 1
ATOM 2831 O O . PRO B 1 111 ? 7.207 -2.826 14.789 1 91.56 111 PRO B O 1
ATOM 2834 N N . THR B 1 112 ? 8.906 -3.117 13.32 1 92.25 112 THR B N 1
ATOM 2835 C CA . THR B 1 112 ? 9.367 -1.732 13.367 1 92.25 112 THR B CA 1
ATOM 2836 C C . THR B 1 112 ? 8.406 -0.82 12.609 1 92.25 112 THR B C 1
ATOM 2838 O O . THR B 1 112 ? 7.602 -1.29 11.805 1 92.25 112 THR B O 1
ATOM 2841 N N . ALA B 1 113 ? 8.508 0.429 12.891 1 93.12 113 ALA B N 1
ATOM 2842 C CA . ALA B 1 113 ? 7.695 1.404 12.164 1 93.12 113 ALA B CA 1
ATOM 2843 C C . ALA B 1 113 ? 7.898 1.277 10.656 1 93.12 113 ALA B C 1
ATOM 2845 O O . ALA B 1 113 ? 6.938 1.333 9.891 1 93.12 113 ALA B O 1
ATOM 2846 N N . TRP B 1 114 ? 9.188 1.107 10.305 1 95.25 114 TRP B N 1
ATOM 2847 C CA . TRP B 1 114 ? 9.523 0.959 8.898 1 95.25 114 TRP B CA 1
ATOM 2848 C C . TRP B 1 114 ? 8.797 -0.235 8.289 1 95.25 114 TRP B C 1
ATOM 2850 O O . TRP B 1 114 ? 8.18 -0.121 7.223 1 95.25 114 TRP B O 1
ATOM 2860 N N . GLU B 1 115 ? 8.805 -1.35 8.938 1 94.25 115 GLU B N 1
ATOM 2861 C CA . GLU B 1 115 ? 8.133 -2.557 8.469 1 94.25 115 GLU B CA 1
ATOM 2862 C C . GLU B 1 115 ? 6.629 -2.35 8.383 1 94.25 115 GLU B C 1
ATOM 2864 O O . GLU B 1 115 ? 5.988 -2.807 7.43 1 94.25 115 GLU B O 1
ATOM 2869 N N . VAL B 1 116 ? 6.074 -1.674 9.367 1 95.69 116 VAL B N 1
ATOM 2870 C CA . VAL B 1 116 ? 4.637 -1.42 9.391 1 95.69 116 VAL B CA 1
ATOM 2871 C C . VAL B 1 116 ? 4.242 -0.539 8.211 1 95.69 116 VAL B C 1
ATOM 2873 O O . VAL B 1 116 ? 3.32 -0.87 7.461 1 95.69 116 VAL B O 1
ATOM 2876 N N . TYR B 1 117 ? 4.965 0.543 7.973 1 97.94 117 TYR B N 1
ATOM 2877 C CA . TYR B 1 117 ? 4.613 1.496 6.926 1 97.94 117 TYR B CA 1
ATOM 2878 C C . TYR B 1 117 ? 4.832 0.894 5.543 1 97.94 117 TYR B C 1
ATOM 2880 O O . TYR B 1 117 ? 4.004 1.062 4.648 1 97.94 117 TYR B O 1
ATOM 2888 N N . GLU B 1 118 ? 5.887 0.134 5.434 1 97.62 118 GLU B N 1
ATOM 2889 C CA . GLU B 1 118 ? 6.309 -0.37 4.129 1 97.62 118 GLU B CA 1
ATOM 2890 C C . GLU B 1 118 ? 5.59 -1.671 3.783 1 97.62 118 GLU B C 1
ATOM 2892 O O . GLU B 1 118 ? 4.941 -1.771 2.74 1 97.62 118 GLU B O 1
ATOM 2897 N N . GLN B 1 119 ? 5.691 -2.602 4.699 1 94.44 119 GLN B N 1
ATOM 2898 C CA . GLN B 1 119 ? 5.344 -3.973 4.34 1 94.44 119 GLN B CA 1
ATOM 2899 C C . GLN B 1 119 ? 3.898 -4.289 4.715 1 94.44 119 GLN B C 1
ATOM 2901 O O . GLN B 1 119 ? 3.213 -5.02 3.994 1 94.44 119 GLN B O 1
ATOM 2906 N N . ILE B 1 120 ? 3.477 -3.771 5.777 1 94.94 120 ILE B N 1
ATOM 2907 C CA . ILE B 1 120 ? 2.162 -4.168 6.27 1 94.94 120 ILE B CA 1
ATOM 2908 C C . ILE B 1 120 ? 1.091 -3.258 5.676 1 94.94 120 ILE B C 1
ATOM 2910 O O . ILE B 1 120 ? 0.161 -3.73 5.016 1 94.94 120 ILE B O 1
ATOM 2914 N N . LEU B 1 121 ? 1.312 -1.943 5.77 1 96.88 121 LEU B N 1
ATOM 2915 C CA . LEU B 1 121 ? 0.266 -1.019 5.348 1 96.88 121 LEU B CA 1
ATOM 2916 C C . LEU B 1 121 ? 0.499 -0.551 3.914 1 96.88 121 LEU B C 1
ATOM 2918 O O . LEU B 1 121 ? -0.436 -0.111 3.242 1 96.88 121 LEU B O 1
ATOM 2922 N N . GLY B 1 122 ? 1.776 -0.592 3.486 1 97.25 122 GLY B N 1
ATOM 2923 C CA . GLY B 1 122 ? 2.061 -0.094 2.15 1 97.25 122 GLY B CA 1
ATOM 2924 C C . GLY B 1 122 ? 1.742 1.379 1.981 1 97.25 122 GLY B C 1
ATOM 2925 O O . GLY B 1 122 ? 1.09 1.771 1.012 1 97.25 122 GLY B O 1
ATOM 2926 N N . ILE B 1 123 ? 2.188 2.146 2.885 1 98.56 123 ILE B N 1
ATOM 2927 C CA . ILE B 1 123 ? 1.951 3.584 2.809 1 98.56 123 ILE B CA 1
ATOM 2928 C C . ILE B 1 123 ? 2.777 4.184 1.672 1 98.56 123 ILE B C 1
ATOM 2930 O O . ILE B 1 123 ? 3.998 4.016 1.63 1 98.56 123 ILE B O 1
ATOM 2934 N N . PRO B 1 124 ? 2.201 4.945 0.813 1 98.75 124 PRO B N 1
ATOM 2935 C CA . PRO B 1 124 ? 2.875 5.395 -0.407 1 98.75 124 PRO B CA 1
ATOM 2936 C C . PRO B 1 124 ? 4.094 6.266 -0.121 1 98.75 124 PRO B C 1
ATOM 2938 O O . PRO B 1 124 ? 5.094 6.191 -0.839 1 98.75 124 PRO B O 1
ATOM 2941 N N . PHE B 1 125 ? 3.979 7.109 0.953 1 98.88 125 PHE B N 1
ATOM 2942 C CA . PHE B 1 125 ? 5.047 8.07 1.196 1 98.88 125 PHE B CA 1
ATOM 2943 C C . PHE B 1 125 ? 5.375 8.148 2.682 1 98.88 125 PHE B C 1
ATOM 2945 O O . PHE B 1 125 ? 4.473 8.242 3.52 1 98.88 125 PHE B O 1
ATOM 2952 N N . TYR B 1 126 ? 6.605 8.078 2.984 1 98.81 126 TYR B N 1
ATOM 2953 C CA . TYR B 1 126 ? 7.156 8.234 4.328 1 98.81 126 TYR B CA 1
ATOM 2954 C C . TYR B 1 126 ? 8.141 9.398 4.379 1 98.81 126 TYR B C 1
ATOM 2956 O O . TYR B 1 126 ? 9.156 9.398 3.678 1 98.81 126 TYR B O 1
ATOM 2964 N N . VAL B 1 127 ? 7.832 10.414 5.215 1 98.62 127 VAL B N 1
ATOM 2965 C CA . VAL B 1 127 ? 8.625 11.641 5.277 1 98.62 127 VAL B CA 1
ATOM 2966 C C . VAL B 1 127 ? 9.266 11.773 6.656 1 98.62 127 VAL B C 1
ATOM 2968 O O . VAL B 1 127 ? 8.609 11.539 7.676 1 98.62 127 VAL B O 1
ATOM 2971 N N . ILE B 1 128 ? 10.508 12.062 6.656 1 97.5 128 ILE B N 1
ATOM 2972 C CA . ILE B 1 128 ? 11.234 12.352 7.887 1 97.5 128 ILE B CA 1
ATOM 2973 C C . ILE B 1 128 ? 11.836 13.75 7.812 1 97.5 128 ILE B C 1
ATOM 2975 O O . ILE B 1 128 ? 12.539 14.078 6.855 1 97.5 128 ILE B O 1
ATOM 2979 N N . PHE B 1 129 ? 11.531 14.57 8.828 1 97.69 129 PHE B N 1
ATOM 2980 C CA . PHE B 1 129 ? 12.086 15.914 8.859 1 97.69 129 PHE B CA 1
ATOM 2981 C C . PHE B 1 129 ? 12.781 16.172 10.188 1 97.69 129 PHE B C 1
ATOM 2983 O O . PHE B 1 129 ? 12.156 16.094 11.25 1 97.69 129 PHE B O 1
ATOM 2990 N N . ASP B 1 130 ? 14.016 16.422 10.086 1 95.81 130 ASP B N 1
ATOM 2991 C CA . ASP B 1 130 ? 14.766 16.906 11.234 1 95.81 130 ASP B CA 1
ATOM 2992 C C . ASP B 1 130 ? 14.766 18.438 11.289 1 95.81 130 ASP B C 1
ATOM 2994 O O . ASP B 1 130 ? 15.477 19.094 10.523 1 95.81 130 ASP B O 1
ATOM 2998 N N . TYR B 1 131 ? 14.008 18.953 12.195 1 94.31 131 TYR B N 1
ATOM 2999 C CA . TYR B 1 131 ? 13.812 20.406 12.219 1 94.31 131 TYR B CA 1
ATOM 3000 C C . TYR B 1 131 ? 14.984 21.109 12.898 1 94.31 131 TYR B C 1
ATOM 3002 O O . TYR B 1 131 ? 15.07 22.328 12.891 1 94.31 131 TYR B O 1
ATOM 3010 N N . THR B 1 132 ? 15.961 20.344 13.469 1 93.5 132 THR B N 1
ATOM 3011 C CA . THR B 1 132 ? 17.156 20.938 14.047 1 93.5 132 THR B CA 1
ATOM 3012 C C . THR B 1 132 ? 18.219 21.156 12.977 1 93.5 132 THR B C 1
ATOM 3014 O O . THR B 1 132 ? 18.969 22.141 13.016 1 93.5 132 THR B O 1
ATOM 3017 N N . THR B 1 133 ? 18.297 20.312 11.969 1 95.06 133 THR B N 1
ATOM 3018 C CA . THR B 1 133 ? 19.281 20.422 10.898 1 95.06 133 THR B CA 1
ATOM 3019 C C . THR B 1 133 ? 18.625 20.859 9.594 1 95.06 133 THR B C 1
ATOM 3021 O O . THR B 1 133 ? 19.312 21.109 8.594 1 95.06 133 THR B O 1
ATOM 3024 N N . ASN B 1 134 ? 17.328 20.953 9.602 1 95.56 134 ASN B N 1
ATOM 3025 C CA . ASN B 1 134 ? 16.531 21.281 8.422 1 95.56 134 ASN B CA 1
ATOM 3026 C C . ASN B 1 134 ? 16.734 20.25 7.309 1 95.56 134 ASN B C 1
ATOM 3028 O O . ASN B 1 134 ? 16.875 20.625 6.141 1 95.56 134 ASN B O 1
ATOM 3032 N N . SER B 1 135 ? 16.875 19.016 7.703 1 96.75 135 SER B N 1
ATOM 3033 C CA . SER B 1 135 ? 17.031 17.922 6.746 1 96.75 135 SER B CA 1
ATOM 3034 C C . SER B 1 135 ? 15.695 17.25 6.461 1 96.75 135 SER B C 1
ATOM 3036 O O . SER B 1 135 ? 15.023 16.781 7.383 1 96.75 135 SER B O 1
ATOM 3038 N N . LEU B 1 136 ? 15.352 17.234 5.203 1 98.06 136 LEU B N 1
ATOM 3039 C CA . LEU B 1 136 ? 14.109 16.609 4.75 1 98.06 136 LEU B CA 1
ATOM 3040 C C . LEU B 1 136 ? 14.391 15.352 3.945 1 98.06 136 LEU B C 1
ATOM 3042 O O . LEU B 1 136 ? 15.133 15.391 2.961 1 98.06 136 LEU B O 1
ATOM 3046 N N . GLN B 1 137 ? 13.891 14.242 4.395 1 98.44 137 GLN B N 1
ATOM 3047 C CA . GLN B 1 137 ? 13.977 12.977 3.674 1 98.44 137 GLN B CA 1
ATOM 3048 C C . GLN B 1 137 ? 12.594 12.469 3.273 1 98.44 137 GLN B C 1
ATOM 3050 O O . GLN B 1 137 ? 11.648 12.555 4.055 1 98.44 137 GLN B O 1
ATOM 3055 N N . LEU B 1 138 ? 12.539 12.023 2.064 1 98.75 138 LEU B N 1
ATOM 3056 C CA . LEU B 1 138 ? 11.297 11.461 1.542 1 98.75 138 LEU B CA 1
ATOM 3057 C C . LEU B 1 138 ? 11.531 10.07 0.972 1 98.75 138 LEU B C 1
ATOM 3059 O O . LEU B 1 138 ? 12.461 9.859 0.192 1 98.75 138 LEU B O 1
ATOM 3063 N N . PHE B 1 139 ? 10.766 9.141 1.422 1 98.81 139 PHE B N 1
ATOM 3064 C CA . PHE B 1 139 ? 10.766 7.777 0.9 1 98.81 139 PHE B CA 1
ATOM 3065 C C . PHE B 1 139 ? 9.461 7.477 0.177 1 98.81 139 PHE B C 1
ATOM 3067 O O . PHE B 1 139 ? 8.375 7.727 0.711 1 98.81 139 PHE B O 1
ATOM 3074 N N . LYS B 1 140 ? 9.578 6.977 -1.011 1 98.75 140 LYS B N 1
ATOM 3075 C CA . LYS B 1 140 ? 8.445 6.566 -1.839 1 98.75 140 LYS B CA 1
ATOM 3076 C C . LYS B 1 140 ? 8.383 5.051 -1.972 1 98.75 140 LYS B C 1
ATOM 3078 O O . LYS B 1 140 ? 9.414 4.395 -2.158 1 98.75 140 LYS B O 1
ATOM 3083 N N . LEU B 1 141 ? 7.156 4.516 -1.813 1 98.5 141 LEU B N 1
ATOM 3084 C CA . LEU B 1 141 ? 6.98 3.078 -1.999 1 98.5 141 LEU B CA 1
ATOM 3085 C C . LEU B 1 141 ? 7.07 2.705 -3.475 1 98.5 141 LEU B C 1
ATOM 3087 O O . LEU B 1 141 ? 6.277 3.186 -4.289 1 98.5 141 LEU B O 1
ATOM 3091 N N . LEU B 1 142 ? 7.992 1.925 -3.855 1 98.25 142 LEU B N 1
ATOM 3092 C CA . LEU B 1 142 ? 8.141 1.362 -5.195 1 98.25 142 LEU B CA 1
ATOM 3093 C C . LEU B 1 142 ? 7.887 -0.141 -5.184 1 98.25 142 LEU B C 1
ATOM 3095 O O . LEU B 1 142 ? 8.781 -0.922 -4.844 1 98.25 142 LEU B O 1
ATOM 3099 N N . GLY B 1 143 ? 6.727 -0.483 -5.625 1 97.56 143 GLY B N 1
ATOM 3100 C CA . GLY B 1 143 ? 6.324 -1.864 -5.406 1 97.56 143 GLY B CA 1
ATOM 3101 C C . GLY B 1 143 ? 6.125 -2.205 -3.943 1 97.56 143 GLY B C 1
ATOM 3102 O O . GLY B 1 143 ? 5.117 -1.818 -3.344 1 97.56 143 GLY B O 1
ATOM 3103 N N . ASP B 1 144 ? 7.145 -2.916 -3.426 1 96.69 144 ASP B N 1
ATOM 3104 C CA . ASP B 1 144 ? 6.984 -3.361 -2.045 1 96.69 144 ASP B CA 1
ATOM 3105 C C . ASP B 1 144 ? 8.094 -2.811 -1.156 1 96.69 144 ASP B C 1
ATOM 3107 O O . ASP B 1 144 ? 8.297 -3.283 -0.035 1 96.69 144 ASP B O 1
ATOM 3111 N N . ARG B 1 145 ? 8.789 -1.764 -1.712 1 97.25 145 ARG B N 1
ATOM 3112 C CA . ARG B 1 145 ? 9.898 -1.227 -0.938 1 97.25 145 ARG B CA 1
ATOM 3113 C C . ARG B 1 145 ? 9.93 0.297 -1.01 1 97.25 145 ARG B C 1
ATOM 3115 O O . ARG B 1 145 ? 9.664 0.879 -2.062 1 97.25 145 ARG B O 1
ATOM 3122 N N . TYR B 1 146 ? 10.375 0.811 0.081 1 98.31 146 TYR B N 1
ATOM 3123 C CA . TYR B 1 146 ? 10.609 2.25 0.074 1 98.31 146 TYR B CA 1
ATOM 3124 C C . TYR B 1 146 ? 11.93 2.582 -0.607 1 98.31 146 TYR B C 1
ATOM 3126 O O . TYR B 1 146 ? 12.93 1.877 -0.422 1 98.31 146 TYR B O 1
ATOM 3134 N N . GLN B 1 147 ? 11.953 3.641 -1.308 1 98.38 147 GLN B N 1
ATOM 3135 C CA . GLN B 1 147 ? 13.164 4.215 -1.889 1 98.38 147 GLN B CA 1
ATOM 3136 C C . GLN B 1 147 ? 13.273 5.703 -1.576 1 98.38 147 GLN B C 1
ATOM 3138 O O . GLN B 1 147 ? 12.312 6.453 -1.77 1 98.38 147 GLN B O 1
ATOM 3143 N N . LYS B 1 148 ? 14.406 6.09 -1.122 1 98.62 148 LYS B N 1
ATOM 3144 C CA . LYS B 1 148 ? 14.648 7.508 -0.882 1 98.62 148 LYS B CA 1
ATOM 3145 C C . LYS B 1 148 ? 14.578 8.305 -2.182 1 98.62 148 LYS B C 1
ATOM 3147 O O . LYS B 1 148 ? 15.109 7.883 -3.207 1 98.62 148 LYS B O 1
ATOM 3152 N N . GLN B 1 149 ? 13.867 9.406 -2.104 1 98.5 149 GLN B N 1
ATOM 3153 C CA . GLN B 1 149 ? 13.695 10.25 -3.277 1 98.5 149 GLN B CA 1
ATOM 3154 C C . GLN B 1 149 ? 14.672 11.422 -3.254 1 98.5 149 GLN B C 1
ATOM 3156 O O . GLN B 1 149 ? 14.969 11.969 -2.189 1 98.5 149 GLN B O 1
ATOM 3161 N N . GLU B 1 150 ? 15.141 11.711 -4.449 1 97.56 150 GLU B N 1
ATOM 3162 C CA . GLU B 1 150 ? 15.891 12.953 -4.578 1 97.56 150 GLU B CA 1
ATOM 3163 C C . GLU B 1 150 ? 14.953 14.156 -4.617 1 97.56 150 GLU B C 1
ATOM 3165 O O . GLU B 1 150 ? 13.992 14.18 -5.391 1 97.56 150 GLU B O 1
ATOM 3170 N N . LEU B 1 151 ? 15.242 15.086 -3.785 1 97.5 151 LEU B N 1
ATOM 3171 C CA . LEU B 1 151 ? 14.422 16.297 -3.725 1 97.5 151 LEU B CA 1
ATOM 3172 C C . LEU B 1 151 ? 15.078 17.438 -4.504 1 97.5 151 LEU B C 1
ATOM 3174 O O . LEU B 1 151 ? 16.297 17.609 -4.449 1 97.5 151 LEU B O 1
ATOM 3178 N N . ASN B 1 152 ? 14.32 18.094 -5.262 1 95.5 152 ASN B N 1
ATOM 3179 C CA . ASN B 1 152 ? 14.766 19.328 -5.906 1 95.5 152 ASN B CA 1
ATOM 3180 C C . ASN B 1 152 ? 14.375 20.562 -5.094 1 95.5 152 ASN B C 1
ATOM 3182 O O . ASN B 1 152 ? 13.188 20.859 -4.941 1 95.5 152 ASN B O 1
ATOM 3186 N N . ASN B 1 153 ? 15.438 21.359 -4.598 1 94.75 153 ASN B N 1
ATOM 3187 C CA . ASN B 1 153 ? 15.188 22.516 -3.758 1 94.75 153 ASN B CA 1
ATOM 3188 C C . ASN B 1 153 ? 14.297 22.172 -2.566 1 94.75 153 ASN B C 1
ATOM 3190 O O . ASN B 1 153 ? 13.367 22.906 -2.246 1 94.75 153 ASN B O 1
ATOM 3194 N N . ASN B 1 154 ? 14.438 20.953 -2.061 1 96.62 154 ASN B N 1
ATOM 3195 C CA . ASN B 1 154 ? 13.695 20.453 -0.906 1 96.62 154 ASN B CA 1
ATOM 3196 C C . ASN B 1 154 ? 12.195 20.391 -1.186 1 96.62 154 ASN B C 1
ATOM 3198 O O . ASN B 1 154 ? 11.391 20.703 -0.31 1 96.62 154 ASN B O 1
ATOM 3202 N N . GLN B 1 155 ? 11.898 20.141 -2.393 1 97.75 155 GLN B N 1
ATOM 3203 C CA . GLN B 1 155 ? 10.508 20.031 -2.811 1 97.75 155 GLN B CA 1
ATOM 3204 C C . GLN B 1 155 ? 10.242 18.703 -3.506 1 97.75 155 GLN B C 1
ATOM 3206 O O . GLN B 1 155 ? 11.141 18.125 -4.117 1 97.75 155 GLN B O 1
ATOM 3211 N N . PHE B 1 156 ? 9.031 18.25 -3.328 1 98.31 156 PHE B N 1
ATOM 3212 C CA . PHE B 1 156 ? 8.594 17.031 -3.998 1 98.31 156 PHE B CA 1
ATOM 3213 C C . PHE B 1 156 ? 7.113 17.109 -4.359 1 98.31 156 PHE B C 1
ATOM 3215 O O . PHE B 1 156 ? 6.289 17.531 -3.545 1 98.31 156 PHE B O 1
ATOM 3222 N N . TRP B 1 157 ? 6.797 16.75 -5.559 1 98.12 157 TRP B N 1
ATOM 3223 C CA . TRP B 1 157 ? 5.426 16.766 -6.062 1 98.12 157 TRP B CA 1
ATOM 3224 C C . TRP B 1 157 ? 4.781 15.391 -5.945 1 98.12 157 TRP B C 1
ATOM 3226 O O . TRP B 1 157 ? 5.398 14.375 -6.281 1 98.12 157 TRP B O 1
ATOM 3236 N N . PHE B 1 158 ? 3.551 15.359 -5.402 1 97.75 158 PHE B N 1
ATOM 3237 C CA . PHE B 1 158 ? 2.762 14.141 -5.277 1 97.75 158 PHE B CA 1
ATOM 3238 C C . PHE B 1 158 ? 1.616 14.133 -6.285 1 97.75 158 PHE B C 1
ATOM 3240 O O . PHE B 1 158 ? 0.52 14.609 -5.988 1 97.75 158 PHE B O 1
ATOM 3247 N N . PRO B 1 159 ? 1.802 13.469 -7.387 1 94.38 159 PRO B N 1
ATOM 3248 C CA . PRO B 1 159 ? 0.78 13.539 -8.43 1 94.38 159 PRO B CA 1
ATOM 3249 C C . PRO B 1 159 ? -0.59 13.07 -7.953 1 94.38 159 PRO B C 1
ATOM 3251 O O . PRO B 1 159 ? -1.609 13.68 -8.281 1 94.38 159 PRO B O 1
ATOM 3254 N N . GLY B 1 160 ? -0.607 11.992 -7.148 1 93.88 160 GLY B N 1
ATOM 3255 C CA . GLY B 1 160 ? -1.872 11.453 -6.684 1 93.88 160 GLY B CA 1
ATOM 3256 C C . GLY B 1 160 ? -2.629 12.398 -5.773 1 93.88 160 GLY B C 1
ATOM 3257 O O . GLY B 1 160 ? -3.854 12.305 -5.648 1 93.88 160 GLY B O 1
ATOM 3258 N N . LEU B 1 161 ? -1.942 13.289 -5.141 1 96.75 161 LEU B N 1
ATOM 3259 C CA . LEU B 1 161 ? -2.559 14.258 -4.242 1 96.75 161 LEU B CA 1
ATOM 3260 C C . LEU B 1 161 ? -2.742 15.609 -4.934 1 96.75 161 LEU B C 1
ATOM 3262 O O . LEU B 1 161 ? -3.455 16.484 -4.43 1 96.75 161 LEU B O 1
ATOM 3266 N N . ASP B 1 162 ? -2.109 15.75 -6.07 1 97.31 162 ASP B N 1
ATOM 3267 C CA . ASP B 1 162 ? -2.064 17.031 -6.754 1 97.31 162 ASP B CA 1
ATOM 3268 C C . ASP B 1 162 ? -1.602 18.141 -5.812 1 97.31 162 ASP B C 1
ATOM 3270 O O . ASP B 1 162 ? -2.238 19.188 -5.719 1 97.31 162 ASP B O 1
ATOM 3274 N N . LEU B 1 163 ? -0.597 17.859 -5.02 1 98.19 163 LEU B N 1
ATOM 3275 C CA . LEU B 1 163 ? 0.063 18.734 -4.066 1 98.19 163 LEU B CA 1
ATOM 3276 C C . LEU B 1 163 ? 1.567 18.5 -4.047 1 98.19 163 LEU B C 1
ATOM 3278 O O . LEU B 1 163 ? 2.029 17.422 -4.434 1 98.19 163 LEU B O 1
ATOM 3282 N N . GLY B 1 164 ? 2.225 19.516 -3.68 1 98.5 164 GLY B N 1
ATOM 3283 C CA . GLY B 1 164 ? 3.639 19.359 -3.367 1 98.5 164 GLY B CA 1
ATOM 3284 C C . GLY B 1 164 ? 3.973 19.734 -1.935 1 98.5 164 GLY B C 1
ATOM 3285 O O . GLY B 1 164 ? 3.242 20.5 -1.297 1 98.5 164 GLY B O 1
ATOM 3286 N N . LEU B 1 165 ? 5.027 19.141 -1.404 1 98.62 165 LEU B N 1
ATOM 3287 C CA . LEU B 1 165 ? 5.566 19.438 -0.083 1 98.62 165 LEU B CA 1
ATOM 3288 C C . LEU B 1 165 ? 6.969 20.031 -0.19 1 98.62 165 LEU B C 1
ATOM 3290 O O . LEU B 1 165 ? 7.781 19.562 -0.989 1 98.62 165 LEU B O 1
ATOM 3294 N N . GLY B 1 166 ? 7.195 21.047 0.553 1 98.12 166 GLY B N 1
ATOM 3295 C CA . GLY B 1 166 ? 8.523 21.641 0.558 1 98.12 166 GLY B CA 1
ATOM 3296 C C . GLY B 1 166 ? 8.852 22.359 1.851 1 98.12 166 GLY B C 1
ATOM 3297 O O . GLY B 1 166 ? 8 22.484 2.734 1 98.12 166 GLY B O 1
ATOM 3298 N N . LEU B 1 167 ? 10.102 22.766 1.954 1 97.81 167 LEU B N 1
ATOM 3299 C CA . LEU B 1 167 ? 10.555 23.578 3.078 1 97.81 167 LEU B CA 1
ATOM 3300 C C . LEU B 1 167 ? 10.375 25.062 2.785 1 97.81 167 LEU B C 1
ATOM 3302 O O . LEU B 1 167 ? 10.836 25.562 1.754 1 97.81 167 LEU B O 1
ATOM 3306 N N . TRP B 1 168 ? 9.695 25.672 3.643 1 96.88 168 TRP B N 1
ATOM 3307 C CA . TRP B 1 168 ? 9.438 27.109 3.574 1 96.88 168 TRP B CA 1
ATOM 3308 C C . TRP B 1 168 ? 10.148 27.844 4.707 1 96.88 168 TRP B C 1
ATOM 3310 O O . TRP B 1 168 ? 9.977 27.5 5.879 1 96.88 168 TRP B O 1
ATOM 3320 N N . SER B 1 169 ? 11.008 28.75 4.309 1 95.69 169 SER B N 1
ATOM 3321 C CA . SER B 1 169 ? 11.656 29.594 5.312 1 95.69 169 SER B CA 1
ATOM 3322 C C . SER B 1 169 ? 10.805 30.812 5.637 1 95.69 169 SER B C 1
ATOM 3324 O O . SER B 1 169 ? 10.547 31.641 4.762 1 95.69 169 SER B O 1
ATOM 3326 N N . GLY B 1 170 ? 10.297 30.844 6.797 1 94.31 170 GLY B N 1
ATOM 3327 C CA . GLY B 1 170 ? 9.438 31.953 7.176 1 94.31 170 GLY B CA 1
ATOM 3328 C C . GLY B 1 170 ? 8.992 31.891 8.625 1 94.31 170 GLY B C 1
ATOM 3329 O O . GLY B 1 170 ? 9.555 31.141 9.422 1 94.31 170 GLY B O 1
ATOM 3330 N N . GLU B 1 171 ? 8.109 32.844 8.914 1 93.88 171 GLU B N 1
ATOM 3331 C CA . GLU B 1 171 ? 7.641 32.969 10.289 1 93.88 171 GLU B CA 1
ATOM 3332 C C . GLU B 1 171 ? 6.219 32.438 10.438 1 93.88 171 GLU B C 1
ATOM 3334 O O . GLU B 1 171 ? 5.344 32.75 9.633 1 93.88 171 GLU B O 1
ATOM 3339 N N . TYR B 1 172 ? 6.012 31.562 11.375 1 93.38 172 TYR B N 1
ATOM 3340 C CA . TYR B 1 172 ? 4.691 31.078 11.758 1 93.38 172 TYR B CA 1
ATOM 3341 C C . TYR B 1 172 ? 4.523 31.078 13.273 1 93.38 172 TYR B C 1
ATOM 3343 O O . TYR B 1 172 ? 5.332 30.5 14 1 93.38 172 TYR B O 1
ATOM 3351 N N . GLN B 1 173 ? 3.451 31.797 13.711 1 91.25 173 GLN B N 1
ATOM 3352 C CA . GLN B 1 173 ? 3.131 31.938 15.125 1 91.25 173 GLN B CA 1
ATOM 3353 C C . GLN B 1 173 ? 4.336 32.438 15.914 1 91.25 173 GLN B C 1
ATOM 3355 O O . GLN B 1 173 ? 4.68 31.875 16.953 1 91.25 173 GLN B O 1
ATOM 3360 N N . GLY B 1 174 ? 5.109 33.375 15.312 1 89.5 174 GLY B N 1
ATOM 3361 C CA . GLY B 1 174 ? 6.199 34.094 15.977 1 89.5 174 GLY B CA 1
ATOM 3362 C C . GLY B 1 174 ? 7.52 33.344 15.906 1 89.5 174 GLY B C 1
ATOM 3363 O O . GLY B 1 174 ? 8.523 33.781 16.453 1 89.5 174 GLY B O 1
ATOM 3364 N N . LEU B 1 175 ? 7.539 32.25 15.281 1 91.38 175 LEU B N 1
ATOM 3365 C CA . LEU B 1 175 ? 8.758 31.469 15.172 1 91.38 175 LEU B CA 1
ATOM 3366 C C . LEU B 1 175 ? 9.289 31.469 13.742 1 91.38 175 LEU B C 1
ATOM 3368 O O . LEU B 1 175 ? 8.586 31.031 12.82 1 91.38 175 LEU B O 1
ATOM 3372 N N . LYS B 1 176 ? 10.461 32.031 13.586 1 94.38 176 LYS B N 1
ATOM 3373 C CA . LYS B 1 176 ? 11.125 32.031 12.281 1 94.38 176 LYS B CA 1
ATOM 3374 C C . LYS B 1 176 ? 12 30.797 12.109 1 94.38 176 LYS B C 1
ATOM 3376 O O . LYS B 1 176 ? 12.938 30.578 12.883 1 94.38 176 LYS B O 1
ATOM 3381 N N . ARG B 1 177 ? 11.727 30.016 11.125 1 95.44 177 ARG B N 1
ATOM 3382 C CA . ARG B 1 177 ? 12.469 28.797 10.828 1 95.44 177 ARG B CA 1
ATOM 3383 C C . ARG B 1 177 ? 12 28.172 9.516 1 95.44 177 ARG B C 1
ATOM 3385 O O . ARG B 1 177 ? 11.227 28.781 8.773 1 95.44 177 ARG B O 1
ATOM 3392 N N . PHE B 1 178 ? 12.562 26.984 9.211 1 96.62 178 PHE B N 1
ATOM 3393 C CA . PHE B 1 178 ? 12.039 26.188 8.109 1 96.62 178 PHE B CA 1
ATOM 3394 C C . PHE B 1 178 ? 10.82 25.391 8.547 1 96.62 178 PHE B C 1
ATOM 3396 O O . PHE B 1 178 ? 10.852 24.719 9.594 1 96.62 178 PHE B O 1
ATOM 3403 N N . TRP B 1 179 ? 9.766 25.578 7.809 1 97.12 179 TRP B N 1
ATOM 3404 C CA . TRP B 1 179 ? 8.531 24.828 8 1 97.12 179 TRP B CA 1
ATOM 3405 C C . TRP B 1 179 ? 8.219 23.969 6.781 1 97.12 179 TRP B C 1
ATOM 3407 O O . TRP B 1 179 ? 8.586 24.328 5.66 1 97.12 179 TRP B O 1
ATOM 3417 N N . LEU B 1 180 ? 7.59 22.859 7.02 1 98.19 180 LEU B N 1
ATOM 3418 C CA . LEU B 1 180 ? 7.004 22.109 5.91 1 98.19 180 LEU B CA 1
ATOM 3419 C C . LEU B 1 180 ? 5.68 22.719 5.477 1 98.19 180 LEU B C 1
ATOM 3421 O O . LEU B 1 180 ? 4.801 22.969 6.309 1 98.19 180 LEU B O 1
ATOM 3425 N N . ARG B 1 181 ? 5.57 22.984 4.227 1 98 181 ARG B N 1
ATOM 3426 C CA . ARG B 1 181 ? 4.344 23.578 3.699 1 98 181 ARG B CA 1
ATOM 3427 C C . ARG B 1 181 ? 3.945 22.922 2.381 1 98 181 ARG B C 1
ATOM 3429 O O . ARG B 1 181 ? 4.801 22.453 1.63 1 98 181 ARG B O 1
ATOM 3436 N N . TRP B 1 182 ? 2.682 22.938 2.129 1 98.5 182 TRP B N 1
ATOM 3437 C CA . TRP B 1 182 ? 2.143 22.391 0.895 1 98.5 182 TRP B CA 1
ATOM 3438 C C . TRP B 1 182 ? 2.025 23.453 -0.185 1 98.5 182 TRP B C 1
ATOM 3440 O O . TRP B 1 182 ? 1.714 24.609 0.109 1 98.5 182 TRP B O 1
ATOM 3450 N N . TYR B 1 183 ? 2.299 23.109 -1.395 1 98.12 183 TYR B N 1
ATOM 3451 C CA . TYR B 1 183 ? 2.123 24.016 -2.52 1 98.12 183 TYR B CA 1
ATOM 3452 C C . TYR B 1 183 ? 1.305 23.359 -3.627 1 98.12 183 TYR B C 1
ATOM 3454 O O . TYR B 1 183 ? 1.18 22.141 -3.676 1 98.12 183 TYR B O 1
ATOM 3462 N N . ASP B 1 184 ? 0.712 24.203 -4.496 1 97.81 184 ASP B N 1
ATOM 3463 C CA . ASP B 1 184 ? -0.193 23.703 -5.531 1 97.81 184 ASP B CA 1
ATOM 3464 C C . ASP B 1 184 ? 0.561 23.406 -6.824 1 97.81 184 ASP B C 1
ATOM 3466 O O . ASP B 1 184 ? 1.793 23.453 -6.855 1 97.81 184 ASP B O 1
ATOM 3470 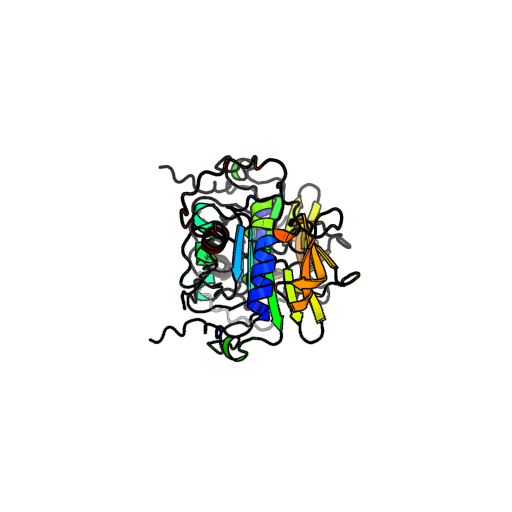N N . SER B 1 185 ? -0.188 23 -7.855 1 96.81 185 SER B N 1
ATOM 3471 C CA . SER B 1 185 ? 0.395 22.516 -9.109 1 96.81 185 SER B CA 1
ATOM 3472 C C . SER B 1 185 ? 1.123 23.641 -9.836 1 96.81 185 SER B C 1
ATOM 3474 O O . SER B 1 185 ? 1.925 23.391 -10.734 1 96.81 185 SER B O 1
ATOM 3476 N N . ARG B 1 186 ? 0.913 24.891 -9.43 1 96.75 186 ARG B N 1
ATOM 3477 C CA . ARG B 1 186 ? 1.592 26.031 -10.031 1 96.75 186 ARG B CA 1
ATOM 3478 C C . ARG B 1 186 ? 2.836 26.422 -9.234 1 96.75 186 ARG B C 1
ATOM 3480 O O . ARG B 1 186 ? 3.535 27.375 -9.578 1 96.75 186 ARG B O 1
ATOM 3487 N N . GLY B 1 187 ? 3.09 25.703 -8.195 1 95.88 187 GLY B N 1
ATOM 3488 C CA . GLY B 1 187 ? 4.266 25.953 -7.379 1 95.88 187 GLY B CA 1
ATOM 3489 C C . GLY B 1 187 ? 4.027 27.016 -6.309 1 95.88 187 GLY B C 1
ATOM 3490 O O . GLY B 1 187 ? 4.973 27.469 -5.668 1 95.88 187 GLY B O 1
ATOM 3491 N N . HIS B 1 188 ? 2.828 27.406 -6.148 1 96.81 188 HIS B N 1
ATOM 3492 C CA . HIS B 1 188 ? 2.502 28.391 -5.129 1 96.81 188 HIS B CA 1
ATOM 3493 C C . HIS B 1 188 ? 2.158 27.734 -3.801 1 96.81 188 HIS B C 1
ATOM 3495 O O . HIS B 1 188 ? 1.41 26.75 -3.768 1 96.81 188 HIS B O 1
ATOM 3501 N N . TRP B 1 189 ? 2.736 28.266 -2.748 1 97.5 189 TRP B N 1
ATOM 3502 C CA . TRP B 1 189 ? 2.377 27.781 -1.417 1 97.5 189 TRP B CA 1
ATOM 3503 C C . TRP B 1 189 ? 0.879 27.938 -1.171 1 97.5 189 TRP B C 1
ATOM 3505 O O . TRP B 1 189 ? 0.289 28.969 -1.505 1 97.5 189 TRP B O 1
ATOM 3515 N N . ILE B 1 190 ? 0.264 26.953 -0.628 1 97.38 190 ILE B N 1
ATOM 3516 C CA . ILE B 1 190 ? -1.123 27.094 -0.198 1 97.38 190 ILE B CA 1
ATOM 3517 C C . ILE B 1 190 ? -1.208 28.109 0.938 1 97.38 190 ILE B C 1
ATOM 3519 O O . ILE B 1 190 ? -0.542 27.953 1.966 1 97.38 190 ILE B O 1
ATOM 3523 N N . PRO B 1 191 ? -2.014 29.078 0.805 1 95.31 191 PRO B N 1
ATOM 3524 C CA . PRO B 1 191 ? -1.966 30.203 1.747 1 95.31 191 PRO B CA 1
ATOM 3525 C C . PRO B 1 191 ? -2.498 29.828 3.129 1 95.31 191 PRO B C 1
ATOM 3527 O O . PRO B 1 191 ? -3.406 29 3.244 1 95.31 191 PRO B O 1
ATOM 3530 N N . LEU B 1 192 ? -1.97 30.453 4.094 1 93.75 192 LEU B N 1
ATOM 3531 C CA . LEU B 1 192 ? -2.525 30.453 5.445 1 93.75 192 LEU B CA 1
ATOM 3532 C C . LEU B 1 192 ? -3.699 31.422 5.543 1 93.75 192 LEU B C 1
ATOM 3534 O O . LEU B 1 192 ? -3.82 32.344 4.738 1 93.75 192 LEU B O 1
ATOM 3538 N N . PRO B 1 193 ? -4.57 31.188 6.504 1 90.62 193 PRO B N 1
ATOM 3539 C CA . PRO B 1 193 ? -5.699 32.094 6.66 1 90.62 193 PRO B CA 1
ATOM 3540 C C . PRO B 1 193 ? -5.262 33.562 6.754 1 90.62 193 PRO B C 1
ATOM 3542 O O . PRO B 1 193 ? -5.914 34.438 6.188 1 90.62 193 PRO B O 1
ATOM 3545 N N . GLU B 1 194 ? -4.156 33.781 7.363 1 88.25 194 GLU B N 1
ATOM 3546 C CA . GLU B 1 194 ? -3.664 35.156 7.555 1 88.25 194 GLU B CA 1
ATOM 3547 C C . GLU B 1 194 ? -3.113 35.719 6.254 1 88.25 194 GLU B C 1
ATOM 3549 O O . GLU B 1 194 ? -2.953 36.938 6.129 1 88.25 194 GLU B O 1
ATOM 3554 N N . GLU B 1 195 ? -2.766 34.875 5.355 1 90.19 195 GLU B N 1
ATOM 3555 C CA . GLU B 1 195 ? -2.189 35.312 4.082 1 90.19 195 GLU B CA 1
ATOM 3556 C C . GLU B 1 195 ? -3.279 35.594 3.053 1 90.19 195 GLU B C 1
ATOM 3558 O O . GLU B 1 195 ? -2.996 36.125 1.974 1 90.19 195 GLU B O 1
ATOM 3563 N N . LEU B 1 196 ? -4.477 35.219 3.389 1 86.5 196 LEU B N 1
ATOM 3564 C CA . LEU B 1 196 ? -5.602 35.469 2.494 1 86.5 196 LEU B CA 1
ATOM 3565 C C . LEU B 1 196 ? -6.078 36.938 2.623 1 86.5 196 LEU B C 1
ATOM 3567 O O . LEU B 1 196 ? -6.023 37.5 3.709 1 86.5 196 LEU B O 1
ATOM 3571 N N . PRO B 1 197 ? -6.383 37.531 1.501 1 79 197 PRO B N 1
ATOM 3572 C CA . PRO B 1 197 ? -6.844 38.906 1.558 1 79 197 PRO B CA 1
ATOM 3573 C C . PRO B 1 197 ? -8.062 39.094 2.457 1 79 197 PRO B C 1
ATOM 3575 O O . PRO B 1 197 ? -8.93 38.219 2.512 1 79 197 PRO B O 1
ATOM 3578 N N . SER B 1 198 ? -8 39.844 3.578 1 66.81 198 SER B N 1
ATOM 3579 C CA . SER B 1 198 ? -9.133 40.188 4.438 1 66.81 198 SER B CA 1
ATOM 3580 C C . SER B 1 198 ? -10.242 40.875 3.639 1 66.81 198 SER B C 1
ATOM 3582 O O . SER B 1 198 ? -9.984 41.719 2.805 1 66.81 198 SER B O 1
ATOM 3584 N N . ASP B 1 199 ? -11.227 40.125 3.25 1 56.06 199 ASP B N 1
ATOM 3585 C CA . ASP B 1 199 ? -12.359 40.844 2.676 1 56.06 199 ASP B CA 1
ATOM 3586 C C . ASP B 1 199 ? -12.711 42.062 3.514 1 56.06 199 ASP B C 1
ATOM 3588 O O . ASP B 1 199 ? -13.469 41.969 4.48 1 56.06 199 ASP B O 1
ATOM 3592 N N . THR B 1 200 ? -11.898 42.719 4.176 1 45.44 200 THR B N 1
ATOM 3593 C CA . THR B 1 200 ? -12.375 43.906 4.879 1 45.44 200 THR B CA 1
ATOM 3594 C C . THR B 1 200 ? -13.156 44.812 3.938 1 45.44 200 THR B C 1
ATOM 3596 O O . THR B 1 200 ? -13.602 45.906 4.336 1 45.44 200 THR B O 1
ATOM 3599 N N . SER B 1 201 ? -13.258 44.562 2.641 1 43.88 201 SER B N 1
ATOM 3600 C CA . SER B 1 201 ? -13.922 45.719 2.09 1 43.88 201 SER B CA 1
ATOM 3601 C C . SER B 1 201 ? -15.367 45.812 2.564 1 43.88 201 SER B C 1
ATOM 3603 O O . SER B 1 201 ? -16.047 46.812 2.322 1 43.88 201 SER B O 1
ATOM 3605 N N . ALA B 1 202 ? -16.172 44.719 2.68 1 40.03 202 ALA B N 1
ATOM 3606 C CA . ALA B 1 202 ? -17.578 45.094 2.703 1 40.03 202 ALA B CA 1
ATOM 3607 C C . ALA B 1 202 ? -18.016 45.5 4.102 1 40.03 202 ALA B C 1
ATOM 3609 O O . ALA B 1 202 ? -19.203 45.469 4.434 1 40.03 202 ALA B O 1
ATOM 3610 N N . SER B 1 203 ? -17.266 45.312 5.215 1 37.38 203 SER B N 1
ATOM 3611 C CA . SER B 1 203 ? -18.031 45.594 6.422 1 37.38 203 SER B CA 1
ATOM 3612 C C . SER B 1 203 ? -18.406 47.062 6.496 1 37.38 203 SER B C 1
ATOM 3614 O O . SER B 1 203 ? -17.531 47.938 6.617 1 37.38 203 SER B O 1
ATOM 3616 N N . VAL B 1 204 ? -19.438 47.438 5.855 1 32.81 204 VAL B N 1
ATOM 3617 C CA . VAL B 1 204 ? -20.141 48.656 6.238 1 32.81 204 VAL B CA 1
ATOM 3618 C C . VAL B 1 204 ? -20.344 48.688 7.754 1 32.81 204 VAL B C 1
ATOM 3620 O O . VAL B 1 204 ? -20.578 47.656 8.375 1 32.81 204 VAL B O 1
ATOM 3623 N N . SER B 1 205 ? -19.922 49.75 8.477 1 34.28 205 SER B N 1
ATOM 3624 C CA . SER B 1 205 ? -19.875 50.219 9.859 1 34.28 205 SER B CA 1
ATOM 3625 C C . SER B 1 205 ? -21.234 50.031 10.547 1 34.28 205 SER B C 1
ATOM 3627 O O . SER B 1 205 ? -21.953 51 10.75 1 34.28 205 SER B O 1
ATOM 3629 N N . VAL B 1 206 ? -22.109 49.031 10.289 1 31.67 206 VAL B N 1
ATOM 3630 C CA . VAL B 1 206 ? -23.234 49.219 11.188 1 31.67 206 VAL B CA 1
ATOM 3631 C C . VAL B 1 206 ? -22.781 49.031 12.641 1 31.67 206 VAL B C 1
ATOM 3633 O O . VAL B 1 206 ? -22.094 48.062 12.961 1 31.67 206 VAL B O 1
ATOM 3636 N N . GLU B 1 207 ? -22.641 50.062 13.516 1 29.22 207 GLU B N 1
ATOM 3637 C CA . GLU B 1 207 ? -22.281 50.375 14.898 1 29.22 207 GLU B CA 1
ATOM 3638 C C . GLU B 1 207 ? -23.047 49.469 15.859 1 29.22 207 GLU B C 1
ATOM 3640 O O . GLU B 1 207 ? -23 49.656 17.078 1 29.22 207 GLU B O 1
ATOM 3645 N N . ASP B 1 208 ? -23.969 48.594 15.5 1 29.8 208 ASP B N 1
ATOM 3646 C CA . ASP B 1 208 ? -24.703 48.219 16.703 1 29.8 208 ASP B CA 1
ATOM 3647 C C . ASP B 1 208 ? -23.844 47.438 17.672 1 29.8 208 ASP B C 1
ATOM 3649 O O . ASP B 1 208 ? -23 46.625 17.234 1 29.8 208 ASP B O 1
ATOM 3653 N N . SER B 1 209 ? -23.734 47.781 19.062 1 28.23 209 SER B N 1
ATOM 3654 C CA . SER B 1 209 ? -22.922 47.562 20.266 1 28.23 209 SER B CA 1
ATOM 3655 C C . SER B 1 209 ? -22.984 46.094 20.688 1 28.23 209 SER B C 1
ATOM 3657 O O . SER B 1 209 ? -22.438 45.719 21.734 1 28.23 209 SER B O 1
ATOM 3659 N N . GLN B 1 210 ? -23.922 45.281 20.391 1 31.48 210 GLN B N 1
ATOM 3660 C CA . GLN B 1 210 ? -24.016 44.281 21.422 1 31.48 210 GLN B CA 1
ATOM 3661 C C . GLN B 1 210 ? -22.812 43.344 21.391 1 31.48 210 GLN B C 1
ATOM 3663 O O . GLN B 1 210 ? -22.375 42.906 20.312 1 31.48 210 GLN B O 1
ATOM 3668 N N . PRO B 1 211 ? -21.969 43.25 22.469 1 28.91 211 PRO B N 1
ATOM 3669 C CA . PRO B 1 211 ? -20.734 42.5 22.672 1 28.91 211 PRO B CA 1
ATOM 3670 C C . PRO B 1 211 ? -20.938 40.969 22.516 1 28.91 211 PRO B C 1
ATOM 3672 O O . PRO B 1 211 ? -21.484 40.344 23.406 1 28.91 211 PRO B O 1
ATOM 3675 N N . SER B 1 212 ? -21.75 40.469 21.609 1 29.14 212 SER B N 1
ATOM 3676 C CA . SER B 1 212 ? -21.891 39.031 21.812 1 29.14 212 SER B CA 1
ATOM 3677 C C . SER B 1 212 ? -20.562 38.312 21.625 1 29.14 212 SER B C 1
ATOM 3679 O O . SER B 1 212 ? -19.797 38.625 20.719 1 29.14 212 SER B O 1
ATOM 3681 N N . GLN B 1 213 ? -20.016 37.656 22.688 1 30.38 213 GLN B N 1
ATOM 3682 C CA . GLN B 1 213 ? -18.875 36.781 22.891 1 30.38 213 GLN B CA 1
ATOM 3683 C C . GLN B 1 213 ? -18.859 35.656 21.859 1 30.38 213 GLN B C 1
ATOM 3685 O O . GLN B 1 213 ? -19.625 34.688 21.984 1 30.38 213 GLN B O 1
ATOM 3690 N N . THR B 1 214 ? -19.016 35.938 20.641 1 29.08 214 THR B N 1
ATOM 3691 C CA . THR B 1 214 ? -18.969 34.781 19.781 1 29.08 214 THR B CA 1
ATOM 3692 C C . THR B 1 214 ? -17.609 34.094 19.859 1 29.08 214 THR B C 1
ATOM 3694 O O . THR B 1 214 ? -16.578 34.719 19.703 1 29.08 214 THR B O 1
ATOM 3697 N N . PRO B 1 215 ? -17.547 33.031 20.641 1 33.91 215 PRO B N 1
ATOM 3698 C CA . PRO B 1 215 ? -16.312 32.25 20.609 1 33.91 215 PRO B CA 1
ATOM 3699 C C . PRO B 1 215 ? -15.719 32.125 19.219 1 33.91 215 PRO B C 1
ATOM 3701 O O . PRO B 1 215 ? -16.453 32.125 18.219 1 33.91 215 PRO B O 1
ATOM 3704 N N . SER B 1 216 ? -14.531 32.594 19 1 34.47 216 SER B N 1
ATOM 3705 C CA . SER B 1 216 ? -13.812 32.656 17.734 1 34.47 216 SER B CA 1
ATOM 3706 C C . SER B 1 216 ? -13.922 31.328 16.969 1 34.47 216 SER B C 1
ATOM 3708 O O . SER B 1 216 ? -13.875 30.25 17.562 1 34.47 216 SER B O 1
ATOM 3710 N N . LYS B 1 217 ? -14.586 31.359 15.828 1 36.81 217 LYS B N 1
ATOM 3711 C CA . LYS B 1 217 ? -14.75 30.359 14.781 1 36.81 217 LYS B CA 1
ATOM 3712 C C . LYS B 1 217 ? -13.477 29.547 14.602 1 36.81 217 LYS B C 1
ATOM 3714 O O . LYS B 1 217 ? -13.5 28.484 13.977 1 36.81 217 LYS B O 1
ATOM 3719 N N . LEU B 1 218 ? -12.352 30.094 14.961 1 37.91 218 LEU B N 1
ATOM 3720 C CA . LEU B 1 218 ? -11.102 29.359 14.766 1 37.91 218 LEU B CA 1
ATOM 3721 C C . LEU B 1 218 ? -11.062 28.109 15.633 1 37.91 218 LEU B C 1
ATOM 3723 O O . LEU B 1 218 ? -10.641 27.047 15.18 1 37.91 218 LEU B O 1
ATOM 3727 N N . GLY B 1 219 ? -11.477 28.219 16.953 1 39.81 219 GLY B N 1
ATOM 3728 C CA . GLY B 1 219 ? -11.484 27.078 17.859 1 39.81 219 GLY B CA 1
ATOM 3729 C C . GLY B 1 219 ? -12.398 25.953 17.375 1 39.81 219 GLY B C 1
ATOM 3730 O O . GLY B 1 219 ? -12.055 24.781 17.516 1 39.81 219 GLY B O 1
ATOM 3731 N N . GLN B 1 220 ? -13.617 26.328 16.984 1 41.97 220 GLN B N 1
ATOM 3732 C CA . GLN B 1 220 ? -14.547 25.312 16.5 1 41.97 220 GLN B CA 1
ATOM 3733 C C . GLN B 1 220 ? -14 24.594 15.273 1 41.97 220 GLN B C 1
ATOM 3735 O O . GLN B 1 220 ? -14.164 23.375 15.133 1 41.97 220 GLN B O 1
ATOM 3740 N N . HIS B 1 221 ? -13.398 25.359 14.383 1 42.56 221 HIS B N 1
ATOM 3741 C CA . HIS B 1 221 ? -12.852 24.734 13.18 1 42.56 221 HIS B CA 1
ATOM 3742 C C . HIS B 1 221 ? -11.703 23.797 13.523 1 42.56 221 HIS B C 1
ATOM 3744 O O . HIS B 1 221 ? -11.625 22.688 13 1 42.56 221 HIS B O 1
ATOM 3750 N N . LEU B 1 222 ? -10.875 24.172 14.422 1 44.81 222 LEU B N 1
ATOM 3751 C CA . LEU B 1 222 ? -9.789 23.312 14.867 1 44.81 222 LEU B CA 1
ATOM 3752 C C . LEU B 1 222 ? -10.344 22.078 15.594 1 44.81 222 LEU B C 1
ATOM 3754 O O . LEU B 1 222 ? -9.797 20.984 15.484 1 44.81 222 LEU B O 1
ATOM 3758 N N . GLN B 1 223 ? -11.414 22.297 16.406 1 44.75 223 GLN B N 1
ATOM 3759 C CA . GLN B 1 223 ? -12.07 21.156 17.047 1 44.75 223 GLN B CA 1
ATOM 3760 C C . GLN B 1 223 ? -12.656 20.203 16.016 1 44.75 223 GLN B C 1
ATOM 3762 O O . GLN B 1 223 ? -12.617 18.984 16.188 1 44.75 223 GLN B O 1
ATOM 3767 N N . GLN B 1 224 ? -13.258 20.812 15.07 1 44.09 224 GLN B N 1
ATOM 3768 C CA . GLN B 1 224 ? -13.781 19.984 13.992 1 44.09 224 GLN B CA 1
ATOM 3769 C C . GLN B 1 224 ? -12.664 19.281 13.242 1 44.09 224 GLN B C 1
ATOM 3771 O O . GLN B 1 224 ? -12.891 18.234 12.617 1 44.09 224 GLN B O 1
ATOM 3776 N N . LEU B 1 225 ? -11.531 19.938 13.117 1 44.09 225 LEU B N 1
ATOM 3777 C CA . LEU B 1 225 ? -10.383 19.297 12.484 1 44.09 225 LEU B CA 1
ATOM 3778 C C . LEU B 1 225 ? -9.789 18.234 13.406 1 44.09 225 LEU B C 1
ATOM 3780 O O . LEU B 1 225 ? -8.797 17.578 13.055 1 44.09 225 LEU B O 1
ATOM 3784 N N . GLY B 1 226 ? -10.539 17.672 14.422 1 42.34 226 GLY B N 1
ATOM 3785 C CA . GLY B 1 226 ? -10.164 16.609 15.328 1 42.34 226 GLY B CA 1
ATOM 3786 C C . GLY B 1 226 ? -8.922 16.922 16.141 1 42.34 226 GLY B C 1
ATOM 3787 O O . GLY B 1 226 ? -8.219 16 16.578 1 42.34 226 GLY B O 1
ATOM 3788 N N . ILE B 1 227 ? -8.539 18.156 16.016 1 38.44 227 ILE B N 1
ATOM 3789 C CA . ILE B 1 227 ? -7.441 18.547 16.906 1 38.44 227 ILE B CA 1
ATOM 3790 C C . ILE B 1 227 ? -7.957 18.672 18.344 1 38.44 227 ILE B C 1
ATOM 3792 O O . ILE B 1 227 ? -8.836 19.484 18.609 1 38.44 227 ILE B O 1
ATOM 3796 N N . VAL B 1 228 ? -7.953 17.672 19.234 1 35.5 228 VAL B N 1
ATOM 3797 C CA . VAL B 1 228 ? -8.328 17.656 20.641 1 35.5 228 VAL B CA 1
ATOM 3798 C C . VAL B 1 228 ? -7.559 18.75 21.391 1 35.5 228 VAL B C 1
ATOM 3800 O O . VAL B 1 228 ? -6.332 18.688 21.484 1 35.5 228 VAL B O 1
ATOM 3803 N N . THR B 1 229 ? -7.996 19.938 21.312 1 32.25 229 THR B N 1
ATOM 3804 C CA . THR B 1 229 ? -7.438 20.953 22.203 1 32.25 229 THR B CA 1
ATOM 3805 C C . THR B 1 229 ? -7.738 20.609 23.672 1 32.25 229 THR B C 1
ATOM 3807 O O . THR B 1 229 ? -8.906 20.469 24.047 1 32.25 229 THR B O 1
ATOM 3810 N N . HIS B 1 230 ? -6.918 19.812 24.359 1 28.78 230 HIS B N 1
ATOM 3811 C CA . HIS B 1 230 ? -7.113 19.672 25.797 1 28.78 230 HIS B CA 1
ATOM 3812 C C . HIS B 1 230 ? -7.164 21.047 26.469 1 28.78 230 HIS B C 1
ATOM 3814 O O . HIS B 1 230 ? -6.34 21.906 26.188 1 28.78 230 HIS B O 1
ATOM 3820 N N . LYS B 1 231 ? -8.398 21.484 26.844 1 32.16 231 LYS B N 1
ATOM 3821 C CA . LYS B 1 231 ? -8.516 22.547 27.844 1 32.16 231 LYS B CA 1
ATOM 3822 C C . LYS B 1 231 ? -7.504 22.359 28.969 1 32.16 231 LYS B C 1
ATOM 3824 O O . LYS B 1 231 ? -7.465 21.297 29.609 1 32.16 231 LYS B O 1
ATOM 3829 N N . ILE B 1 232 ? -6.383 23.125 28.906 1 23.09 232 ILE B N 1
ATOM 3830 C CA . ILE B 1 232 ? -5.824 23.375 30.234 1 23.09 232 ILE B CA 1
ATOM 3831 C C . ILE B 1 232 ? -6.793 24.219 31.062 1 23.09 232 ILE B C 1
ATOM 3833 O O . ILE B 1 232 ? -7.328 25.219 30.562 1 23.09 232 ILE B O 1
#

Sequence (464 aa):
MDIKKCKQPGDNHSYHQLQSELFGFTFAPPQYSRDRILMANNMSLYYDPNHPTWCEYPDWFAVVGLSESLVDLPRKQGYYTWQEGRRPAMVMEFLPSRDESAKQPSSPQQPTAWEVYEQILGIPFYVIFDYTTNSLQLFKLLGDRYQKQELNNNQFWFPGLDLGLGLWSGEYQGLKRFWLRWYDSRGHWIPLPEELPSDTSASVSVEDSQPSQTPSKLGQHLQQLGIVTHKIMDIKKCKQPGDNHSYHQLQSELFGFTFAPPQYSRDRILMANNMSLYYDPNHPTWCEYPDWFAVVGLSESLVDLPRKQGYYTWQEGRRPAMVMEFLPSRDESAKQPSSPQQPTAWEVYEQILGIPFYVIFDYTTNSLQLFKLLGDRYQKQELNNNQFWFPGLDLGLGLWSGEYQGLKRFWLRWYDSRGHWIPLPEELPSDTSASVSVEDSQPSQTPSKLGQHLQQLGIVTHKI

Organism: NCBI:txid376219

Secondary structure (DSSP, 8-state):
-------PPPS--HHHHHHHHHHHHH---TTS-GGGEEEEES--EE--TTSTT-EE--SEEEEES--HHHHTS--SS-EEHHHH----SEEEEEES-S-GGGGS-SSTTSPPHHHIIIIIS--SEEEEEETTTTEEEEEEEETTEEEEPPPBTTEEEETTTTEEEEEEEEEETTEEEEEEEEE-TTSPBPPPGGGS----SS--------------HHHHHHHHTT------/----------S--HHHHHHHHHHHHH---TTS-GGGEEEEES--EE--TTSTT-EE--SEEEEES--HHHHTS--SS-EEHHHH----SEEEEEES-S-GGGGS-SSTTSPPHHHIIIIIS--SEEEEEETTTTEEEEEEEETTEEEEPPPBTTEEEETTTTEEEEEEEEEETTEEEEEEEEE-TTSPBPPPGGGS----TT--------------HHHHHHHHTT------

InterPro domains:
  IPR008538 Putative restriction endonuclease [PF05685] (33-158)

Solvent-accessible surface area (backbone atoms only — not comparable to full-atom values): 26994 Å² total; per-residue (Å²): 127,83,72,67,61,64,57,73,63,74,85,76,58,66,62,63,53,51,51,51,50,50,40,69,63,27,71,67,39,77,91,50,59,72,59,18,41,40,67,41,63,66,38,34,40,28,67,33,60,86,44,74,61,47,52,43,67,43,51,29,37,33,33,66,80,44,55,50,74,61,48,71,47,84,54,90,80,34,47,46,36,46,68,70,38,52,52,42,55,30,40,31,41,54,34,80,57,88,40,68,71,48,72,49,64,92,38,95,82,47,71,52,68,66,48,42,41,36,66,53,51,38,30,15,29,44,34,40,35,28,72,84,78,69,44,79,45,42,28,35,20,49,37,67,38,68,41,78,54,87,59,60,91,54,29,49,77,36,77,88,43,56,34,24,45,28,67,40,80,44,72,58,98,89,43,75,45,77,39,78,44,33,20,40,91,84,69,45,67,46,62,46,81,86,70,44,81,73,76,63,76,72,73,71,81,78,73,80,72,77,80,72,83,64,74,61,66,64,58,57,50,41,45,70,54,67,47,78,73,73,84,124,127,82,72,68,58,63,57,72,63,73,85,75,57,67,62,63,55,51,51,50,52,50,41,69,62,27,70,67,39,76,91,49,61,72,60,18,43,39,68,41,61,67,36,34,39,29,66,33,59,86,43,73,61,48,52,45,67,43,52,28,37,34,32,65,79,44,54,52,73,60,50,71,47,84,56,92,79,34,47,46,34,45,67,70,39,52,54,44,55,30,40,31,40,54,34,80,58,87,40,69,73,48,72,48,62,91,36,96,82,46,71,51,67,67,47,41,41,37,66,51,51,38,31,17,30,42,36,40,34,27,71,84,78,69,45,78,44,42,28,34,21,51,36,68,38,69,40,79,54,87,59,62,89,55,29,49,77,37,77,88,44,55,33,24,44,28,67,40,81,45,72,57,96,88,42,74,45,75,38,77,43,32,21,41,91,84,69,44,67,46,61,46,82,86,69,44,81,74,76,63,75,71,72,70,81,76,73,80,73,78,79,73,83,65,74,63,66,63,60,57,50,40,46,69,57,67,46,79,73,75,82,126

Radius of gyration: 26.61 Å; Cα contacts (8 Å, |Δi|>4): 778; chains: 2; bounding box: 52×107×59 Å

pLDDT: mean 81.22, std 23.11, range [21.47, 98.88]

Nearest PDB structures (foldseek):
  6okh-assembly1_B  TM=7.331E-01  e=8.864E-05  Leptospira borgpetersenii serovar Hardjo-bovis str. JB197
  6okh-assembly1_B  TM=7.331E-01  e=1.240E-04  Leptospira borgpetersenii serovar Hardjo-bovis str. JB197
  3kpa-assembly3_C  TM=4.666E-01  e=5.553E+00  Leishmania major
  1e50-assembly4_H  TM=3.799E-01  e=6.280E+00  Homo sapiens